Protein AF-0000000085159686 (afdb_homodimer)

Organism: Gracilinema caldarium (strain ATCC 51460 / DSM 7334 / H1) (NCBI:txid744872)

Radius of gyration: 23.59 Å; Cα contacts (8 Å, |Δi|>4): 712; chains: 2; bounding box: 70×62×60 Å

Nearest PDB structures (foldseek):
  1a6j-assembly1_A-2  TM=9.190E-01  e=5.894E-12  Escherichia coli
  1a6j-assembly1_B-2  TM=8.515E-01  e=3.665E-11  Escherichia coli
  3urr-assembly1_A  TM=9.122E-01  e=3.773E-10  Burkholderia thailandensis E264
  4ky9-assembly1_P  TM=7.085E-01  e=1.539E-04  Homo sapiens
  1hyn-assembly1_Q  TM=7.383E-01  e=8.434E-04  Homo sapiens

pLDDT: mean 85.45, std 18.23, range [22.47, 98.94]

Solvent-accessible surface area (backbone atoms only — not comparable to full-atom values): 23494 Å² total; per-residue (Å²): 130,93,76,78,48,76,31,45,51,64,52,47,12,62,73,67,72,49,52,49,65,54,49,48,51,29,43,68,53,55,74,37,76,56,44,71,65,82,97,39,66,36,24,50,44,69,50,47,51,50,52,48,50,55,53,65,66,34,71,90,47,60,86,56,74,71,67,80,57,50,72,78,34,42,54,43,90,29,37,42,80,40,78,43,69,42,52,69,57,45,50,47,54,44,36,57,48,40,36,70,40,86,40,41,73,42,56,67,57,50,39,54,48,43,52,52,47,44,69,53,45,60,42,43,75,38,96,16,31,30,47,48,57,47,66,33,83,53,20,74,42,59,38,42,20,36,38,43,40,79,41,64,22,64,73,51,72,39,82,65,74,45,47,33,34,38,36,45,35,38,41,18,16,59,87,38,56,69,62,46,51,49,47,55,26,46,54,56,57,60,56,63,36,63,67,56,49,55,50,51,73,64,46,89,44,37,60,56,38,42,53,62,65,58,48,84,125,130,89,77,70,51,72,33,46,50,62,52,47,10,59,71,69,72,47,52,48,66,54,47,47,50,30,44,77,68,60,73,36,77,60,46,70,64,82,97,40,68,36,24,49,44,66,54,44,47,45,49,45,33,26,70,70,45,46,73,74,65,76,79,69,75,76,72,83,59,49,72,76,33,42,54,44,90,31,38,43,82,41,78,43,69,41,52,68,59,46,50,47,53,44,36,57,49,39,35,69,39,86,39,40,74,42,56,68,58,51,40,53,49,43,52,52,48,43,69,55,45,61,43,44,76,38,95,18,30,28,48,49,57,49,65,32,52,52,21,75,41,58,38,42,20,36,38,42,40,78,40,64,21,64,71,53,74,40,81,65,74,45,48,31,34,40,36,46,34,38,41,19,18,60,87,38,56,69,61,47,51,49,47,54,26,46,53,58,58,62,56,64,37,62,68,56,49,53,51,50,73,64,44,90,42,38,60,54,36,41,53,61,65,56,48,82,127

Structure (mmCIF, N/CA/C/O backbone):
data_AF-0000000085159686-model_v1
#
loop_
_entity.id
_entity.type
_entity.pdbx_description
1 polymer 'PTS IIA-like nitrogen-regulatory protein PtsN'
#
loop_
_atom_site.group_PDB
_atom_site.id
_atom_site.type_symbol
_atom_site.label_atom_id
_atom_site.label_alt_id
_atom_site.label_comp_id
_atom_site.label_asym_id
_atom_site.label_entity_id
_atom_site.label_seq_id
_atom_site.pdbx_PDB_ins_code
_atom_site.Cartn_x
_atom_site.Cartn_y
_atom_site.Cartn_z
_atom_site.occupancy
_atom_site.B_iso_or_equiv
_atom_site.auth_seq_id
_atom_site.auth_comp_id
_atom_site.auth_asym_id
_atom_site.auth_atom_id
_atom_site.pdbx_PDB_model_num
ATOM 1 N N . MET A 1 1 ? 20.766 -7.184 -28.328 1 23.95 1 MET A N 1
ATOM 2 C CA . MET A 1 1 ? 21.406 -5.91 -28.625 1 23.95 1 MET A CA 1
ATOM 3 C C . MET A 1 1 ? 20.578 -4.738 -28.125 1 23.95 1 MET A C 1
ATOM 5 O O . MET A 1 1 ? 19.391 -4.645 -28.438 1 23.95 1 MET A O 1
ATOM 9 N N . ILE A 1 2 ? 20.422 -4.039 -26.906 1 35 2 ILE A N 1
ATOM 10 C CA . ILE A 1 2 ? 19.375 -3.629 -25.969 1 35 2 ILE A CA 1
ATOM 11 C C . ILE A 1 2 ? 18.641 -2.408 -26.516 1 35 2 ILE A C 1
ATOM 13 O O . ILE A 1 2 ? 19.156 -1.291 -26.469 1 35 2 ILE A O 1
ATOM 17 N N . ASP A 1 3 ? 18.031 -2.33 -27.609 1 40.09 3 ASP A N 1
ATOM 18 C CA . ASP A 1 3 ? 17.516 -1.331 -28.547 1 40.09 3 ASP A CA 1
ATOM 19 C C . ASP A 1 3 ? 16.344 -0.562 -27.953 1 40.09 3 ASP A C 1
ATOM 21 O O . ASP A 1 3 ? 15.297 -0.434 -28.594 1 40.09 3 ASP A O 1
ATOM 25 N N . ASP A 1 4 ? 16.047 -0.551 -26.766 1 49.62 4 ASP A N 1
ATOM 26 C CA . ASP A 1 4 ? 14.906 0.135 -26.188 1 49.62 4 ASP A CA 1
ATOM 27 C C . ASP A 1 4 ? 15.055 1.65 -26.312 1 49.62 4 ASP A C 1
ATOM 29 O O . ASP A 1 4 ? 15.961 2.242 -25.734 1 49.62 4 ASP A O 1
ATOM 33 N N . ASP A 1 5 ? 14.617 2.307 -27.344 1 63.97 5 ASP A N 1
ATOM 34 C CA . ASP A 1 5 ? 14.805 3.66 -27.875 1 63.97 5 ASP A CA 1
ATOM 35 C C . ASP A 1 5 ? 14.125 4.688 -26.969 1 63.97 5 ASP A C 1
ATOM 37 O O . ASP A 1 5 ? 13.008 4.469 -26.5 1 63.97 5 ASP A O 1
ATOM 41 N N . ILE A 1 6 ? 14.844 5.664 -26.391 1 72.94 6 ILE A N 1
ATOM 42 C CA . ILE A 1 6 ? 14.359 6.859 -25.703 1 72.94 6 ILE A CA 1
ATOM 43 C C . ILE A 1 6 ? 13.852 7.871 -26.734 1 72.94 6 ILE A C 1
ATOM 45 O O . ILE A 1 6 ? 14.578 8.242 -27.656 1 72.94 6 ILE A O 1
ATOM 49 N N . LEU A 1 7 ? 12.547 8.164 -26.562 1 79.81 7 LEU A N 1
ATOM 50 C CA . LEU A 1 7 ? 11.906 9.055 -27.531 1 79.81 7 LEU A CA 1
ATOM 51 C C . LEU A 1 7 ? 11.812 10.477 -26.969 1 79.81 7 LEU A C 1
ATOM 53 O O . LEU A 1 7 ? 11.68 10.664 -25.766 1 79.81 7 LEU A O 1
ATOM 57 N N . THR A 1 8 ? 11.953 11.508 -27.812 1 78.94 8 THR A N 1
ATOM 58 C CA . THR A 1 8 ? 11.68 12.906 -27.484 1 78.94 8 THR A CA 1
ATOM 59 C C . THR A 1 8 ? 10.18 13.188 -27.531 1 78.94 8 THR A C 1
ATOM 61 O O . THR A 1 8 ? 9.398 12.359 -28.016 1 78.94 8 THR A O 1
ATOM 64 N N . ILE A 1 9 ? 9.922 14.344 -26.984 1 85.69 9 ILE A N 1
ATOM 65 C CA . ILE A 1 9 ? 8.539 14.789 -27.047 1 85.69 9 ILE A CA 1
ATOM 66 C C . ILE A 1 9 ? 8.07 14.828 -28.5 1 85.69 9 ILE A C 1
ATOM 68 O O . ILE A 1 9 ? 6.949 14.422 -28.812 1 85.69 9 ILE A O 1
ATOM 72 N N . GLU A 1 10 ? 8.992 15.25 -29.312 1 82.56 10 GLU A N 1
ATOM 73 C CA . GLU A 1 10 ? 8.672 15.367 -30.734 1 82.56 10 GLU A CA 1
ATOM 74 C C . GLU A 1 10 ? 8.43 13.992 -31.359 1 82.56 10 GLU A C 1
ATOM 76 O O . GLU A 1 10 ? 7.488 13.82 -32.125 1 82.56 10 GLU A O 1
ATOM 81 N N . GLU A 1 11 ? 9.133 13.031 -30.984 1 81.31 11 GLU A N 1
ATOM 82 C CA . GLU A 1 11 ? 9.008 11.688 -31.531 1 81.31 11 GLU A CA 1
ATOM 83 C C . GLU A 1 11 ? 7.738 11 -31.047 1 81.31 11 GLU A C 1
ATOM 85 O O . GLU A 1 11 ? 7.059 10.312 -31.812 1 81.31 11 GLU A O 1
ATOM 90 N N . VAL A 1 12 ? 7.453 11.242 -29.828 1 84.31 12 VAL A N 1
ATOM 91 C CA . VAL A 1 12 ? 6.223 10.68 -29.281 1 84.31 12 VAL A CA 1
ATOM 92 C C . VAL A 1 12 ? 5.016 11.359 -29.922 1 84.31 12 VAL A C 1
ATOM 94 O O . VAL A 1 12 ? 4.047 10.688 -30.297 1 84.31 12 VAL A O 1
ATOM 97 N N . ALA A 1 13 ? 5.145 12.633 -30.078 1 82.56 13 ALA A N 1
ATOM 98 C CA . ALA A 1 13 ? 4.07 13.383 -30.719 1 82.56 13 ALA A CA 1
ATOM 99 C C . ALA A 1 13 ? 3.812 12.883 -32.125 1 82.56 13 ALA A C 1
ATOM 101 O O . ALA A 1 13 ? 2.66 12.688 -32.531 1 82.56 13 ALA A O 1
ATOM 102 N N . LYS A 1 14 ? 4.828 12.609 -32.812 1 78.69 14 LYS A N 1
ATOM 103 C CA . LYS A 1 14 ? 4.73 12.078 -34.156 1 78.69 14 LYS A CA 1
ATOM 104 C C . LYS A 1 14 ? 4.129 10.672 -34.156 1 78.69 14 LYS A C 1
ATOM 106 O O . LYS A 1 14 ? 3.268 10.359 -34.969 1 78.69 14 LYS A O 1
ATOM 111 N N . TYR A 1 15 ? 4.562 9.953 -33.219 1 77.88 15 TYR A N 1
ATOM 112 C CA . TYR A 1 15 ? 4.113 8.57 -33.094 1 77.88 15 TYR A CA 1
ATOM 113 C C . TYR A 1 15 ? 2.627 8.5 -32.781 1 77.88 15 TYR A C 1
ATOM 115 O O . TYR A 1 15 ? 1.899 7.672 -33.312 1 77.88 15 TYR A O 1
ATOM 123 N N . LEU A 1 16 ? 2.211 9.414 -31.938 1 74.44 16 LEU A N 1
ATOM 124 C CA . LEU A 1 16 ? 0.842 9.383 -31.422 1 74.44 16 LEU A CA 1
ATOM 125 C C . LEU A 1 16 ? -0.063 10.289 -32.25 1 74.44 16 LEU A C 1
ATOM 127 O O . LEU A 1 16 ? -1.271 10.352 -32.031 1 74.44 16 LEU A O 1
ATOM 131 N N . ARG A 1 17 ? 0.501 10.898 -33.25 1 70.06 17 ARG A N 1
ATOM 132 C CA . ARG A 1 17 ? -0.208 11.805 -34.156 1 70.06 17 ARG A CA 1
ATOM 133 C C . ARG A 1 17 ? -0.957 12.875 -33.375 1 70.06 17 ARG A C 1
ATOM 135 O O . ARG A 1 17 ? -2.148 13.094 -33.594 1 70.06 17 ARG A O 1
ATOM 142 N N . VAL A 1 18 ? -0.302 13.469 -32.375 1 76.31 18 VAL A N 1
ATOM 143 C CA . VAL A 1 18 ? -0.809 14.586 -31.578 1 76.31 18 VAL A CA 1
ATOM 144 C C . VAL A 1 18 ? 0.235 15.703 -31.531 1 76.31 18 VAL A C 1
ATOM 146 O O . VAL A 1 18 ? 1.359 15.531 -32 1 76.31 18 VAL A O 1
ATOM 149 N N . SER A 1 19 ? -0.149 16.891 -31.078 1 76.56 19 SER A N 1
ATOM 150 C CA . SER A 1 19 ? 0.786 18 -30.953 1 76.56 19 SER A CA 1
ATOM 151 C C . SER A 1 19 ? 1.8 17.75 -29.844 1 76.56 19 SER A C 1
ATOM 153 O O . SER A 1 19 ? 1.527 17 -28.906 1 76.56 19 SER A O 1
ATOM 155 N N . GLU A 1 20 ? 2.98 18.344 -30.016 1 80.69 20 GLU A N 1
ATOM 156 C CA . GLU A 1 20 ? 3.975 18.281 -28.953 1 80.69 20 GLU A CA 1
ATOM 157 C C . GLU A 1 20 ? 3.422 18.859 -27.656 1 80.69 20 GLU A C 1
ATOM 159 O O . GLU A 1 20 ? 3.738 18.359 -26.562 1 80.69 20 GLU A O 1
ATOM 164 N N . ARG A 1 21 ? 2.557 19.812 -27.844 1 79.44 21 ARG A N 1
ATOM 165 C CA . ARG A 1 21 ? 1.938 20.422 -26.656 1 79.44 21 ARG A CA 1
ATOM 166 C C . ARG A 1 21 ? 1.069 19.406 -25.922 1 79.44 21 ARG A C 1
ATOM 168 O O . ARG A 1 21 ? 1.083 19.359 -24.688 1 79.44 21 ARG A O 1
ATOM 175 N N . THR A 1 22 ? 0.406 18.625 -26.531 1 74.25 22 THR A N 1
ATOM 176 C CA . THR A 1 22 ? -0.449 17.594 -25.969 1 74.25 22 THR A CA 1
ATOM 177 C C . THR A 1 22 ? 0.378 16.578 -25.188 1 74.25 22 THR A C 1
ATOM 179 O O . THR A 1 22 ? 0.038 16.234 -24.047 1 74.25 22 THR A O 1
ATOM 182 N N . VAL A 1 23 ? 1.478 16.094 -25.781 1 80 23 VAL A N 1
ATOM 183 C CA . VAL A 1 23 ? 2.34 15.102 -25.141 1 80 23 VAL A CA 1
ATOM 184 C C . VAL A 1 23 ? 2.984 15.719 -23.906 1 80 23 VAL A C 1
ATOM 186 O O . VAL A 1 23 ? 3.086 15.062 -22.859 1 80 23 VAL A O 1
ATOM 189 N N . TYR A 1 24 ? 3.275 16.953 -24.109 1 79 24 TYR A N 1
ATOM 190 C CA . TYR A 1 24 ? 3.844 17.672 -22.969 1 79 24 TYR A CA 1
ATOM 191 C C . TYR A 1 24 ? 2.857 17.75 -21.812 1 79 24 TYR A C 1
ATOM 193 O O . TYR A 1 24 ? 3.215 17.469 -20.672 1 79 24 TYR A O 1
ATOM 201 N N . ASP A 1 25 ? 1.762 18.109 -22.109 1 70.81 25 ASP A N 1
ATOM 202 C CA . ASP A 1 25 ? 0.71 18.203 -21.094 1 70.81 25 ASP A CA 1
ATOM 203 C C . ASP A 1 25 ? 0.459 16.859 -20.438 1 70.81 25 ASP A C 1
ATOM 205 O O . ASP A 1 25 ? 0.307 16.781 -19.219 1 70.81 25 ASP A O 1
ATOM 209 N N . TRP A 1 26 ? 0.44 15.789 -21.188 1 72.06 26 TRP A N 1
ATOM 210 C CA . TRP A 1 26 ? 0.239 14.438 -20.688 1 72.06 26 TRP A CA 1
ATOM 211 C C . TRP A 1 26 ? 1.375 14.031 -19.75 1 72.06 26 TRP A C 1
ATOM 213 O O . TRP A 1 26 ? 1.141 13.422 -18.703 1 72.06 26 TRP A O 1
ATOM 223 N N . ALA A 1 27 ? 2.541 14.391 -20.156 1 75.06 27 ALA A N 1
ATOM 224 C CA . ALA A 1 27 ? 3.721 14.062 -19.359 1 75.06 27 ALA A CA 1
ATOM 225 C C . ALA A 1 27 ? 3.719 14.82 -18.031 1 75.06 27 ALA A C 1
ATOM 227 O O . ALA A 1 27 ? 3.99 14.242 -16.984 1 75.06 27 ALA A O 1
ATOM 228 N N . GLN A 1 28 ? 3.244 16.062 -18.156 1 68.88 28 GLN A N 1
ATOM 229 C CA . GLN A 1 28 ? 3.178 16.938 -16.984 1 68.88 28 GLN A CA 1
ATOM 230 C C . GLN A 1 28 ? 2.146 16.422 -15.984 1 68.88 28 GLN A C 1
ATOM 232 O O . GLN A 1 28 ? 2.371 16.469 -14.773 1 68.88 28 GLN A O 1
ATOM 237 N N . LYS A 1 29 ? 1.21 15.867 -16.578 1 61.47 29 LYS A N 1
ATOM 238 C CA . LYS A 1 29 ? 0.075 15.445 -15.758 1 61.47 29 LYS A CA 1
ATOM 239 C C . LYS A 1 29 ? 0.206 13.984 -15.336 1 61.47 29 LYS A C 1
ATOM 241 O O . LYS A 1 29 ? -0.652 13.461 -14.625 1 61.47 29 LYS A O 1
ATOM 246 N N . GLY A 1 30 ? 1.216 13.367 -15.938 1 64.19 30 GLY A N 1
ATOM 247 C CA . GLY A 1 30 ? 1.432 11.961 -15.641 1 64.19 30 GLY A CA 1
ATOM 248 C C . GLY A 1 30 ? 0.483 11.039 -16.391 1 64.19 30 GLY A C 1
ATOM 249 O O . GLY A 1 30 ? 0.243 9.906 -15.961 1 64.19 30 GLY A O 1
ATOM 250 N N . GLU A 1 31 ? -0.078 11.43 -17.375 1 65.88 31 GLU A N 1
ATOM 251 C CA . GLU A 1 31 ? -1.066 10.68 -18.141 1 65.88 31 GLU A CA 1
ATOM 252 C C . GLU A 1 31 ? -0.394 9.781 -19.172 1 65.88 31 GLU A C 1
ATOM 254 O O . GLU A 1 31 ? -1.044 8.922 -19.766 1 65.88 31 GLU A O 1
ATOM 259 N N . ILE A 1 32 ? 0.853 10.031 -19.344 1 71.38 32 ILE A N 1
ATOM 260 C CA . ILE A 1 32 ? 1.65 9.211 -20.25 1 71.38 32 ILE A CA 1
ATOM 261 C C . ILE A 1 32 ? 2.955 8.812 -19.562 1 71.38 32 ILE A C 1
ATOM 263 O O . ILE A 1 32 ? 3.543 9.602 -18.828 1 71.38 32 ILE A O 1
ATOM 267 N N . PRO A 1 33 ? 3.252 7.598 -19.75 1 71.69 33 PRO A N 1
ATOM 268 C CA . PRO A 1 33 ? 4.516 7.191 -19.141 1 71.69 33 PRO A CA 1
ATOM 269 C C . PRO A 1 33 ? 5.703 8.016 -19.625 1 71.69 33 PRO A C 1
ATOM 271 O O . PRO A 1 33 ? 5.992 8.031 -20.828 1 71.69 33 PRO A O 1
ATOM 274 N N . ALA A 1 34 ? 6.211 8.766 -18.766 1 76.19 34 ALA A N 1
ATOM 275 C CA . ALA A 1 34 ? 7.324 9.633 -19.125 1 76.19 34 ALA A CA 1
ATOM 276 C C . ALA A 1 34 ? 8.242 9.883 -17.922 1 76.19 34 ALA A C 1
ATOM 278 O O . ALA A 1 34 ? 7.867 9.594 -16.781 1 76.19 34 ALA A O 1
ATOM 279 N N . GLY A 1 35 ? 9.383 10.156 -18.188 1 69.44 35 GLY A N 1
ATOM 280 C CA . GLY A 1 35 ? 10.328 10.57 -17.172 1 69.44 35 GLY A CA 1
ATOM 281 C C . GLY A 1 35 ? 11.148 11.781 -17.578 1 69.44 35 GLY A C 1
ATOM 282 O O . GLY A 1 35 ? 11.375 12.016 -18.766 1 69.44 35 GLY A O 1
ATOM 283 N N . LYS A 1 36 ? 11.367 12.641 -16.625 1 66 36 LYS A N 1
ATOM 284 C CA . LYS A 1 36 ? 12.211 13.789 -16.938 1 66 36 LYS A CA 1
ATOM 285 C C . LYS A 1 36 ? 13.695 13.438 -16.797 1 66 36 LYS A C 1
ATOM 287 O O . LYS A 1 36 ? 14.102 12.836 -15.797 1 66 36 LYS A O 1
ATOM 292 N N . ILE A 1 37 ? 14.445 13.703 -17.875 1 58.5 37 ILE A N 1
ATOM 293 C CA . ILE A 1 37 ? 15.906 13.664 -17.875 1 58.5 37 ILE A CA 1
ATOM 294 C C . ILE A 1 37 ? 16.453 15.086 -18 1 58.5 37 ILE A C 1
ATOM 296 O O . ILE A 1 37 ? 16.422 15.672 -19.078 1 58.5 37 ILE A O 1
ATOM 300 N N . GLY A 1 38 ? 16.703 15.719 -16.891 1 53.44 38 GLY A N 1
ATOM 301 C CA . GLY A 1 38 ? 16.938 17.156 -16.891 1 53.44 38 GLY A CA 1
ATOM 302 C C . GLY A 1 38 ? 15.648 17.969 -16.906 1 53.44 38 GLY A C 1
ATOM 303 O O . GLY A 1 38 ? 14.781 17.781 -16.062 1 53.44 38 GLY A O 1
ATOM 304 N N . THR A 1 39 ? 15.609 19.016 -17.875 1 61.88 39 THR A N 1
ATOM 305 C CA . THR A 1 39 ? 14.43 19.875 -17.984 1 61.88 39 THR A CA 1
ATOM 306 C C . THR A 1 39 ? 13.516 19.391 -19.109 1 61.88 39 THR A C 1
ATOM 308 O O . THR A 1 39 ? 12.547 20.062 -19.453 1 61.88 39 THR A O 1
ATOM 311 N N . VAL A 1 40 ? 14.016 18.125 -19.594 1 72.19 40 VAL A N 1
ATOM 312 C CA . VAL A 1 40 ? 13.242 17.719 -20.766 1 72.19 40 VAL A CA 1
ATOM 313 C C . VAL A 1 40 ? 12.594 16.359 -20.516 1 72.19 40 VAL A C 1
ATOM 315 O O . VAL A 1 40 ? 13.18 15.5 -19.859 1 72.19 40 VAL A O 1
ATOM 318 N N . TRP A 1 41 ? 11.375 16.203 -21.062 1 77.69 41 TRP A N 1
ATOM 319 C CA . TRP A 1 41 ? 10.625 14.953 -20.984 1 77.69 41 TRP A CA 1
ATOM 320 C C . TRP A 1 41 ? 11.219 13.906 -21.922 1 77.69 41 TRP A C 1
ATOM 322 O O . TRP A 1 41 ? 11.531 14.203 -23.078 1 77.69 41 TRP A O 1
ATOM 332 N N . ARG A 1 42 ? 11.438 12.664 -21.406 1 77.56 42 ARG A N 1
ATOM 333 C CA . ARG A 1 42 ? 11.844 11.523 -22.219 1 77.56 42 ARG A CA 1
ATOM 334 C C . ARG A 1 42 ? 10.914 10.328 -21.984 1 77.56 42 ARG A C 1
ATOM 336 O O . ARG A 1 42 ? 10.312 10.203 -20.922 1 77.56 42 ARG A O 1
ATOM 343 N N . PHE A 1 43 ? 10.789 9.562 -23.078 1 77.56 43 PHE A N 1
ATOM 344 C CA . PHE A 1 43 ? 9.828 8.469 -23.125 1 77.56 43 PHE A CA 1
ATOM 345 C C . PHE A 1 43 ? 10.508 7.18 -23.578 1 77.56 43 PHE A C 1
ATOM 347 O O . PHE A 1 43 ? 11.25 7.176 -24.562 1 77.56 43 PHE A O 1
ATOM 354 N N . LYS A 1 44 ? 10.367 6.234 -22.922 1 72.5 44 LYS A N 1
ATOM 355 C CA . LYS A 1 44 ? 10.805 4.93 -23.406 1 72.5 44 LYS A CA 1
ATOM 356 C C . LYS A 1 44 ? 9.844 4.383 -24.469 1 72.5 44 LYS A C 1
ATOM 358 O O . LYS A 1 44 ? 8.633 4.312 -24.219 1 72.5 44 LYS A O 1
ATOM 363 N N . LYS A 1 45 ? 10.32 4.031 -25.516 1 73.75 45 LYS A N 1
ATOM 364 C CA . LYS A 1 45 ? 9.5 3.604 -26.656 1 73.75 45 LYS A CA 1
ATOM 365 C C . LYS A 1 45 ? 8.594 2.438 -26.266 1 73.75 45 LYS A C 1
ATOM 367 O O . LYS A 1 45 ? 7.398 2.449 -26.562 1 73.75 45 LYS A O 1
ATOM 372 N N . SER A 1 46 ? 9.109 1.559 -25.625 1 65.06 46 SER A N 1
ATOM 373 C CA . SER A 1 46 ? 8.352 0.368 -25.266 1 65.06 46 SER A CA 1
ATOM 374 C C . SER A 1 46 ? 7.207 0.712 -24.312 1 65.06 46 SER A C 1
ATOM 376 O O . SER A 1 46 ? 6.121 0.138 -24.422 1 65.06 46 SER A O 1
ATOM 378 N N . GLU A 1 47 ? 7.371 1.771 -23.547 1 69.5 47 GLU A N 1
ATOM 379 C CA . GLU A 1 47 ? 6.344 2.213 -22.594 1 69.5 47 GLU A CA 1
ATOM 380 C C . GLU A 1 47 ? 5.242 2.992 -23.312 1 69.5 47 GLU A C 1
ATOM 382 O O . GLU A 1 47 ? 4.066 2.869 -22.953 1 69.5 47 GLU A O 1
ATOM 387 N N . ILE A 1 48 ? 5.625 3.67 -24.297 1 73.19 48 ILE A N 1
ATOM 388 C CA . ILE A 1 48 ? 4.648 4.426 -25.078 1 73.19 48 ILE A CA 1
ATOM 389 C C . ILE A 1 48 ? 3.812 3.467 -25.922 1 73.19 48 ILE A C 1
ATOM 391 O O . ILE A 1 48 ? 2.59 3.605 -26 1 73.19 48 ILE A O 1
ATOM 395 N N . GLU A 1 49 ? 4.434 2.553 -26.375 1 67.38 49 GLU A N 1
ATOM 396 C CA . GLU A 1 49 ? 3.713 1.56 -27.172 1 67.38 49 GLU A CA 1
ATOM 397 C C . GLU A 1 49 ? 2.705 0.798 -26.312 1 67.38 49 GLU A C 1
ATOM 399 O O . GLU A 1 49 ? 1.567 0.576 -26.734 1 67.38 49 GLU A O 1
ATOM 404 N N . LYS A 1 50 ? 3.109 0.461 -25.234 1 62.31 50 LYS A N 1
ATOM 405 C CA . LYS A 1 50 ? 2.203 -0.22 -24.312 1 62.31 50 LYS A CA 1
ATOM 406 C C . LYS A 1 50 ? 1.056 0.695 -23.906 1 62.31 50 LYS A C 1
ATOM 408 O O . LYS A 1 50 ? -0.1 0.268 -23.844 1 62.31 50 LYS A O 1
ATOM 413 N N . TRP A 1 51 ? 1.348 1.852 -23.594 1 66.12 51 TRP A N 1
ATOM 414 C CA . TRP A 1 51 ? 0.387 2.885 -23.219 1 66.12 51 TRP A CA 1
ATOM 415 C C . TRP A 1 51 ? -0.646 3.092 -24.312 1 66.12 51 TRP A C 1
ATOM 417 O O . TRP A 1 51 ? -1.847 3.166 -24.047 1 66.12 51 TRP A O 1
ATOM 427 N N . VAL A 1 52 ? -0.286 3.145 -25.5 1 62.56 52 VAL A N 1
ATOM 428 C CA . VAL A 1 52 ? -1.151 3.316 -26.656 1 62.56 52 VAL A CA 1
ATOM 429 C C . VAL A 1 52 ? -2.014 2.07 -26.859 1 62.56 52 VAL A C 1
ATOM 431 O O . VAL A 1 52 ? -3.217 2.172 -27.094 1 62.56 52 VAL A O 1
ATOM 434 N N . ASN A 1 53 ? -1.381 1.045 -26.734 1 55.56 53 ASN A N 1
ATOM 435 C CA . ASN A 1 53 ? -2.117 -0.202 -26.906 1 55.56 53 ASN A CA 1
ATOM 436 C C . ASN A 1 53 ? -3.219 -0.355 -25.859 1 55.56 53 ASN A C 1
ATOM 438 O O . ASN A 1 53 ? -4.32 -0.815 -26.188 1 55.56 53 ASN A O 1
ATOM 442 N N . ASP A 1 54 ? -2.846 0.014 -24.75 1 52.22 54 ASP A N 1
ATOM 443 C CA . ASP A 1 54 ? -3.822 -0.036 -23.672 1 52.22 54 ASP A CA 1
ATOM 444 C C . ASP A 1 54 ? -5.004 0.892 -23.953 1 52.22 54 ASP A C 1
ATOM 446 O O . ASP A 1 54 ? -6.152 0.546 -23.672 1 52.22 54 ASP A O 1
ATOM 450 N N . ARG A 1 55 ? -4.715 1.987 -24.359 1 50.28 55 ARG A N 1
ATOM 451 C CA . ARG A 1 55 ? -5.73 3 -24.609 1 50.28 55 ARG A CA 1
ATOM 452 C C . ARG A 1 55 ? -6.527 2.664 -25.875 1 50.28 55 ARG A C 1
ATOM 454 O O . ARG A 1 55 ? -7.73 2.924 -25.938 1 50.28 55 ARG A O 1
ATOM 461 N N . LEU A 1 56 ? -5.934 2.34 -26.797 1 45.41 56 LEU A N 1
ATOM 462 C CA . LEU A 1 56 ? -6.625 1.98 -28.031 1 45.41 56 LEU A CA 1
ATOM 463 C C . LEU A 1 56 ? -7.441 0.707 -27.844 1 45.41 56 LEU A C 1
ATOM 465 O O . LEU A 1 56 ? -8.453 0.506 -28.531 1 45.41 56 LEU A O 1
ATOM 469 N N . SER A 1 57 ? -6.957 0.008 -27.203 1 38.06 57 SER A N 1
ATOM 470 C CA . SER A 1 57 ? -7.777 -1.161 -26.906 1 38.06 57 SER A CA 1
ATOM 471 C C . SER A 1 57 ? -8.953 -0.794 -26 1 38.06 57 SER A C 1
ATOM 473 O O . SER A 1 57 ? -9.852 -1.609 -25.797 1 38.06 57 SER A O 1
ATOM 475 N N . MET A 1 58 ? -8.922 0.397 -25.469 1 33.94 58 MET A N 1
ATOM 476 C CA . MET A 1 58 ? -9.992 0.86 -24.594 1 33.94 58 MET A CA 1
ATOM 477 C C . MET A 1 58 ? -11.211 1.307 -25.406 1 33.94 58 MET A C 1
ATOM 479 O O . MET A 1 58 ? -12.164 1.854 -24.859 1 33.94 58 MET A O 1
ATOM 483 N N . ASN A 1 59 ? -11.414 1.388 -26.609 1 31.52 59 ASN A N 1
ATOM 484 C CA . ASN A 1 59 ? -12.727 1.806 -27.078 1 31.52 59 ASN A CA 1
ATOM 485 C C . ASN A 1 59 ? -13.844 1.262 -26.188 1 31.52 59 ASN A C 1
ATOM 487 O O . ASN A 1 59 ? -14.898 1.88 -26.062 1 31.52 59 ASN A O 1
ATOM 491 N N . ARG A 1 60 ? -14.281 -0.008 -26.391 1 29.31 60 ARG A N 1
ATOM 492 C CA . ARG A 1 60 ? -15.438 -0.506 -25.672 1 29.31 60 ARG A CA 1
ATOM 493 C C . ARG A 1 60 ? -15.234 -0.375 -24.156 1 29.31 60 ARG A C 1
ATOM 495 O O . ARG A 1 60 ? -14.797 -1.319 -23.5 1 29.31 60 ARG A O 1
ATOM 502 N N . MET A 1 61 ? -14.742 0.706 -23.656 1 31.42 61 MET A N 1
ATOM 503 C CA . MET A 1 61 ? -14.203 1.112 -22.359 1 31.42 61 MET A CA 1
ATOM 504 C C . MET A 1 61 ? 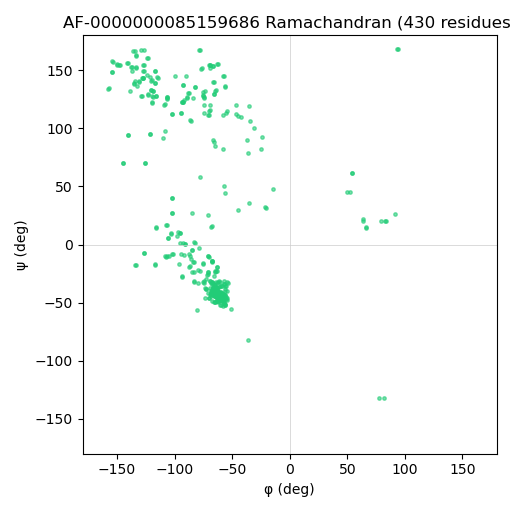-15.297 1.14 -21.297 1 31.42 61 MET A C 1
ATOM 506 O O . MET A 1 61 ? -15.992 2.146 -21.156 1 31.42 61 MET A O 1
ATOM 510 N N . SER A 1 62 ? -16.328 0.672 -21.344 1 29.91 62 SER A N 1
ATOM 511 C CA . SER A 1 62 ? -16.969 0.637 -20.031 1 29.91 62 SER A CA 1
ATOM 512 C C . SER A 1 62 ? -15.945 0.494 -18.906 1 29.91 62 SER A C 1
ATOM 514 O O . SER A 1 62 ? -14.961 -0.238 -19.062 1 29.91 62 SER A O 1
ATOM 516 N N . PRO A 1 63 ? -15.562 1.596 -18.203 1 33.41 63 PRO A N 1
ATOM 517 C CA . PRO A 1 63 ? -14.625 1.343 -17.109 1 33.41 63 PRO A CA 1
ATOM 518 C C . PRO A 1 63 ? -14.664 -0.104 -16.625 1 33.41 63 PRO A C 1
ATOM 520 O O . PRO A 1 63 ? -15.586 -0.492 -15.898 1 33.41 63 PRO A O 1
ATOM 523 N N . GLN A 1 64 ? -14.891 -0.955 -17.359 1 33.34 64 GLN A N 1
ATOM 524 C CA . GLN A 1 64 ? -14.797 -2.34 -16.922 1 33.34 64 GLN A CA 1
ATOM 525 C C . GLN A 1 64 ? -13.641 -2.523 -15.938 1 33.34 64 GLN A C 1
ATOM 527 O O . GLN A 1 64 ? -12.5 -2.199 -16.25 1 33.34 64 GLN A O 1
ATOM 532 N N . PHE A 1 65 ? -13.797 -2.186 -14.758 1 38.34 65 PHE A N 1
ATOM 533 C CA . PHE A 1 65 ? -12.969 -2.834 -13.75 1 38.34 65 PHE A CA 1
ATOM 534 C C . PHE A 1 65 ? -12.305 -4.082 -14.32 1 38.34 65 PHE A C 1
ATOM 536 O O . PHE A 1 65 ? -12.961 -5.113 -14.5 1 38.34 65 PHE A O 1
ATOM 543 N N . SER A 1 66 ? -11.75 -3.992 -15.422 1 49.5 66 SER A N 1
ATOM 544 C CA . SER A 1 66 ? -11.023 -5.125 -15.984 1 49.5 66 SER A CA 1
ATOM 545 C C . SER A 1 66 ? -10.531 -6.066 -14.891 1 49.5 66 SER A C 1
ATOM 547 O O . SER A 1 66 ? -9.773 -5.66 -14.008 1 49.5 66 SER A O 1
ATOM 549 N N . SER A 1 67 ? -11.5 -6.906 -14.5 1 69.06 67 SER A N 1
ATOM 550 C CA . SER A 1 67 ? -11.375 -8.008 -13.555 1 69.06 67 SER A CA 1
ATOM 551 C C . SER A 1 67 ? -10.016 -8.688 -13.68 1 69.06 67 SER A C 1
ATOM 553 O O . SER A 1 67 ? -9.445 -8.758 -14.766 1 69.06 67 SER A O 1
ATOM 555 N N . VAL A 1 68 ? -9.305 -8.68 -12.711 1 88.62 68 VAL A N 1
ATOM 556 C CA . VAL A 1 68 ? -8.055 -9.438 -12.641 1 88.62 68 VAL A CA 1
ATOM 557 C C . VAL A 1 68 ? -8.266 -10.828 -13.234 1 88.62 68 VAL A C 1
ATOM 559 O O . VAL A 1 68 ? -9.148 -11.57 -12.797 1 88.62 68 VAL A O 1
ATOM 562 N N . GLN A 1 69 ? -7.645 -11.047 -14.438 1 91.25 69 GLN A N 1
ATOM 563 C CA . GLN A 1 69 ? -7.586 -12.406 -14.969 1 91.25 69 GLN A CA 1
ATOM 564 C C . GLN A 1 69 ? -6.383 -13.164 -14.414 1 91.25 69 GLN A C 1
ATOM 566 O O . GLN A 1 69 ? -5.25 -12.938 -14.852 1 91.25 69 GLN A O 1
ATOM 571 N N . VAL A 1 70 ? -6.605 -14.062 -13.531 1 96.88 70 VAL A N 1
ATOM 572 C CA . VAL A 1 70 ? -5.551 -14.742 -12.789 1 96.88 70 VAL A CA 1
ATOM 573 C C . VAL A 1 70 ? -4.637 -15.492 -13.75 1 96.88 70 VAL A C 1
ATOM 575 O O . VAL A 1 70 ? -3.422 -15.547 -13.547 1 96.88 70 VAL A O 1
ATOM 578 N N . GLU A 1 71 ? -5.168 -15.977 -14.836 1 95.25 71 GLU A N 1
ATOM 579 C CA . GLU A 1 71 ? -4.414 -16.75 -15.812 1 95.25 71 GLU A CA 1
ATOM 580 C C . GLU A 1 71 ? -3.318 -15.906 -16.469 1 95.25 71 GLU A C 1
ATOM 582 O O . GLU A 1 71 ? -2.336 -16.453 -16.969 1 95.25 71 GLU A O 1
ATOM 587 N N . ASN A 1 72 ? -3.52 -14.617 -16.438 1 94.88 72 ASN A N 1
ATOM 588 C CA . ASN A 1 72 ? -2.564 -13.727 -17.078 1 94.88 72 ASN A CA 1
ATOM 589 C C . ASN A 1 72 ? -1.376 -13.43 -16.156 1 94.88 72 ASN A C 1
ATOM 591 O O . ASN A 1 72 ? -0.33 -12.969 -16.625 1 94.88 72 ASN A O 1
ATOM 595 N N . ILE A 1 73 ? -1.521 -13.734 -14.875 1 97.38 73 ILE A N 1
ATOM 596 C CA . ILE A 1 73 ? -0.481 -13.25 -13.969 1 97.38 73 ILE A CA 1
ATOM 597 C C . ILE A 1 73 ? 0.076 -14.414 -13.148 1 97.38 73 ILE A C 1
ATOM 599 O O . ILE A 1 73 ? 1.073 -14.258 -12.438 1 97.38 73 ILE A O 1
ATOM 603 N N . LEU A 1 74 ? -0.541 -15.555 -13.266 1 98.44 74 LEU A N 1
ATOM 604 C CA . LEU A 1 74 ? -0.152 -16.719 -12.477 1 98.44 74 LEU A CA 1
ATOM 605 C C . LEU A 1 74 ? -0.094 -17.969 -13.344 1 98.44 74 LEU A C 1
ATOM 607 O O . LEU A 1 74 ? -0.967 -18.188 -14.188 1 98.44 74 LEU A O 1
ATOM 611 N N . SER A 1 75 ? 0.912 -18.75 -13.133 1 98.06 75 SER A N 1
ATOM 612 C CA . SER A 1 75 ? 1.027 -20.078 -13.727 1 98.06 75 SER A CA 1
ATOM 613 C C . SER A 1 75 ? 1.279 -21.141 -12.664 1 98.06 75 SER A C 1
ATOM 615 O O . SER A 1 75 ? 1.753 -20.828 -11.57 1 98.06 75 SER A O 1
ATOM 617 N N . PRO A 1 76 ? 0.918 -22.359 -12.898 1 98.5 76 PRO A N 1
ATOM 618 C CA . PRO A 1 76 ? 1.042 -23.422 -11.883 1 98.5 76 PRO A CA 1
ATOM 619 C C . PRO A 1 76 ? 2.457 -23.531 -11.328 1 98.5 76 PRO A C 1
ATOM 621 O O . PRO A 1 76 ? 2.637 -23.859 -10.148 1 98.5 76 PRO A O 1
ATOM 624 N N . ASP A 1 77 ? 3.471 -23.25 -12.156 1 98.44 77 ASP A N 1
ATOM 625 C CA . ASP A 1 77 ? 4.855 -23.422 -11.727 1 98.44 77 ASP A CA 1
ATOM 626 C C . ASP A 1 77 ? 5.242 -22.359 -10.695 1 98.44 77 ASP A C 1
ATOM 628 O O . ASP A 1 77 ? 6.297 -22.453 -10.062 1 98.44 77 ASP A O 1
ATOM 632 N N . ARG A 1 78 ? 4.387 -21.391 -10.516 1 98.81 78 ARG A N 1
ATOM 633 C CA . ARG A 1 78 ? 4.66 -20.344 -9.531 1 98.81 78 ARG A CA 1
ATOM 634 C C . ARG A 1 78 ? 3.768 -20.5 -8.305 1 98.81 78 ARG A C 1
ATOM 636 O O . ARG A 1 78 ? 3.59 -19.562 -7.527 1 98.81 78 ARG A O 1
ATOM 643 N N . ILE A 1 79 ? 3.205 -21.641 -8.172 1 98.88 79 ILE A N 1
ATOM 644 C CA . ILE A 1 79 ? 2.545 -22.062 -6.938 1 98.88 79 ILE A CA 1
ATOM 645 C C . ILE A 1 79 ? 3.406 -23.109 -6.219 1 98.88 79 ILE A C 1
ATOM 647 O O . ILE A 1 79 ? 3.777 -24.125 -6.801 1 98.88 79 ILE A O 1
ATOM 651 N N . MET A 1 80 ? 3.701 -22.797 -4.922 1 98.5 80 MET A N 1
ATOM 652 C CA . MET A 1 80 ? 4.602 -23.656 -4.16 1 98.5 80 MET A CA 1
ATOM 653 C C . MET A 1 80 ? 3.957 -24.078 -2.844 1 98.5 80 MET A C 1
ATOM 655 O O . MET A 1 80 ? 3.238 -23.312 -2.217 1 98.5 80 MET A O 1
ATOM 659 N N . PHE A 1 81 ? 4.27 -25.344 -2.51 1 98.75 81 PHE A N 1
ATOM 660 C CA . PHE A 1 81 ? 4.039 -25.781 -1.14 1 98.75 81 PHE A CA 1
ATOM 661 C C . PHE A 1 81 ? 5.289 -25.578 -0.288 1 98.75 81 PHE A C 1
ATOM 663 O O . PHE A 1 81 ? 6.359 -26.094 -0.613 1 98.75 81 PHE A O 1
ATOM 670 N N . ILE A 1 82 ? 5.117 -24.828 0.753 1 98.31 82 ILE A N 1
ATOM 671 C CA . ILE A 1 82 ? 6.305 -24.469 1.52 1 98.31 82 ILE A CA 1
ATOM 672 C C . ILE A 1 82 ? 6.129 -24.906 2.975 1 98.31 82 ILE A C 1
ATOM 674 O O . ILE A 1 82 ? 5.016 -25.203 3.41 1 98.31 82 ILE A O 1
ATOM 678 N N . ASN A 1 83 ? 7.266 -25 3.658 1 97.62 83 ASN A N 1
ATOM 679 C CA . ASN A 1 83 ? 7.312 -25.406 5.059 1 97.62 83 ASN A CA 1
ATOM 680 C C . ASN A 1 83 ? 8.422 -24.672 5.812 1 97.62 83 ASN A C 1
ATOM 682 O O . ASN A 1 83 ? 9.445 -25.281 6.145 1 97.62 83 ASN A O 1
ATOM 686 N N . PHE A 1 84 ? 8.258 -23.438 6.031 1 96.19 84 PHE A N 1
ATOM 687 C CA . PHE A 1 84 ? 9.234 -22.609 6.727 1 96.19 84 PHE A CA 1
ATOM 688 C C . PHE A 1 84 ? 8.672 -22.094 8.047 1 96.19 84 PHE A C 1
ATOM 690 O O . PHE A 1 84 ? 7.492 -21.734 8.125 1 96.19 84 PHE A O 1
ATOM 697 N N . ALA A 1 85 ? 9.461 -22 9.016 1 88.94 85 ALA A N 1
ATOM 698 C CA . ALA A 1 85 ? 9.016 -21.547 10.328 1 88.94 85 ALA A CA 1
ATOM 699 C C . ALA A 1 85 ? 9.07 -20.031 10.438 1 88.94 85 ALA A C 1
ATOM 701 O O . ALA A 1 85 ? 8.406 -19.438 11.289 1 88.94 85 ALA A O 1
ATOM 702 N N . THR A 1 86 ? 9.867 -19.422 9.531 1 95.5 86 THR A N 1
ATOM 703 C CA . THR A 1 86 ? 10.039 -17.969 9.664 1 95.5 86 THR A CA 1
ATOM 704 C C . THR A 1 86 ? 9.5 -17.25 8.438 1 95.5 86 THR A C 1
ATOM 706 O O . THR A 1 86 ? 9.586 -17.766 7.316 1 95.5 86 THR A O 1
ATOM 709 N N . LYS A 1 87 ? 9.031 -16.062 8.711 1 98 87 LYS A N 1
ATOM 710 C CA . LYS A 1 87 ? 8.57 -15.172 7.66 1 98 87 LYS A CA 1
ATOM 711 C C . LYS A 1 87 ? 9.656 -14.938 6.613 1 98 87 LYS A C 1
ATOM 713 O O . LYS A 1 87 ? 9.391 -14.984 5.414 1 98 87 LYS A O 1
ATOM 718 N N . ARG A 1 88 ? 10.875 -14.68 7.09 1 97.88 88 ARG A N 1
ATOM 719 C CA . ARG A 1 88 ? 11.992 -14.359 6.207 1 97.88 88 ARG A CA 1
ATOM 720 C C . ARG A 1 88 ? 12.234 -15.492 5.207 1 97.88 88 ARG A C 1
ATOM 722 O O . ARG A 1 88 ? 12.328 -15.242 4 1 97.88 88 ARG A O 1
ATOM 729 N N . ASP A 1 89 ? 12.297 -16.703 5.688 1 98 89 ASP A N 1
ATOM 730 C CA . ASP A 1 89 ? 12.562 -17.844 4.816 1 98 89 ASP A CA 1
ATOM 731 C C . ASP A 1 89 ? 11.422 -18.047 3.82 1 98 89 ASP A C 1
ATOM 733 O O . ASP A 1 89 ? 11.664 -18.359 2.652 1 98 89 ASP A O 1
ATOM 737 N N . ALA A 1 90 ? 10.203 -17.891 4.27 1 98.69 90 ALA A N 1
ATOM 738 C CA . ALA A 1 90 ? 9.055 -18.016 3.383 1 98.69 90 ALA A CA 1
ATOM 739 C C . ALA A 1 90 ? 9.102 -16.984 2.268 1 98.69 90 ALA A C 1
ATOM 741 O O . ALA A 1 90 ? 8.883 -17.312 1.098 1 98.69 90 ALA A O 1
ATOM 742 N N . LEU A 1 91 ? 9.43 -15.75 2.627 1 98.81 91 LEU A N 1
ATOM 743 C CA . LEU A 1 91 ? 9.508 -14.664 1.659 1 98.81 91 LEU A CA 1
ATOM 744 C C . LEU A 1 91 ? 10.602 -14.922 0.63 1 98.81 91 LEU A C 1
ATOM 746 O O . LEU A 1 91 ? 10.398 -14.719 -0.568 1 98.81 91 LEU A O 1
ATOM 750 N N . LEU A 1 92 ? 11.703 -15.367 1.084 1 98.69 92 LEU A N 1
ATOM 751 C CA . LEU A 1 92 ? 12.82 -15.617 0.177 1 98.69 92 LEU A CA 1
ATOM 752 C C . LEU A 1 92 ? 12.5 -16.75 -0.782 1 98.69 92 LEU A C 1
ATOM 754 O O . LEU A 1 92 ? 12.844 -16.703 -1.964 1 98.69 92 LEU A O 1
ATOM 758 N N . ALA A 1 93 ? 11.852 -17.797 -0.273 1 98.75 93 ALA A N 1
ATOM 759 C CA . ALA A 1 93 ? 11.453 -18.922 -1.13 1 98.75 93 ALA A CA 1
ATOM 760 C C . ALA A 1 93 ? 10.516 -18.453 -2.238 1 98.75 93 ALA A C 1
ATOM 762 O O . ALA A 1 93 ? 10.695 -18.812 -3.404 1 98.75 93 ALA A O 1
ATOM 763 N N . LEU A 1 94 ? 9.562 -17.672 -1.891 1 98.81 94 LEU A N 1
ATOM 764 C CA . LEU A 1 94 ? 8.609 -17.172 -2.873 1 98.81 94 LEU A CA 1
ATOM 765 C C . LEU A 1 94 ? 9.281 -16.203 -3.844 1 98.81 94 LEU A C 1
ATOM 767 O O . LEU A 1 94 ? 8.992 -16.219 -5.043 1 98.81 94 LEU A O 1
ATOM 771 N N . ALA A 1 95 ? 10.125 -15.328 -3.299 1 98.88 95 ALA A N 1
ATOM 772 C CA . ALA A 1 95 ? 10.844 -14.398 -4.168 1 98.88 95 ALA A CA 1
ATOM 773 C C . ALA A 1 95 ? 11.672 -15.148 -5.203 1 98.88 95 ALA A C 1
ATOM 775 O O . ALA A 1 95 ? 11.727 -14.758 -6.371 1 98.88 95 ALA A O 1
ATOM 776 N N . ASP A 1 96 ? 12.305 -16.156 -4.75 1 98.75 96 ASP A N 1
ATOM 777 C CA . ASP A 1 96 ? 13.094 -16.984 -5.66 1 98.75 96 ASP A CA 1
ATOM 778 C C . ASP A 1 96 ? 12.219 -17.609 -6.742 1 98.75 96 ASP A C 1
ATOM 780 O O . ASP A 1 96 ? 12.594 -17.641 -7.914 1 98.75 96 ASP A O 1
ATOM 784 N N . ASN A 1 97 ? 11.094 -18.125 -6.355 1 98.88 97 ASN A N 1
ATOM 785 C CA . ASN A 1 97 ? 10.141 -18.688 -7.305 1 98.88 97 ASN A CA 1
ATOM 786 C C . ASN A 1 97 ? 9.633 -17.641 -8.289 1 98.88 97 ASN A C 1
ATOM 788 O O . ASN A 1 97 ? 9.586 -17.875 -9.492 1 98.88 97 ASN A O 1
ATOM 792 N N . LEU A 1 98 ? 9.281 -16.484 -7.789 1 98.88 98 LEU A N 1
ATOM 793 C CA . LEU A 1 98 ? 8.75 -15.398 -8.594 1 98.88 98 LEU A CA 1
ATOM 794 C C . LEU A 1 98 ? 9.789 -14.898 -9.594 1 98.88 98 LEU A C 1
ATOM 796 O O . LEU A 1 98 ? 9.445 -14.523 -10.711 1 98.88 98 LEU A O 1
ATOM 800 N N . ALA A 1 99 ? 10.992 -14.961 -9.219 1 98.69 99 ALA A N 1
ATOM 801 C CA . ALA A 1 99 ? 12.094 -14.469 -10.039 1 98.69 99 ALA A CA 1
ATOM 802 C C . ALA A 1 99 ? 12.266 -15.312 -11.297 1 98.69 99 ALA A C 1
ATOM 804 O O . ALA A 1 99 ? 12.961 -14.914 -12.234 1 98.69 99 ALA A O 1
ATOM 805 N N . ASN A 1 100 ? 11.641 -16.484 -11.305 1 98.19 100 ASN A N 1
ATOM 806 C CA . ASN A 1 100 ? 11.703 -17.328 -12.492 1 98.19 100 ASN A CA 1
ATOM 807 C C . ASN A 1 100 ? 10.797 -16.797 -13.602 1 98.19 100 ASN A C 1
ATOM 809 O O . ASN A 1 100 ? 10.914 -17.219 -14.758 1 98.19 100 ASN A O 1
ATOM 813 N N . ALA A 1 101 ? 9.914 -15.938 -13.273 1 98.12 101 ALA A N 1
ATOM 814 C CA . ALA A 1 101 ? 9.047 -15.336 -14.289 1 98.12 101 ALA A CA 1
ATOM 815 C C . ALA A 1 101 ? 9.852 -14.453 -15.242 1 98.12 101 ALA A C 1
ATOM 817 O O . ALA A 1 101 ? 10.734 -13.711 -14.812 1 98.12 101 ALA A O 1
ATOM 818 N N . PRO A 1 102 ? 9.547 -14.5 -16.516 1 97.19 102 PRO A N 1
ATOM 819 C CA . PRO A 1 102 ? 10.297 -13.688 -17.469 1 97.19 102 PRO A CA 1
ATOM 820 C C . PRO A 1 102 ? 10.148 -12.188 -17.219 1 97.19 102 PRO A C 1
ATOM 822 O O . PRO A 1 102 ? 10.992 -11.406 -17.656 1 97.19 102 PRO A O 1
ATOM 825 N N . GLN A 1 103 ? 9.148 -11.758 -16.516 1 96.56 103 GLN A N 1
ATOM 826 C CA . GLN A 1 103 ? 8.883 -10.352 -16.219 1 96.56 103 GLN A CA 1
ATOM 827 C C . GLN A 1 103 ? 9.914 -9.797 -15.234 1 96.56 103 GLN A C 1
ATOM 829 O O . GLN A 1 103 ? 10.078 -8.578 -15.125 1 96.56 103 GLN A O 1
ATOM 834 N N . VAL A 1 104 ? 10.523 -10.68 -14.461 1 98 104 VAL A N 1
ATOM 835 C CA . VAL A 1 104 ? 11.469 -10.25 -13.438 1 98 104 VAL A CA 1
ATOM 836 C C . VAL A 1 104 ? 12.891 -10.273 -14.008 1 98 104 VAL A C 1
ATOM 838 O O . VAL A 1 104 ? 13.391 -11.328 -14.398 1 98 104 VAL A O 1
ATOM 841 N N . LYS A 1 105 ? 13.586 -9.109 -13.977 1 96.12 105 LYS A N 1
ATOM 842 C CA . LYS A 1 105 ? 14.859 -8.984 -14.68 1 96.12 105 LYS A CA 1
ATOM 843 C C . LYS A 1 105 ? 16.031 -8.945 -13.703 1 96.12 105 LYS A C 1
ATOM 845 O O . LYS A 1 105 ? 17.188 -9.031 -14.109 1 96.12 105 LYS A O 1
ATOM 850 N N . ASN A 1 106 ? 15.695 -8.812 -12.414 1 96.81 106 ASN A N 1
ATOM 851 C CA . ASN A 1 106 ? 16.734 -8.758 -11.391 1 96.81 106 ASN A CA 1
ATOM 852 C C . ASN A 1 106 ? 16.328 -9.539 -10.141 1 96.81 106 ASN A C 1
ATOM 854 O O . ASN A 1 106 ? 15.695 -8.984 -9.234 1 96.81 106 ASN A O 1
ATOM 858 N N . ARG A 1 107 ? 16.719 -10.742 -10.062 1 98.25 107 ARG A N 1
ATOM 859 C CA . ARG A 1 107 ? 16.344 -11.672 -9.008 1 98.25 107 ARG A CA 1
ATOM 860 C C . ARG A 1 107 ? 16.781 -11.156 -7.641 1 98.25 107 ARG A C 1
ATOM 862 O O . ARG A 1 107 ? 16.016 -11.203 -6.676 1 98.25 107 ARG A O 1
ATOM 869 N N . GLN A 1 108 ? 18 -10.703 -7.535 1 97.5 108 GLN A N 1
ATOM 870 C CA . GLN A 1 108 ? 18.562 -10.242 -6.27 1 97.5 108 GLN A CA 1
ATOM 871 C C . GLN A 1 108 ? 17.828 -9 -5.766 1 97.5 108 GLN A C 1
ATOM 873 O O . GLN A 1 108 ? 17.516 -8.898 -4.574 1 97.5 108 GLN A O 1
ATOM 878 N N . GLU A 1 109 ? 17.531 -8.117 -6.672 1 96.81 109 GLU A N 1
ATOM 879 C CA . GLU A 1 109 ? 16.781 -6.922 -6.289 1 96.81 109 GLU A CA 1
ATOM 880 C C . GLU A 1 109 ? 15.383 -7.281 -5.789 1 96.81 109 GLU A C 1
ATOM 882 O O . GLU A 1 109 ? 14.914 -6.715 -4.805 1 96.81 109 GLU A O 1
ATOM 887 N N . LEU A 1 110 ? 14.773 -8.18 -6.465 1 98.5 110 LEU A N 1
ATOM 888 C CA . LEU A 1 110 ? 13.438 -8.594 -6.055 1 98.5 110 LEU A CA 1
ATOM 889 C C . LEU A 1 110 ? 13.438 -9.078 -4.613 1 98.5 110 LEU A C 1
ATOM 891 O O . LEU A 1 110 ? 12.648 -8.609 -3.791 1 98.5 110 LEU A O 1
ATOM 895 N N . ALA A 1 111 ? 14.336 -9.969 -4.312 1 98.44 111 ALA A N 1
ATOM 896 C CA . ALA A 1 111 ? 14.414 -10.555 -2.975 1 98.44 111 ALA A CA 1
ATOM 897 C C . ALA A 1 111 ? 14.688 -9.477 -1.926 1 98.44 111 ALA A C 1
ATOM 899 O O . ALA A 1 111 ? 14 -9.414 -0.901 1 98.44 111 ALA A O 1
ATOM 900 N N . SER A 1 112 ? 15.633 -8.656 -2.209 1 97.88 112 SER A N 1
ATOM 901 C CA . SER A 1 112 ? 16.016 -7.629 -1.247 1 97.88 112 SER A CA 1
ATOM 902 C C . SER A 1 112 ? 14.883 -6.629 -1.025 1 97.88 112 SER A C 1
ATOM 904 O O . SER A 1 112 ? 14.617 -6.227 0.109 1 97.88 112 SER A O 1
ATOM 906 N N . GLU A 1 113 ? 14.203 -6.273 -2.092 1 97.12 113 GLU A N 1
ATOM 907 C CA . GLU A 1 113 ? 13.156 -5.266 -1.988 1 97.12 113 GLU A CA 1
ATOM 908 C C . GLU A 1 113 ? 11.906 -5.836 -1.325 1 97.12 113 GLU A C 1
ATOM 910 O O . GLU A 1 113 ? 11.195 -5.125 -0.604 1 97.12 113 GLU A O 1
ATOM 915 N N . ILE A 1 114 ? 11.648 -7.082 -1.543 1 98.38 114 ILE A N 1
ATOM 916 C CA . ILE A 1 114 ? 10.539 -7.738 -0.858 1 98.38 114 ILE A CA 1
ATOM 917 C C . ILE A 1 114 ? 10.781 -7.73 0.649 1 98.38 114 ILE A C 1
ATOM 919 O O . ILE A 1 114 ? 9.883 -7.40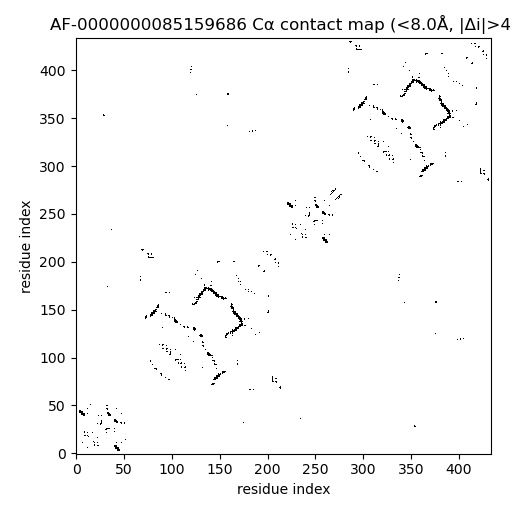2 1.429 1 98.38 114 ILE A O 1
ATOM 923 N N . LEU A 1 115 ? 11.977 -8.078 1.021 1 97.62 115 LEU A N 1
ATOM 924 C CA . LEU A 1 115 ? 12.312 -8.117 2.441 1 97.62 115 LEU A CA 1
ATOM 925 C C . LEU A 1 115 ? 12.242 -6.723 3.055 1 97.62 115 LEU A C 1
ATOM 927 O O . LEU A 1 115 ? 11.68 -6.543 4.137 1 97.62 115 LEU A O 1
ATOM 931 N N . LYS A 1 116 ? 12.773 -5.762 2.354 1 95.69 116 LYS A N 1
ATOM 932 C CA . LYS A 1 116 ? 12.75 -4.383 2.836 1 95.69 116 LYS A CA 1
ATOM 933 C C . LYS A 1 116 ? 11.32 -3.883 3.016 1 95.69 116 LYS A C 1
ATOM 935 O O . LYS A 1 116 ? 10.992 -3.287 4.043 1 95.69 116 LYS A O 1
ATOM 940 N N . ARG A 1 117 ? 10.5 -4.113 2.021 1 96.5 117 ARG A N 1
ATOM 941 C CA . ARG A 1 117 ? 9.102 -3.682 2.078 1 96.5 117 ARG A CA 1
ATOM 942 C C . ARG A 1 117 ? 8.375 -4.336 3.246 1 96.5 117 ARG A C 1
ATOM 944 O O . ARG A 1 117 ? 7.574 -3.693 3.924 1 96.5 117 ARG A O 1
ATOM 951 N N . GLU A 1 118 ? 8.641 -5.598 3.473 1 96.94 118 GLU A N 1
ATOM 952 C CA . GLU A 1 118 ? 8.008 -6.332 4.562 1 96.94 118 GLU A CA 1
ATOM 953 C C . GLU A 1 118 ? 8.453 -5.801 5.922 1 96.94 118 GLU A C 1
ATOM 955 O O . GLU A 1 118 ? 7.684 -5.816 6.883 1 96.94 118 GLU A O 1
ATOM 960 N N . GLU A 1 119 ? 9.641 -5.355 5.996 1 93.62 119 GLU A N 1
ATOM 961 C CA . GLU A 1 119 ? 10.18 -4.812 7.238 1 93.62 119 GLU A CA 1
ATOM 962 C C . GLU A 1 119 ? 9.516 -3.49 7.602 1 93.62 119 GLU A C 1
ATOM 964 O O . GLU A 1 119 ? 9.383 -3.162 8.781 1 93.62 119 GLU A O 1
ATOM 969 N N . LEU A 1 120 ? 9.133 -2.758 6.59 1 92.56 120 LEU A N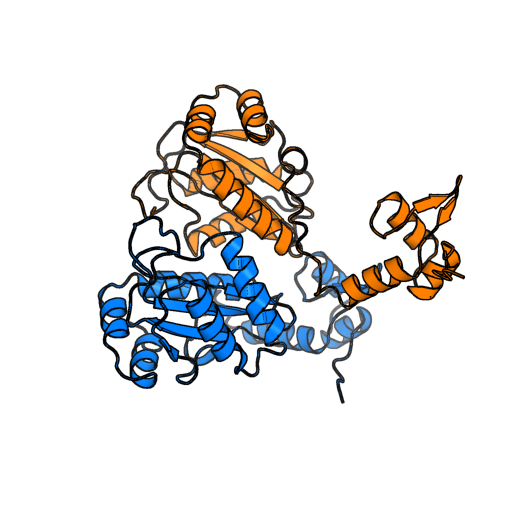 1
ATOM 970 C CA . LEU A 1 120 ? 8.477 -1.478 6.832 1 92.56 120 LEU A CA 1
ATOM 971 C C . LEU A 1 120 ? 7.133 -1.679 7.527 1 92.56 120 LEU A C 1
ATOM 973 O O . LEU A 1 120 ? 6.84 -1.022 8.531 1 92.56 120 LEU A O 1
ATOM 977 N N . MET A 1 121 ? 6.324 -2.547 7.023 1 93.12 121 MET A N 1
ATOM 978 C CA . MET A 1 121 ? 5.004 -2.887 7.547 1 93.12 121 MET A CA 1
ATOM 979 C C . MET A 1 121 ? 4.57 -4.27 7.074 1 93.12 121 MET A C 1
ATOM 981 O O . MET A 1 121 ? 4.66 -4.578 5.883 1 93.12 121 MET A O 1
ATOM 985 N N . SER A 1 122 ? 4.086 -5.02 8.016 1 94.88 122 SER A N 1
ATOM 986 C CA . SER A 1 122 ? 3.658 -6.371 7.668 1 94.88 122 SER A CA 1
ATOM 987 C C . SER A 1 122 ? 2.6 -6.352 6.57 1 94.88 122 SER A C 1
ATOM 989 O O . SER A 1 122 ? 1.703 -5.504 6.578 1 94.88 122 SER A O 1
ATOM 991 N N . THR A 1 123 ? 2.652 -7.355 5.711 1 96.5 123 THR A N 1
ATOM 992 C CA . THR A 1 123 ? 1.669 -7.461 4.641 1 96.5 123 THR A CA 1
ATOM 993 C C . THR A 1 123 ? 0.625 -8.523 4.965 1 96.5 123 THR A C 1
ATOM 995 O O . THR A 1 123 ? -0.145 -8.93 4.094 1 96.5 123 THR A O 1
ATOM 998 N N . ALA A 1 124 ? 0.648 -9.031 6.223 1 96.44 124 ALA A N 1
ATOM 999 C CA . ALA A 1 124 ? -0.44 -9.891 6.672 1 96.44 124 ALA A CA 1
ATOM 1000 C C . ALA A 1 124 ? -1.753 -9.117 6.762 1 96.44 124 ALA A C 1
ATOM 1002 O O . ALA A 1 124 ? -1.809 -8.047 7.363 1 96.44 124 ALA A O 1
ATOM 1003 N N . ILE A 1 125 ? -2.756 -9.688 6.16 1 95 125 ILE A N 1
ATOM 1004 C CA . ILE A 1 125 ? -4.012 -8.945 6.094 1 95 125 ILE A CA 1
ATOM 1005 C C . ILE A 1 125 ? -5.094 -9.695 6.871 1 95 125 ILE A C 1
ATOM 1007 O O . ILE A 1 125 ? -6.285 -9.461 6.668 1 95 125 ILE A O 1
ATOM 1011 N N . GLY A 1 126 ? -4.746 -10.664 7.711 1 94.06 126 GLY A N 1
ATOM 1012 C CA . GLY A 1 126 ? -5.703 -11.43 8.492 1 94.06 126 GLY A CA 1
ATOM 1013 C C . GLY A 1 126 ? -6.137 -12.719 7.824 1 94.06 126 GLY A C 1
ATOM 1014 O O . GLY A 1 126 ? -5.734 -13 6.691 1 94.06 126 GLY A O 1
ATOM 1015 N N . ARG A 1 127 ? -6.82 -13.602 8.562 1 95.56 127 ARG A N 1
ATOM 1016 C CA . ARG A 1 127 ? -7.406 -14.836 8.062 1 95.56 127 ARG A CA 1
ATOM 1017 C C . ARG A 1 127 ? -6.328 -15.789 7.559 1 95.56 127 ARG A C 1
ATOM 1019 O O . ARG A 1 127 ? -6.562 -16.562 6.625 1 95.56 127 ARG A O 1
ATOM 1026 N N . GLY A 1 128 ? -5.141 -15.539 8.039 1 97.25 128 GLY A N 1
ATOM 1027 C CA . GLY A 1 128 ? -4.043 -16.422 7.684 1 97.25 128 GLY A CA 1
ATOM 1028 C C . GLY A 1 128 ? -3.412 -16.078 6.348 1 97.25 128 GLY A C 1
ATOM 1029 O O . GLY A 1 128 ? -2.732 -16.906 5.746 1 97.25 128 GLY A O 1
ATOM 1030 N N . ILE A 1 129 ? -3.604 -14.867 5.883 1 98.31 129 ILE A N 1
ATOM 1031 C CA . ILE A 1 129 ? -3.16 -14.477 4.547 1 98.31 129 ILE A CA 1
ATOM 1032 C C . ILE A 1 129 ? -2.113 -13.375 4.656 1 98.31 129 ILE A C 1
ATOM 1034 O O . ILE A 1 129 ? -2.248 -12.453 5.473 1 98.31 129 ILE A O 1
ATOM 1038 N N . ALA A 1 130 ? -1.077 -13.453 3.854 1 98.44 130 ALA A N 1
ATOM 1039 C CA . ALA A 1 130 ? -0.155 -12.352 3.619 1 98.44 130 ALA A CA 1
ATOM 1040 C C . ALA A 1 130 ? 0.019 -12.086 2.125 1 98.44 130 ALA A C 1
ATOM 1042 O O . ALA A 1 130 ? 0.006 -13.023 1.319 1 98.44 130 ALA A O 1
ATOM 1043 N N . ILE A 1 131 ? 0.152 -10.828 1.749 1 98.56 131 ILE A N 1
ATOM 1044 C CA . ILE A 1 131 ? 0.317 -10.469 0.346 1 98.56 131 ILE A CA 1
ATOM 1045 C C . ILE A 1 131 ? 1.572 -9.609 0.18 1 98.56 131 ILE A C 1
ATOM 1047 O O . ILE A 1 131 ? 1.484 -8.43 -0.155 1 98.56 131 ILE A O 1
ATOM 1051 N N . PRO A 1 132 ? 2.736 -10.227 0.348 1 98.69 132 PRO A N 1
ATOM 1052 C CA . PRO A 1 132 ? 3.945 -9.453 0.056 1 98.69 132 PRO A CA 1
ATOM 1053 C C . PRO A 1 132 ? 3.959 -8.891 -1.364 1 98.69 132 PRO A C 1
ATOM 1055 O O . PRO A 1 132 ? 3.521 -9.57 -2.301 1 98.69 132 PRO A O 1
ATOM 1058 N N . HIS A 1 133 ? 4.359 -7.633 -1.504 1 98.38 133 HIS A N 1
ATOM 1059 C CA . HIS A 1 133 ? 4.246 -7.012 -2.818 1 98.38 133 HIS A CA 1
ATOM 1060 C C . HIS A 1 133 ? 5.262 -5.887 -2.984 1 98.38 133 HIS A C 1
ATOM 1062 O O . HIS A 1 133 ? 5.641 -5.234 -2.008 1 98.38 133 HIS A O 1
ATOM 1068 N N . VAL A 1 134 ? 5.676 -5.734 -4.199 1 97.12 134 VAL A N 1
ATOM 1069 C CA . VAL A 1 134 ? 6.621 -4.672 -4.527 1 97.12 134 VAL A CA 1
ATOM 1070 C C . VAL A 1 134 ? 6.367 -4.176 -5.949 1 97.12 134 VAL A C 1
ATOM 1072 O O . VAL A 1 134 ? 5.781 -4.891 -6.766 1 97.12 134 VAL A O 1
ATOM 1075 N N . ARG A 1 135 ? 6.73 -2.971 -6.184 1 93.12 135 ARG A N 1
ATOM 1076 C CA . ARG A 1 135 ? 6.863 -2.402 -7.52 1 93.12 135 ARG A CA 1
ATOM 1077 C C . ARG A 1 135 ? 8.312 -2.014 -7.809 1 93.12 135 ARG A C 1
ATOM 1079 O O . ARG A 1 135 ? 8.945 -1.323 -7.012 1 93.12 135 ARG A O 1
ATOM 1086 N N . LEU A 1 136 ? 8.758 -2.496 -8.906 1 91.62 136 LEU A N 1
ATOM 1087 C CA . LEU A 1 136 ? 10.164 -2.297 -9.234 1 91.62 136 LEU A CA 1
ATOM 1088 C C . LEU A 1 136 ? 10.336 -1.933 -10.711 1 91.62 136 LEU A C 1
ATOM 1090 O O . LEU A 1 136 ? 9.547 -2.367 -11.555 1 91.62 136 LEU A O 1
ATOM 1094 N N . SER A 1 137 ? 11.406 -1.22 -10.953 1 86.88 137 SER A N 1
ATOM 1095 C CA . SER A 1 137 ? 11.734 -0.918 -12.344 1 86.88 137 SER A CA 1
ATOM 1096 C C . SER A 1 137 ? 12.227 -2.162 -13.078 1 86.88 137 SER A C 1
ATOM 1098 O O . SER A 1 137 ? 12.086 -2.266 -14.297 1 86.88 137 SER A O 1
ATOM 1100 N N . SER A 1 138 ? 12.773 -3.115 -12.352 1 92.56 138 SER A N 1
ATOM 1101 C CA . SER A 1 138 ? 13.312 -4.336 -12.938 1 92.56 138 SER A CA 1
ATOM 1102 C C . SER A 1 138 ? 12.219 -5.363 -13.188 1 92.56 138 SER A C 1
ATOM 1104 O O . SER A 1 138 ? 12.5 -6.484 -13.617 1 92.56 138 SER A O 1
ATOM 1106 N N . VAL A 1 139 ? 10.992 -5.027 -12.906 1 94.75 139 VAL A N 1
ATOM 1107 C CA . VAL A 1 139 ? 9.836 -5.844 -13.25 1 94.75 139 VAL A CA 1
ATOM 1108 C C . VAL A 1 139 ? 9.078 -5.211 -14.414 1 94.75 139 VAL A C 1
ATOM 1110 O O . VAL A 1 139 ? 8.727 -4.027 -14.359 1 94.75 139 VAL A O 1
ATOM 1113 N N . THR A 1 140 ? 8.852 -5.965 -15.43 1 91.62 140 THR A N 1
ATOM 1114 C CA . THR A 1 140 ? 8.336 -5.391 -16.672 1 91.62 140 THR A CA 1
ATOM 1115 C C . THR A 1 140 ? 6.809 -5.469 -16.703 1 91.62 140 THR A C 1
ATOM 1117 O O . THR A 1 140 ? 6.156 -4.684 -17.391 1 91.62 140 THR A O 1
ATOM 1120 N N . ASP A 1 141 ? 6.242 -6.488 -15.984 1 94.5 141 ASP A N 1
ATOM 1121 C CA . ASP A 1 141 ? 4.801 -6.676 -15.875 1 94.5 141 ASP A CA 1
ATOM 1122 C C . ASP A 1 141 ? 4.434 -7.41 -14.586 1 94.5 141 ASP A C 1
ATOM 1124 O O . ASP A 1 141 ? 5.254 -8.141 -14.031 1 94.5 141 ASP A O 1
ATOM 1128 N N . LEU A 1 142 ? 3.219 -7.195 -14.203 1 96.88 142 LEU A N 1
ATOM 1129 C CA . LEU A 1 142 ? 2.768 -7.754 -12.938 1 96.88 142 LEU A CA 1
ATOM 1130 C C . LEU A 1 142 ? 2.787 -9.281 -12.977 1 96.88 142 LEU A C 1
ATOM 1132 O O . LEU A 1 142 ? 2.336 -9.883 -13.945 1 96.88 142 LEU A O 1
ATOM 1136 N N . VAL A 1 143 ? 3.322 -9.914 -11.984 1 98.5 143 VAL A N 1
ATOM 1137 C CA . VAL A 1 143 ? 3.387 -11.367 -11.852 1 98.5 143 VAL A CA 1
ATOM 1138 C C . VAL A 1 143 ? 3.164 -11.766 -10.398 1 98.5 143 VAL A C 1
ATOM 1140 O O . VAL A 1 143 ? 3.402 -10.969 -9.484 1 98.5 143 VAL A O 1
ATOM 1143 N N . VAL A 1 144 ? 2.707 -13.031 -10.195 1 98.81 144 VAL A N 1
ATOM 1144 C CA . VAL A 1 144 ? 2.332 -13.508 -8.867 1 98.81 144 VAL A CA 1
ATOM 1145 C C . VAL A 1 144 ? 2.986 -14.859 -8.594 1 98.81 144 VAL A C 1
ATOM 1147 O O . VAL A 1 144 ? 3.145 -15.672 -9.508 1 98.81 144 VAL A O 1
ATOM 1150 N N . SER A 1 145 ? 3.424 -15.047 -7.418 1 98.88 145 SER A N 1
ATOM 1151 C CA . SER A 1 145 ? 3.779 -16.344 -6.855 1 98.88 145 SER A CA 1
ATOM 1152 C C . SER A 1 145 ? 2.943 -16.656 -5.621 1 98.88 145 SER A C 1
ATOM 1154 O O . SER A 1 145 ? 2.689 -15.781 -4.793 1 98.88 145 SER A O 1
ATOM 1156 N N . VAL A 1 146 ? 2.533 -17.922 -5.473 1 98.94 146 VAL A N 1
ATOM 1157 C CA . VAL A 1 146 ? 1.671 -18.328 -4.363 1 98.94 146 VAL A CA 1
ATOM 1158 C C . VAL A 1 146 ? 2.379 -19.375 -3.508 1 98.94 146 VAL A C 1
ATOM 1160 O O . VAL A 1 146 ? 2.941 -20.328 -4.031 1 98.94 146 VAL A O 1
ATOM 1163 N N . GLY A 1 147 ? 2.43 -19.094 -2.24 1 98.88 147 GLY A N 1
ATOM 1164 C CA . GLY A 1 147 ? 2.924 -20.062 -1.271 1 98.88 147 GLY A CA 1
ATOM 1165 C C . GLY A 1 147 ? 1.828 -20.641 -0.398 1 98.88 147 GLY A C 1
ATOM 1166 O O . GLY A 1 147 ? 1.111 -19.906 0.283 1 98.88 147 GLY A O 1
ATOM 1167 N N . ILE A 1 148 ? 1.663 -21.891 -0.435 1 98.88 148 ILE A N 1
ATOM 1168 C CA . ILE A 1 148 ? 0.781 -22.625 0.465 1 98.88 148 ILE A CA 1
ATOM 1169 C C . ILE A 1 148 ? 1.609 -23.312 1.542 1 98.88 148 ILE A C 1
ATOM 1171 O O . ILE A 1 148 ? 2.338 -24.266 1.253 1 98.88 148 ILE A O 1
ATOM 1175 N N . SER A 1 149 ? 1.464 -22.875 2.74 1 98.69 149 SER A N 1
ATOM 1176 C CA . SER A 1 149 ? 2.363 -23.312 3.801 1 98.69 149 SER A CA 1
ATOM 1177 C C . SER A 1 149 ? 1.793 -24.531 4.535 1 98.69 149 SER A C 1
ATOM 1179 O O . SER A 1 149 ? 0.614 -24.547 4.898 1 98.69 149 SER A O 1
ATOM 1181 N N . GLN A 1 150 ? 2.629 -25.484 4.809 1 96.44 150 GLN A N 1
ATOM 1182 C CA . GLN A 1 150 ? 2.258 -26.688 5.539 1 96.44 150 GLN A CA 1
ATOM 1183 C C . GLN A 1 150 ? 2.377 -26.484 7.047 1 96.44 150 GLN A C 1
ATOM 1185 O O . GLN A 1 150 ? 1.943 -27.328 7.832 1 96.44 150 GLN A O 1
ATOM 1190 N N . CYS A 1 151 ? 2.941 -25.422 7.457 1 96.38 151 CYS A N 1
ATOM 1191 C CA . CYS A 1 151 ? 3.039 -25.078 8.867 1 96.38 151 CYS A CA 1
ATOM 1192 C C . CYS A 1 151 ? 2.67 -23.609 9.086 1 96.38 151 CYS A C 1
ATOM 1194 O O . CYS A 1 151 ? 2.539 -22.844 8.125 1 96.38 151 CYS A O 1
ATOM 1196 N N . ASP A 1 152 ? 2.461 -23.328 10.375 1 96.69 152 ASP A N 1
ATOM 1197 C CA . ASP A 1 152 ? 2.119 -21.953 10.742 1 96.69 152 ASP A CA 1
ATOM 1198 C C . ASP A 1 152 ? 3.34 -21.047 10.656 1 96.69 152 ASP A C 1
ATOM 1200 O O . ASP A 1 152 ? 4.398 -21.359 11.203 1 96.69 152 ASP A O 1
ATOM 1204 N N . ILE A 1 153 ? 3.225 -19.938 9.922 1 97.62 153 ILE A N 1
ATOM 1205 C CA . ILE A 1 153 ? 4.234 -18.891 9.984 1 97.62 153 ILE A CA 1
ATOM 1206 C C . ILE A 1 153 ? 3.809 -17.828 11 1 97.62 153 ILE A C 1
ATOM 1208 O O . ILE A 1 153 ? 2.893 -17.047 10.734 1 97.62 153 ILE A O 1
ATOM 1212 N N . ILE A 1 154 ? 4.469 -17.656 12.078 1 92.44 154 ILE A N 1
ATOM 1213 C CA . ILE A 1 154 ? 3.869 -17.016 13.242 1 92.44 154 ILE A CA 1
ATOM 1214 C C . ILE A 1 154 ? 4.438 -15.609 13.398 1 92.44 154 ILE A C 1
ATOM 1216 O O . ILE A 1 154 ? 3.91 -14.805 14.172 1 92.44 154 ILE A O 1
ATOM 1220 N N . ASP A 1 155 ? 5.434 -15.258 12.68 1 95.19 155 ASP A N 1
ATOM 1221 C CA . ASP A 1 155 ? 6.129 -14.016 12.992 1 95.19 155 ASP A CA 1
ATOM 1222 C C . ASP A 1 155 ? 5.734 -12.898 12.023 1 95.19 155 ASP A C 1
ATOM 1224 O O . ASP A 1 155 ? 6.527 -12 11.75 1 95.19 155 ASP A O 1
ATOM 1228 N N . PHE A 1 156 ? 4.5 -12.945 11.422 1 95.12 156 PHE A N 1
ATOM 1229 C CA . PHE A 1 156 ? 3.994 -11.867 10.586 1 95.12 156 PHE A CA 1
ATOM 1230 C C . PHE A 1 156 ? 3.33 -10.781 11.422 1 95.12 156 PHE A C 1
ATOM 1232 O O . PHE A 1 156 ? 2.902 -9.758 10.898 1 95.12 156 PHE A O 1
ATOM 1239 N N . GLN A 1 157 ? 3.201 -10.953 12.672 1 88.56 157 GLN A N 1
ATOM 1240 C CA . GLN A 1 157 ? 2.574 -9.984 13.562 1 88.56 157 GLN A CA 1
ATOM 1241 C C . GLN A 1 157 ? 1.177 -9.609 13.07 1 88.56 157 GLN A C 1
ATOM 1243 O O . GLN A 1 157 ? 0.857 -8.43 12.93 1 88.56 157 GLN A O 1
ATOM 1248 N N . THR A 1 158 ? 0.282 -10.586 13 1 91.12 158 THR A N 1
ATOM 1249 C CA . THR A 1 158 ? -1.064 -10.391 12.469 1 91.12 158 THR A CA 1
ATOM 1250 C C . THR A 1 158 ? -1.943 -9.68 13.492 1 91.12 158 THR A C 1
ATOM 1252 O O . THR A 1 158 ? -1.775 -9.859 14.703 1 91.12 158 THR A O 1
ATOM 1255 N N . LEU A 1 159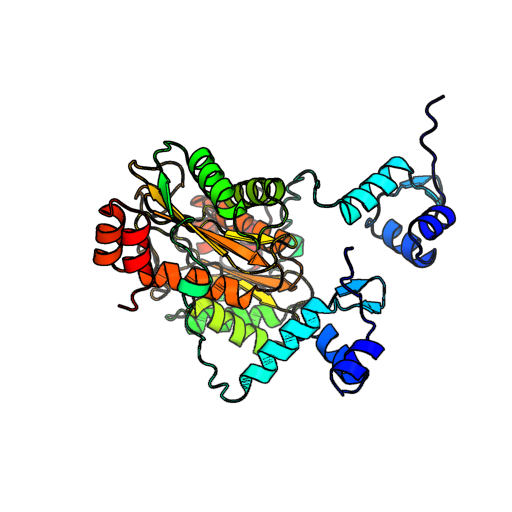 ? -2.883 -8.953 12.984 1 87.44 159 LEU A N 1
ATOM 1256 C CA . LEU A 1 159 ? -3.779 -8.195 13.852 1 87.44 159 LEU A CA 1
ATOM 1257 C C . LEU A 1 159 ? -4.832 -9.109 14.469 1 87.44 159 LEU A C 1
ATOM 1259 O O . LEU A 1 159 ? -5.375 -8.805 15.531 1 87.44 159 LEU A O 1
ATOM 1263 N N . ASP A 1 160 ? -5.125 -10.234 13.891 1 90.25 160 ASP A N 1
ATOM 1264 C CA . ASP A 1 160 ? -6.172 -11.133 14.367 1 90.25 160 ASP A CA 1
ATOM 1265 C C . ASP A 1 160 ? -5.574 -12.367 15.047 1 90.25 160 ASP A C 1
ATOM 1267 O O . ASP A 1 160 ? -6.289 -13.328 15.336 1 90.25 160 ASP A O 1
ATOM 1271 N N . ASP A 1 161 ? -4.25 -12.422 15.227 1 90.12 161 ASP A N 1
ATOM 1272 C CA . ASP A 1 161 ? -3.504 -13.469 15.93 1 90.12 161 ASP A CA 1
ATOM 1273 C C . ASP A 1 161 ? -3.592 -14.797 15.188 1 90.12 161 ASP A C 1
ATOM 1275 O O . ASP A 1 161 ? -3.379 -15.859 15.773 1 90.12 161 ASP A O 1
ATOM 1279 N N . GLN A 1 162 ? -4.023 -14.805 13.961 1 94.06 162 GLN A N 1
ATOM 1280 C CA . GLN A 1 162 ? -4.004 -16 13.125 1 94.06 162 GLN A CA 1
ATOM 1281 C C . GLN A 1 162 ? -2.684 -16.125 12.367 1 94.06 162 GLN A C 1
ATOM 1283 O O . GLN A 1 162 ? -2.271 -15.188 11.672 1 94.06 162 GLN A O 1
ATOM 1288 N N . PRO A 1 163 ? -2.043 -17.297 12.508 1 96.69 163 PRO A N 1
ATOM 1289 C CA . PRO A 1 163 ? -0.796 -17.453 11.75 1 96.69 163 PRO A CA 1
ATOM 1290 C C . PRO A 1 163 ? -1.018 -17.484 10.242 1 96.69 163 PRO A C 1
ATOM 1292 O O . PRO A 1 163 ? -2.072 -17.938 9.781 1 96.69 163 PRO A O 1
ATOM 1295 N N . VAL A 1 164 ? -0.011 -17.094 9.539 1 98.31 164 VAL A N 1
ATOM 1296 C CA . VAL A 1 164 ? -0.1 -17.062 8.078 1 98.31 164 VAL A CA 1
ATOM 1297 C C . VAL A 1 164 ? 0.175 -18.453 7.508 1 98.31 164 VAL A C 1
ATOM 1299 O O . VAL A 1 164 ? 1.1 -19.141 7.949 1 98.31 164 VAL A O 1
ATOM 1302 N N . ARG A 1 165 ? -0.694 -18.812 6.523 1 98.5 165 ARG A N 1
ATOM 1303 C CA . ARG A 1 165 ? -0.504 -20.094 5.848 1 98.5 165 ARG A CA 1
ATOM 1304 C C . ARG A 1 165 ? -0.626 -19.938 4.336 1 98.5 165 ARG A C 1
ATOM 1306 O O . ARG A 1 165 ? -0.237 -20.828 3.584 1 98.5 165 ARG A O 1
ATOM 1313 N N . LEU A 1 166 ? -1.198 -18.859 3.895 1 98.88 166 LEU A N 1
ATOM 1314 C CA . LEU A 1 166 ? -1.33 -18.547 2.477 1 98.88 166 LEU A CA 1
ATOM 1315 C C . LEU A 1 166 ? -0.624 -17.234 2.141 1 98.88 166 LEU A C 1
ATOM 1317 O O . LEU A 1 166 ? -0.89 -16.203 2.762 1 98.88 166 LEU A O 1
ATOM 1321 N N . LEU A 1 167 ? 0.282 -17.328 1.25 1 98.88 167 LEU A N 1
ATOM 1322 C CA . LEU A 1 167 ? 1.009 -16.141 0.799 1 98.88 167 LEU A CA 1
ATOM 1323 C C . LEU A 1 167 ? 0.784 -15.898 -0.689 1 98.88 167 LEU A C 1
ATOM 1325 O O . LEU A 1 167 ? 0.88 -16.828 -1.495 1 98.88 167 LEU A O 1
ATOM 1329 N N . PHE A 1 168 ? 0.469 -14.711 -1.096 1 98.88 168 PHE A N 1
ATOM 1330 C CA . PHE A 1 168 ? 0.33 -14.266 -2.477 1 98.88 168 PHE A CA 1
ATOM 1331 C C . PHE A 1 168 ? 1.285 -13.109 -2.771 1 98.88 168 PHE A C 1
ATOM 1333 O O . PHE A 1 168 ? 0.966 -11.953 -2.508 1 98.88 168 PHE A O 1
ATOM 1340 N N . MET A 1 169 ? 2.398 -13.469 -3.307 1 98.94 169 MET A N 1
ATOM 1341 C CA . MET A 1 169 ? 3.424 -12.461 -3.564 1 98.94 169 MET A CA 1
ATOM 1342 C C . MET A 1 169 ? 3.232 -11.828 -4.938 1 98.94 169 MET A C 1
ATOM 1344 O O . MET A 1 169 ? 3.09 -12.531 -5.938 1 98.94 169 MET A O 1
ATOM 1348 N N . ILE A 1 170 ? 3.25 -10.508 -4.969 1 98.75 170 ILE A N 1
ATOM 1349 C CA . ILE A 1 170 ? 2.996 -9.758 -6.195 1 98.75 170 ILE A CA 1
ATOM 1350 C C . ILE A 1 170 ? 4.18 -8.844 -6.5 1 98.75 170 ILE A C 1
ATOM 1352 O O . ILE A 1 170 ? 4.676 -8.148 -5.613 1 98.75 170 ILE A O 1
ATOM 1356 N N . ALA A 1 171 ? 4.668 -8.906 -7.656 1 98.62 171 ALA A N 1
ATOM 1357 C CA . ALA A 1 171 ? 5.617 -7.934 -8.188 1 98.62 171 ALA A CA 1
ATOM 1358 C C . ALA A 1 171 ? 5.062 -7.258 -9.445 1 98.62 171 ALA A C 1
ATOM 1360 O O . ALA A 1 171 ? 4.461 -7.914 -10.297 1 98.62 171 ALA A O 1
ATOM 1361 N N . ALA A 1 172 ? 5.156 -5.992 -9.508 1 96.25 172 ALA A N 1
ATOM 1362 C CA . ALA A 1 172 ? 4.648 -5.23 -10.648 1 96.25 172 ALA A CA 1
ATOM 1363 C C . ALA A 1 172 ? 5.672 -4.203 -11.117 1 96.25 172 ALA A C 1
ATOM 1365 O O . ALA A 1 172 ? 6.652 -3.93 -10.422 1 96.25 172 ALA A O 1
ATOM 1366 N N . ALA A 1 173 ? 5.402 -3.771 -12.312 1 89.88 173 ALA A N 1
ATOM 1367 C CA . ALA A 1 173 ? 6.227 -2.686 -12.836 1 89.88 173 ALA A CA 1
ATOM 1368 C C . ALA A 1 173 ? 5.953 -1.382 -12.086 1 89.88 173 ALA A C 1
ATOM 1370 O O . ALA A 1 173 ? 4.867 -1.19 -11.539 1 89.88 173 ALA A O 1
ATOM 1371 N N . TYR A 1 174 ? 6.914 -0.601 -12.117 1 79.94 174 TYR A N 1
ATOM 1372 C CA . TYR A 1 174 ? 6.883 0.643 -11.352 1 79.94 174 TYR A CA 1
ATOM 1373 C C . TYR A 1 174 ? 5.68 1.494 -11.742 1 79.94 174 TYR A C 1
ATOM 1375 O O . TYR A 1 174 ? 5.082 2.164 -10.898 1 79.94 174 TYR A O 1
ATOM 1383 N N . ASN A 1 175 ? 5.293 1.451 -13 1 77.25 175 ASN A N 1
ATOM 1384 C CA . ASN A 1 175 ? 4.234 2.311 -13.516 1 77.25 175 ASN A CA 1
ATOM 1385 C C . ASN A 1 175 ? 2.881 1.605 -13.5 1 77.25 175 ASN A C 1
ATOM 1387 O O . ASN A 1 175 ? 1.907 2.105 -14.062 1 77.25 175 ASN A O 1
ATOM 1391 N N . GLN A 1 176 ? 2.717 0.469 -12.906 1 85.38 176 GLN A N 1
ATOM 1392 C CA . GLN A 1 176 ? 1.479 -0.303 -12.867 1 85.38 176 GLN A CA 1
ATOM 1393 C C . GLN A 1 176 ? 0.78 -0.149 -11.516 1 85.38 176 GLN A C 1
ATOM 1395 O O . GLN A 1 176 ? 0.245 -1.117 -10.977 1 85.38 176 GLN A O 1
ATOM 1400 N N . HIS A 1 177 ? 0.802 1.033 -11.023 1 85.56 177 HIS A N 1
ATOM 1401 C CA . HIS A 1 177 ? 0.272 1.32 -9.695 1 85.56 177 HIS A CA 1
ATOM 1402 C C . HIS A 1 177 ? -1.187 0.89 -9.578 1 85.56 177 HIS A C 1
ATOM 1404 O O . HIS A 1 177 ? -1.555 0.172 -8.648 1 85.56 177 HIS A O 1
ATOM 1410 N N . ALA A 1 178 ? -2.037 1.334 -10.539 1 83.88 178 ALA A N 1
ATOM 1411 C CA . ALA A 1 178 ? -3.467 1.046 -10.469 1 83.88 178 ALA A CA 1
ATOM 1412 C C . ALA A 1 178 ? -3.729 -0.456 -10.531 1 83.88 178 ALA A C 1
ATOM 1414 O O . ALA A 1 178 ? -4.48 -0.999 -9.719 1 83.88 178 ALA A O 1
ATOM 1415 N N . TYR A 1 179 ? -3.131 -1.126 -11.5 1 89 179 TYR A N 1
ATOM 1416 C CA . TYR A 1 179 ? -3.316 -2.562 -11.68 1 89 179 TYR A CA 1
ATOM 1417 C C . TYR A 1 179 ? -2.779 -3.334 -10.477 1 89 179 TYR A C 1
ATOM 1419 O O . TYR A 1 179 ? -3.371 -4.336 -10.062 1 89 179 TYR A O 1
ATOM 1427 N N . TYR A 1 180 ? -1.69 -2.826 -9.992 1 92.75 180 TYR A N 1
ATOM 1428 C CA . TYR A 1 180 ? -1.069 -3.375 -8.789 1 92.75 180 TYR A CA 1
ATOM 1429 C C . TYR A 1 180 ? -2.045 -3.363 -7.617 1 92.75 180 TYR A C 1
ATOM 1431 O O . TYR A 1 180 ? -2.285 -4.398 -6.992 1 92.75 180 TYR A O 1
ATOM 1439 N N . LEU A 1 181 ? -2.703 -2.25 -7.355 1 92.19 181 LEU A N 1
ATOM 1440 C CA . LEU A 1 181 ? -3.656 -2.115 -6.258 1 92.19 181 LEU A CA 1
ATOM 1441 C C . LEU A 1 181 ? -4.91 -2.939 -6.523 1 92.19 181 LEU A C 1
ATOM 1443 O O . LEU A 1 181 ? -5.461 -3.551 -5.605 1 92.19 181 LEU A O 1
ATOM 1447 N N . GLN A 1 182 ? -5.305 -2.969 -7.703 1 92.88 182 GLN A N 1
ATOM 1448 C CA . GLN A 1 182 ? -6.461 -3.777 -8.07 1 92.88 182 GLN A CA 1
ATOM 1449 C C . GLN A 1 182 ? -6.203 -5.258 -7.801 1 92.88 182 GLN A C 1
ATOM 1451 O O . GLN A 1 182 ? -7.086 -5.965 -7.309 1 92.88 182 GLN A O 1
ATOM 1456 N N . THR A 1 183 ? -5.051 -5.719 -8.117 1 96.19 183 THR A N 1
ATOM 1457 C CA . THR A 1 183 ? -4.688 -7.117 -7.91 1 96.19 183 THR A CA 1
ATOM 1458 C C . THR A 1 183 ? -4.645 -7.449 -6.422 1 96.19 183 THR A C 1
ATOM 1460 O O . THR A 1 183 ? -5.137 -8.492 -5.996 1 96.19 183 THR A O 1
ATOM 1463 N N . LEU A 1 184 ? -4.012 -6.5 -5.652 1 96.81 184 LEU A N 1
ATOM 1464 C CA . LEU A 1 184 ? -4.012 -6.668 -4.207 1 96.81 184 LEU A CA 1
ATOM 1465 C C . LEU A 1 184 ? -5.434 -6.824 -3.676 1 96.81 184 LEU A C 1
ATOM 1467 O O . LEU A 1 184 ? -5.73 -7.773 -2.949 1 96.81 184 LEU A O 1
ATOM 1471 N N . SER A 1 185 ? -6.305 -5.977 -4.105 1 94.44 185 SER A N 1
ATOM 1472 C CA . SER A 1 185 ? -7.699 -5.973 -3.678 1 94.44 185 SER A CA 1
ATOM 1473 C C . SER A 1 185 ? -8.422 -7.238 -4.133 1 94.44 185 SER A C 1
ATOM 1475 O O . SER A 1 185 ? -9.219 -7.805 -3.385 1 94.44 185 SER A O 1
ATOM 1477 N N . TYR A 1 186 ? -8.133 -7.66 -5.301 1 96 186 TYR A N 1
ATOM 1478 C CA . TYR A 1 186 ? -8.758 -8.844 -5.867 1 96 186 TYR A CA 1
ATOM 1479 C C . TYR A 1 186 ? -8.484 -10.078 -5.016 1 96 186 TYR A C 1
ATOM 1481 O O . TYR A 1 186 ? -9.414 -10.773 -4.602 1 96 186 TYR A O 1
ATOM 1489 N N . PHE A 1 187 ? -7.23 -10.312 -4.734 1 96.69 187 PHE A N 1
ATOM 1490 C CA . PHE A 1 187 ? -6.883 -11.5 -3.957 1 96.69 187 PHE A CA 1
ATOM 1491 C C . PHE A 1 187 ? -7.395 -11.375 -2.525 1 96.69 187 PHE A C 1
ATOM 1493 O O . PHE A 1 187 ? -7.832 -12.367 -1.933 1 96.69 187 PHE A O 1
ATOM 1500 N N . SER A 1 188 ? -7.273 -10.172 -1.95 1 95 188 SER A N 1
ATOM 1501 C CA . SER A 1 188 ? -7.801 -9.953 -0.608 1 95 188 SER A CA 1
ATOM 1502 C C . SER A 1 188 ? -9.289 -10.289 -0.537 1 95 188 SER A C 1
ATOM 1504 O O . SER A 1 188 ? -9.727 -10.977 0.387 1 95 188 SER A O 1
ATOM 1506 N N . ALA A 1 189 ? -10.055 -9.859 -1.548 1 94 189 ALA A N 1
ATOM 1507 C CA . ALA A 1 189 ? -11.492 -10.109 -1.593 1 94 189 ALA A CA 1
ATOM 1508 C C . ALA A 1 189 ? -11.789 -11.586 -1.845 1 94 189 ALA A C 1
ATOM 1510 O O . ALA A 1 189 ? -12.633 -12.18 -1.17 1 94 189 ALA A O 1
ATOM 1511 N N . LYS A 1 190 ? -11.109 -12.148 -2.789 1 95.31 190 LYS A N 1
ATOM 1512 C CA . LYS A 1 190 ? -11.305 -13.547 -3.166 1 95.31 190 LYS A CA 1
ATOM 1513 C C . LYS A 1 190 ? -11.047 -14.477 -1.984 1 95.31 190 LYS A C 1
ATOM 1515 O O . LYS A 1 190 ? -11.773 -15.453 -1.782 1 95.31 190 LYS A O 1
ATOM 1520 N N . LEU A 1 191 ? -10.109 -14.141 -1.168 1 96.62 191 LEU A N 1
ATOM 1521 C CA . LEU A 1 191 ? -9.656 -15.023 -0.096 1 96.62 191 LEU A CA 1
ATOM 1522 C C . LEU A 1 191 ? -10.445 -14.766 1.185 1 96.62 191 LEU A C 1
ATOM 1524 O O . LEU A 1 191 ? -10.211 -15.414 2.203 1 96.62 191 LEU A O 1
ATOM 1528 N N . LYS A 1 192 ? -11.32 -13.875 1.106 1 92.81 192 LYS A N 1
ATOM 1529 C CA . LYS A 1 192 ? -12.273 -13.742 2.209 1 92.81 192 LYS A CA 1
ATOM 1530 C C . LYS A 1 192 ? -13.156 -14.984 2.322 1 92.81 192 LYS A C 1
ATOM 1532 O O . LYS A 1 192 ? -13.719 -15.258 3.383 1 92.81 192 LYS A O 1
ATOM 1537 N N . ASN A 1 193 ? -13.289 -15.68 1.267 1 95.19 193 ASN A N 1
ATOM 1538 C CA . ASN A 1 193 ? -14.062 -16.922 1.233 1 95.19 193 ASN A CA 1
ATOM 1539 C C . ASN A 1 193 ? -13.367 -18.031 1.999 1 95.19 193 ASN A C 1
ATOM 1541 O O . ASN A 1 193 ? -12.375 -18.594 1.527 1 95.19 193 ASN A O 1
ATOM 1545 N N . LYS A 1 194 ? -13.969 -18.391 3.094 1 96.5 194 LYS A N 1
ATOM 1546 C CA . LYS A 1 194 ? -13.375 -19.406 3.961 1 96.5 194 LYS A CA 1
ATOM 1547 C C . LYS A 1 194 ? -13.273 -20.75 3.244 1 96.5 194 LYS A C 1
ATOM 1549 O O . LYS A 1 194 ? -12.305 -21.484 3.432 1 96.5 194 LYS A O 1
ATOM 1554 N N . GLU A 1 195 ? -14.273 -21.047 2.447 1 96.56 195 GLU A N 1
ATOM 1555 C CA . GLU A 1 195 ? -14.258 -22.328 1.723 1 96.56 195 GLU A CA 1
ATOM 1556 C C . GLU A 1 195 ? -13.086 -22.391 0.75 1 96.56 195 GLU A C 1
ATOM 1558 O O . GLU A 1 195 ? -12.445 -23.438 0.621 1 96.56 195 GLU A O 1
ATOM 1563 N N . LEU A 1 196 ? -12.828 -21.281 0.098 1 97.69 196 LEU A N 1
ATOM 1564 C CA . LEU A 1 196 ? -11.703 -21.234 -0.83 1 97.69 196 LEU A CA 1
ATOM 1565 C C . LEU A 1 196 ? -10.375 -21.406 -0.087 1 97.69 196 LEU A C 1
ATOM 1567 O O . LEU A 1 196 ? -9.5 -22.156 -0.525 1 97.69 196 LEU A O 1
ATOM 1571 N N . ARG A 1 197 ? -10.195 -20.734 1.034 1 98.25 197 ARG A N 1
ATOM 1572 C CA . ARG A 1 197 ? -8.969 -20.844 1.818 1 98.25 197 ARG A CA 1
ATOM 1573 C C . ARG A 1 197 ? -8.727 -22.281 2.262 1 98.25 197 ARG A C 1
ATOM 1575 O O . ARG A 1 197 ? -7.621 -22.812 2.123 1 98.25 197 ARG A O 1
ATOM 1582 N N . THR A 1 198 ? -9.781 -22.891 2.754 1 98 198 THR A N 1
ATOM 1583 C CA . THR A 1 198 ? -9.695 -24.281 3.205 1 98 198 THR A CA 1
ATOM 1584 C C . THR A 1 198 ? -9.344 -25.203 2.045 1 98 198 THR A C 1
ATOM 1586 O O . THR A 1 198 ? -8.516 -26.094 2.189 1 98 198 THR A O 1
ATOM 1589 N N . ALA A 1 199 ? -9.992 -24.969 0.925 1 98.19 199 ALA A N 1
ATOM 1590 C CA . ALA A 1 199 ? -9.719 -25.781 -0.26 1 98.19 199 ALA A CA 1
ATOM 1591 C C . ALA A 1 199 ? -8.266 -25.641 -0.699 1 98.19 199 ALA A C 1
ATOM 1593 O O . ALA A 1 199 ? -7.605 -26.625 -1.01 1 98.19 199 ALA A O 1
ATOM 1594 N N . LEU A 1 200 ? -7.781 -24.438 -0.709 1 98.56 200 LEU A N 1
ATOM 1595 C CA . LEU A 1 200 ? -6.398 -24.203 -1.108 1 98.56 200 LEU A CA 1
ATOM 1596 C C . LEU A 1 200 ? -5.43 -24.938 -0.187 1 98.56 200 LEU A C 1
ATOM 1598 O O . LEU A 1 200 ? -4.488 -25.578 -0.656 1 98.56 200 LEU A O 1
ATOM 1602 N N . LEU A 1 201 ? -5.707 -24.859 1.079 1 98.38 201 LEU A N 1
ATOM 1603 C CA . LEU A 1 201 ? -4.824 -25.469 2.07 1 98.38 201 LEU A CA 1
ATOM 1604 C C . LEU A 1 201 ? -4.844 -26.984 1.962 1 98.38 201 LEU A C 1
ATOM 1606 O O . LEU A 1 201 ? -3.938 -27.656 2.457 1 98.38 201 LEU A O 1
ATOM 1610 N N . SER A 1 202 ? -5.801 -27.484 1.261 1 97.94 202 SER A N 1
ATOM 1611 C CA . SER A 1 202 ? -5.957 -28.938 1.163 1 97.94 202 SER A CA 1
ATOM 1612 C C . SER A 1 202 ? -5.426 -29.469 -0.167 1 97.94 202 SER A C 1
ATOM 1614 O O . SER A 1 202 ? -5.375 -30.672 -0.386 1 97.94 202 SER A O 1
ATOM 1616 N N . THR A 1 203 ? -5.094 -28.578 -1.014 1 98.12 203 THR A N 1
ATOM 1617 C CA . THR A 1 203 ? -4.586 -29.016 -2.309 1 98.12 203 THR A CA 1
ATOM 1618 C C . THR A 1 203 ? -3.283 -29.797 -2.143 1 98.12 203 THR A C 1
ATOM 1620 O O . THR A 1 203 ? -2.537 -29.562 -1.188 1 98.12 203 THR A O 1
ATOM 1623 N N . LYS A 1 204 ? -3.041 -30.656 -3.162 1 97.19 204 LYS A N 1
ATOM 1624 C CA . LYS A 1 204 ? -1.854 -31.5 -3.08 1 97.19 204 LYS A CA 1
ATOM 1625 C C . LYS A 1 204 ? -0.876 -31.188 -4.207 1 97.19 204 LYS A C 1
ATOM 1627 O O . LYS A 1 204 ? 0.292 -31.578 -4.148 1 97.19 204 LYS A O 1
ATOM 1632 N N . THR A 1 205 ? -1.403 -30.5 -5.234 1 97.94 205 THR A N 1
ATOM 1633 C CA . THR A 1 205 ? -0.542 -30.156 -6.355 1 97.94 205 THR A CA 1
ATOM 1634 C C . THR A 1 205 ? -0.741 -28.688 -6.75 1 97.94 205 THR A C 1
ATOM 1636 O O . THR A 1 205 ? -1.816 -28.125 -6.539 1 97.94 205 THR A O 1
ATOM 1639 N N . PRO A 1 206 ? 0.332 -28.125 -7.312 1 98.56 206 PRO A N 1
ATOM 1640 C CA . PRO A 1 206 ? 0.189 -26.75 -7.812 1 98.56 206 PRO A CA 1
ATOM 1641 C C . PRO A 1 206 ? -0.959 -26.594 -8.805 1 98.56 206 PRO A C 1
ATOM 1643 O O . PRO A 1 206 ? -1.663 -25.594 -8.797 1 98.56 206 PRO A O 1
ATOM 1646 N N . GLN A 1 207 ? -1.185 -27.609 -9.625 1 98.38 207 GLN A N 1
ATOM 1647 C CA . GLN A 1 207 ? -2.244 -27.531 -10.633 1 98.38 207 GLN A CA 1
ATOM 1648 C C . GLN A 1 207 ? -3.619 -27.469 -9.969 1 98.38 207 GLN A C 1
ATOM 1650 O O . GLN A 1 207 ? -4.5 -26.734 -10.43 1 98.38 207 GLN A O 1
ATOM 1655 N N . GLU A 1 208 ? -3.775 -28.234 -8.906 1 98.12 208 GLU A N 1
ATOM 1656 C CA . GLU A 1 208 ? -5.035 -28.203 -8.172 1 98.12 208 GLU A CA 1
ATOM 1657 C C . GLU A 1 208 ? -5.305 -26.812 -7.605 1 98.12 208 GLU A C 1
ATOM 1659 O O . GLU A 1 208 ? -6.418 -26.297 -7.73 1 98.12 208 GLU A O 1
ATOM 1664 N N . ALA A 1 209 ? -4.27 -26.281 -7 1 98.62 209 ALA A N 1
ATOM 1665 C CA . ALA A 1 209 ? -4.398 -24.938 -6.43 1 98.62 209 ALA A CA 1
ATOM 1666 C C . ALA A 1 209 ? -4.668 -23.906 -7.516 1 98.62 209 ALA A C 1
ATOM 1668 O O . ALA A 1 209 ? -5.516 -23.031 -7.344 1 98.62 209 ALA A O 1
ATOM 1669 N N . TYR A 1 210 ? -4.004 -24.016 -8.625 1 98.62 210 TYR A N 1
ATOM 1670 C CA . TYR A 1 210 ? -4.184 -23.125 -9.766 1 98.62 210 TYR A CA 1
ATOM 1671 C C . TYR A 1 210 ? -5.629 -23.156 -10.25 1 98.62 210 TYR A C 1
ATOM 1673 O O . TYR A 1 210 ? -6.23 -22.094 -10.492 1 98.62 210 TYR A O 1
ATOM 1681 N N . ASN A 1 211 ? -6.176 -24.312 -10.32 1 97.88 211 ASN A N 1
ATOM 1682 C CA . ASN A 1 211 ? -7.551 -24.453 -10.789 1 97.88 211 ASN A CA 1
ATOM 1683 C C . ASN A 1 211 ? -8.539 -23.766 -9.859 1 97.88 211 ASN A C 1
ATOM 1685 O O . ASN A 1 211 ? -9.516 -23.172 -10.32 1 97.88 211 ASN A O 1
ATOM 1689 N N . LEU A 1 212 ? -8.281 -23.812 -8.586 1 97.81 212 LEU A N 1
ATOM 1690 C CA . LEU A 1 212 ? -9.141 -23.156 -7.609 1 97.81 212 LEU A CA 1
ATOM 1691 C C . LEU A 1 212 ? -9.07 -21.641 -7.758 1 97.81 212 LEU A C 1
ATOM 1693 O O . LEU A 1 212 ? -10.078 -20.953 -7.586 1 97.81 212 LEU A O 1
ATOM 1697 N N . LEU A 1 213 ? -7.891 -21.172 -8.133 1 97.75 213 LEU A N 1
ATOM 1698 C CA . LEU A 1 213 ? -7.652 -19.734 -8.156 1 97.75 213 LEU A CA 1
ATOM 1699 C C . LEU A 1 213 ? -8.164 -19.125 -9.453 1 97.75 213 LEU A C 1
ATOM 1701 O O . LEU A 1 213 ? -8.562 -17.953 -9.477 1 97.75 213 LEU A O 1
ATOM 1705 N N . VAL A 1 214 ? -8.133 -19.828 -10.562 1 95.12 214 VAL A N 1
ATOM 1706 C CA . VAL A 1 214 ? -8.555 -19.297 -11.852 1 95.12 214 VAL A CA 1
ATOM 1707 C C . VAL A 1 214 ? -10.07 -19.406 -11.984 1 95.12 214 VAL A C 1
ATOM 1709 O O . VAL A 1 214 ? -10.688 -18.703 -12.789 1 95.12 214 VAL A O 1
ATOM 1712 N N . GLN A 1 215 ? -10.641 -20.281 -11.281 1 83.56 215 GLN A N 1
ATOM 1713 C CA . GLN A 1 215 ? -12.086 -20.469 -11.359 1 83.56 215 GLN A CA 1
ATOM 1714 C C . GLN A 1 215 ? -12.82 -19.281 -10.742 1 83.56 215 GLN A C 1
ATOM 1716 O O . GLN A 1 215 ? -12.391 -18.734 -9.727 1 83.56 215 GLN A O 1
ATOM 1721 N N . ASP A 1 216 ? -13.586 -18.484 -11.5 1 63.19 216 ASP A N 1
ATOM 1722 C CA . ASP A 1 216 ? -14.406 -17.375 -11.008 1 63.19 216 ASP A CA 1
ATOM 1723 C C . ASP A 1 216 ? -15.531 -17.875 -10.109 1 63.19 216 ASP A C 1
ATOM 1725 O O . ASP A 1 216 ? -16.266 -18.797 -10.477 1 63.19 216 ASP A O 1
ATOM 1729 N N . ARG A 1 217 ? -15.336 -18.094 -8.82 1 47.75 217 ARG A N 1
ATOM 1730 C CA . ARG A 1 217 ? -16.578 -18.422 -8.125 1 47.75 217 ARG A CA 1
ATOM 1731 C C . ARG A 1 217 ? -17.406 -17.156 -7.883 1 47.75 217 ARG A C 1
ATOM 1733 O O . ARG A 1 217 ? -16.875 -16.062 -7.754 1 47.75 217 ARG A O 1
ATOM 1740 N N . MET B 1 1 ? 49.969 8.648 -1.9 1 22.47 1 MET B N 1
ATOM 1741 C CA . MET B 1 1 ? 49.469 10.008 -1.963 1 22.47 1 MET B CA 1
ATOM 1742 C C . MET B 1 1 ? 47.969 10.016 -2.289 1 22.47 1 MET B C 1
ATOM 1744 O O . MET B 1 1 ? 47.531 9.266 -3.156 1 22.47 1 MET B O 1
ATOM 1748 N N . ILE B 1 2 ? 46.938 10.133 -1.458 1 32.66 2 ILE B N 1
ATOM 1749 C CA . ILE B 1 2 ? 45.531 9.82 -1.247 1 32.66 2 ILE B CA 1
ATOM 1750 C C . ILE B 1 2 ? 44.688 10.383 -2.4 1 32.66 2 ILE B C 1
ATOM 1752 O O . ILE B 1 2 ? 44.5 11.594 -2.498 1 32.66 2 ILE B O 1
ATOM 1756 N N . ASP B 1 3 ? 44.812 10.281 -3.619 1 37.34 3 ASP B N 1
ATOM 1757 C CA . ASP B 1 3 ? 44.594 11.047 -4.836 1 37.34 3 ASP B CA 1
ATOM 1758 C C . ASP B 1 3 ? 43.094 11.203 -5.121 1 37.34 3 ASP B C 1
ATOM 1760 O O . ASP B 1 3 ? 42.531 10.461 -5.934 1 37.34 3 ASP B O 1
ATOM 1764 N N . ASP B 1 4 ? 42.219 11.156 -4.184 1 48.44 4 ASP B N 1
ATOM 1765 C CA . ASP B 1 4 ? 40.781 11.289 -4.254 1 48.44 4 ASP B CA 1
ATOM 1766 C C . ASP B 1 4 ? 40.375 12.625 -4.871 1 48.44 4 ASP B C 1
ATOM 1768 O O . ASP B 1 4 ? 40.562 13.68 -4.266 1 48.44 4 ASP B O 1
ATOM 1772 N N . ASP B 1 5 ? 40.344 12.781 -6.152 1 63.34 5 ASP B N 1
ATOM 1773 C CA . ASP B 1 5 ? 40.281 14.008 -6.941 1 63.34 5 ASP B CA 1
ATOM 1774 C C . ASP B 1 5 ? 39.094 14.883 -6.531 1 63.34 5 ASP B C 1
ATOM 1776 O O . ASP B 1 5 ? 38 14.383 -6.316 1 63.34 5 ASP B O 1
ATOM 1780 N N . ILE B 1 6 ? 39.344 16.125 -5.953 1 73.5 6 ILE B N 1
ATOM 1781 C CA . ILE B 1 6 ? 38.344 17.172 -5.703 1 73.5 6 ILE B CA 1
ATOM 1782 C C . ILE B 1 6 ? 37.969 17.859 -7.016 1 73.5 6 ILE B C 1
ATOM 1784 O O . ILE B 1 6 ? 38.844 18.297 -7.762 1 73.5 6 ILE B O 1
ATOM 1788 N N . LEU B 1 7 ? 36.719 17.672 -7.434 1 81.06 7 LEU B N 1
ATOM 1789 C CA . LEU B 1 7 ? 36.219 18.219 -8.695 1 81.06 7 LEU B CA 1
ATOM 1790 C C . LEU B 1 7 ? 35.625 19.609 -8.484 1 81.06 7 LEU B C 1
ATOM 1792 O O . LEU B 1 7 ? 35.094 19.906 -7.414 1 81.06 7 LEU B O 1
ATOM 1796 N N . THR B 1 8 ? 35.75 20.578 -9.453 1 78.19 8 THR B N 1
ATOM 1797 C CA . THR B 1 8 ? 35.062 21.859 -9.516 1 78.19 8 THR B CA 1
ATOM 1798 C C . THR B 1 8 ? 33.625 21.672 -10.016 1 78.19 8 THR B C 1
ATOM 1800 O O . THR B 1 8 ? 33.25 20.594 -10.492 1 78.19 8 THR B O 1
ATOM 1803 N N . ILE B 1 9 ? 32.875 22.75 -9.836 1 82.94 9 ILE B N 1
ATOM 1804 C CA . ILE B 1 9 ? 31.516 22.734 -10.367 1 82.94 9 ILE B CA 1
ATOM 1805 C C . ILE B 1 9 ? 31.562 22.438 -11.859 1 82.94 9 ILE B C 1
ATOM 1807 O O . ILE B 1 9 ? 30.734 21.672 -12.367 1 82.94 9 ILE B O 1
ATOM 1811 N N . GLU B 1 10 ? 32.531 23.016 -12.523 1 81.19 10 GLU B N 1
ATOM 1812 C CA . GLU B 1 10 ? 32.656 22.844 -13.961 1 81.19 10 GLU B CA 1
ATOM 1813 C C . GLU B 1 10 ? 33 21.391 -14.312 1 81.19 10 GLU B C 1
ATOM 1815 O O . GLU B 1 10 ? 32.438 20.844 -15.258 1 81.19 10 GLU B O 1
ATOM 1820 N N . GLU B 1 11 ? 33.844 20.75 -13.586 1 79.38 11 GLU B N 1
ATOM 1821 C CA . GLU B 1 11 ? 34.219 19.375 -13.852 1 79.38 11 GLU B CA 1
ATOM 1822 C C . GLU B 1 11 ? 33.062 18.406 -13.57 1 79.38 11 GLU B C 1
ATOM 1824 O O . GLU B 1 11 ? 32.844 17.469 -14.328 1 79.38 11 GLU B O 1
ATOM 1829 N N . VAL B 1 12 ? 32.375 18.656 -12.438 1 80.44 12 VAL B N 1
ATOM 1830 C CA . VAL B 1 12 ? 31.203 17.844 -12.164 1 80.44 12 VAL B CA 1
ATOM 1831 C C . VAL B 1 12 ? 30.141 18.047 -13.258 1 80.44 12 VAL B C 1
ATOM 1833 O O . VAL B 1 12 ? 29.562 17.094 -13.75 1 80.44 12 VAL B O 1
ATOM 1836 N N . ALA B 1 13 ? 29.906 19.234 -13.695 1 81.06 13 ALA B N 1
ATOM 1837 C CA . ALA B 1 13 ? 28.953 19.531 -14.758 1 81.06 13 ALA B CA 1
ATOM 1838 C C . ALA B 1 13 ? 29.312 18.812 -16.047 1 81.06 13 ALA B C 1
ATOM 1840 O O . ALA B 1 13 ? 28.453 18.219 -16.703 1 81.06 13 ALA B O 1
ATOM 1841 N N . LYS B 1 14 ? 30.562 18.844 -16.344 1 77 14 LYS B N 1
ATOM 1842 C CA . LYS B 1 14 ? 31.031 18.141 -17.531 1 77 14 LYS B CA 1
ATOM 1843 C C . LYS B 1 14 ? 30.844 16.625 -17.391 1 77 14 LYS B C 1
ATOM 1845 O O . LYS B 1 14 ? 30.406 15.961 -18.328 1 77 14 LYS B O 1
ATOM 1850 N N . TYR B 1 15 ? 31.219 16.188 -16.125 1 75.38 15 TYR B N 1
ATOM 1851 C CA . TYR B 1 15 ? 31.094 14.75 -15.883 1 75.38 15 TYR B CA 1
ATOM 1852 C C . TYR B 1 15 ? 29.641 14.312 -15.992 1 75.38 15 TYR B C 1
ATOM 1854 O O . TYR B 1 15 ? 29.344 13.258 -16.562 1 75.38 15 TYR B O 1
ATOM 1862 N N . LEU B 1 16 ? 28.781 15.062 -15.5 1 70.69 16 LEU B N 1
ATOM 1863 C CA . LEU B 1 16 ? 27.375 14.711 -15.422 1 70.69 16 LEU B CA 1
ATOM 1864 C C . LEU B 1 16 ? 26.609 15.227 -16.641 1 70.69 16 LEU B C 1
ATOM 1866 O O . LEU B 1 16 ? 25.422 14.969 -16.781 1 70.69 16 LEU B O 1
ATOM 1870 N N . ARG B 1 17 ? 27.25 15.867 -17.594 1 68.31 17 ARG B N 1
ATOM 1871 C CA . ARG B 1 17 ? 26.688 16.484 -18.797 1 68.31 17 ARG B CA 1
ATOM 1872 C C . ARG B 1 17 ? 25.5 17.375 -18.453 1 68.31 17 ARG B C 1
ATOM 1874 O O . ARG B 1 17 ? 24.422 17.234 -19.047 1 68.31 17 ARG B O 1
ATOM 1881 N N . VAL B 1 18 ? 25.625 18.125 -17.5 1 76.31 18 VAL B N 1
ATOM 1882 C CA . VAL B 1 18 ? 24.641 19.141 -17.125 1 76.31 18 VAL B CA 1
ATOM 1883 C C . VAL B 1 18 ? 25.328 20.516 -17.016 1 76.31 18 VAL B C 1
ATOM 1885 O O . VAL B 1 18 ? 26.562 20.609 -17.125 1 76.31 18 VAL B O 1
ATOM 1888 N N . SER B 1 19 ? 24.5 21.578 -16.938 1 75.69 19 SER B N 1
ATOM 1889 C CA . SER B 1 19 ? 25.047 22.922 -16.812 1 75.69 19 SER B CA 1
ATOM 1890 C C . SER B 1 19 ? 25.688 23.141 -15.445 1 75.69 19 SER B C 1
ATOM 1892 O O . SER B 1 19 ? 25.328 22.469 -14.477 1 75.69 19 SER B O 1
ATOM 1894 N N . GLU B 1 20 ? 26.594 24.047 -15.445 1 80 20 GLU B N 1
ATOM 1895 C CA . GLU B 1 20 ? 27.203 24.406 -14.172 1 80 20 GLU B CA 1
ATOM 1896 C C . GLU B 1 20 ? 26.156 24.953 -13.195 1 80 20 GLU B C 1
ATOM 1898 O O . GLU B 1 20 ? 26.25 24.734 -11.984 1 80 20 GLU B O 1
ATOM 1903 N N . ARG B 1 21 ? 25.188 25.672 -13.75 1 80.06 21 ARG B N 1
ATOM 1904 C CA . ARG B 1 21 ? 24.125 26.203 -12.914 1 80.06 21 ARG B CA 1
ATOM 1905 C C . ARG B 1 21 ? 23.344 25.078 -12.234 1 80.06 21 ARG B C 1
ATOM 1907 O O . ARG B 1 21 ? 23 25.188 -11.055 1 80.06 21 ARG B O 1
ATOM 1914 N N . THR B 1 22 ? 23.188 24.125 -12.859 1 76.31 22 THR B N 1
ATOM 1915 C CA . THR B 1 22 ? 22.484 22.969 -12.344 1 76.31 22 THR B CA 1
ATOM 1916 C C . THR B 1 22 ? 23.234 22.344 -11.172 1 76.31 22 THR B C 1
ATOM 1918 O O . THR B 1 22 ? 22.656 22.062 -10.133 1 76.31 22 THR B O 1
ATOM 1921 N N . VAL B 1 23 ? 24.422 22.141 -11.383 1 78.88 23 VAL B N 1
ATOM 1922 C CA . VAL B 1 23 ? 25.25 21.516 -10.352 1 78.88 23 VAL B CA 1
ATOM 1923 C C . VAL B 1 23 ? 25.328 22.438 -9.133 1 78.88 23 VAL B C 1
ATOM 1925 O O . VAL B 1 23 ? 25.25 21.969 -7.992 1 78.88 23 VAL B O 1
ATOM 1928 N N . TYR B 1 24 ? 25.391 23.703 -9.469 1 79.44 24 TYR B N 1
ATOM 1929 C CA . TYR B 1 24 ? 25.406 24.688 -8.391 1 79.44 24 TYR B CA 1
ATOM 1930 C C . TYR B 1 24 ? 24.125 24.609 -7.562 1 79.44 24 TYR B C 1
ATOM 1932 O O . TYR B 1 24 ? 24.188 24.562 -6.332 1 79.44 24 TYR B O 1
ATOM 1940 N N . ASP B 1 25 ? 23.219 24.594 -8.203 1 72.94 25 ASP B N 1
ATOM 1941 C CA . ASP B 1 25 ? 21.922 24.531 -7.535 1 72.94 25 ASP B CA 1
ATOM 1942 C C . ASP B 1 25 ? 21.797 23.25 -6.715 1 72.94 25 ASP B C 1
ATOM 1944 O O . ASP B 1 25 ? 21.297 23.266 -5.586 1 72.94 25 ASP B O 1
ATOM 1948 N N . TRP B 1 26 ? 22.141 22.109 -7.27 1 74.69 26 TRP B N 1
ATOM 1949 C CA . TRP B 1 26 ? 22.125 20.828 -6.57 1 74.69 26 TRP B CA 1
ATOM 1950 C C . TRP B 1 26 ? 22.953 20.906 -5.293 1 74.69 26 TRP B C 1
ATOM 1952 O O . TRP B 1 26 ? 22.562 20.375 -4.254 1 74.69 26 TRP B O 1
ATOM 1962 N N . ALA B 1 27 ? 24 21.562 -5.43 1 74.12 27 ALA B N 1
ATOM 1963 C CA . ALA B 1 27 ? 24.922 21.672 -4.297 1 74.12 27 ALA B CA 1
ATOM 1964 C C . ALA B 1 27 ? 24.328 22.562 -3.199 1 74.12 27 ALA B C 1
ATOM 1966 O O . ALA B 1 27 ? 24.406 22.219 -2.016 1 74.12 27 ALA B O 1
ATOM 1967 N N . GLN B 1 28 ? 23.703 23.672 -3.629 1 71.69 28 GLN B N 1
ATOM 1968 C CA . GLN B 1 28 ? 23.062 24.594 -2.705 1 71.69 28 GLN B CA 1
ATOM 1969 C C . GLN B 1 28 ? 21.938 23.922 -1.93 1 71.69 28 GLN B C 1
ATOM 1971 O O . GLN B 1 28 ? 21.766 24.172 -0.736 1 71.69 28 GLN B O 1
ATOM 1976 N N . LYS B 1 29 ? 21.469 23.094 -2.641 1 62.53 29 LYS B N 1
ATOM 1977 C CA . LYS B 1 29 ? 20.281 22.453 -2.078 1 62.53 29 LYS B CA 1
ATOM 1978 C C . LYS B 1 29 ? 20.625 21.141 -1.382 1 62.53 29 LYS B C 1
ATOM 1980 O O . LYS B 1 29 ? 19.766 20.484 -0.814 1 62.53 29 LYS B O 1
ATOM 1985 N N . GLY B 1 30 ? 21.641 20.641 -1.603 1 64.38 30 GLY B N 1
ATOM 1986 C CA . GLY B 1 30 ? 22.109 19.406 -1.004 1 64.38 30 GLY B CA 1
ATOM 1987 C C . GLY B 1 30 ? 21.75 18.172 -1.809 1 64.38 30 GLY B C 1
ATOM 1988 O O . GLY B 1 30 ? 21.656 17.078 -1.263 1 64.38 30 GLY B O 1
ATOM 1989 N N . GLU B 1 31 ? 21.578 18.297 -3.008 1 64.56 31 GLU B N 1
ATOM 1990 C CA . GLU B 1 31 ? 21.109 17.203 -3.857 1 64.56 31 GLU B CA 1
ATOM 1991 C C . GLU B 1 31 ? 22.297 16.422 -4.438 1 64.56 31 GLU B C 1
ATOM 1993 O O . GLU B 1 31 ? 22.109 15.352 -5.02 1 64.56 31 GLU B O 1
ATOM 1998 N N . ILE B 1 32 ? 23.266 16.859 -4.277 1 71.25 32 ILE B N 1
ATOM 1999 C CA . ILE 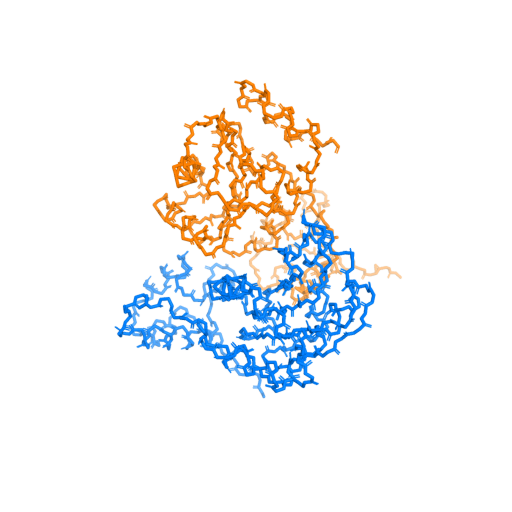B 1 32 ? 24.484 16.203 -4.734 1 71.25 32 ILE B CA 1
ATOM 2000 C C . ILE B 1 32 ? 25.562 16.328 -3.66 1 71.25 32 ILE B C 1
ATOM 2002 O O . ILE B 1 32 ? 25.656 17.359 -2.986 1 71.25 32 ILE B O 1
ATOM 2006 N N . PRO B 1 33 ? 26.141 15.203 -3.432 1 75.62 33 PRO B N 1
ATOM 2007 C CA . PRO B 1 33 ? 27.188 15.305 -2.422 1 75.62 33 PRO B CA 1
ATOM 2008 C C . PRO B 1 33 ? 28.234 16.359 -2.76 1 75.62 33 PRO B C 1
ATOM 2010 O O . PRO B 1 33 ? 28.891 16.281 -3.799 1 75.62 33 PRO B O 1
ATOM 2013 N N . ALA B 1 34 ? 28.188 17.359 -1.908 1 76.31 34 ALA B N 1
ATOM 2014 C CA . ALA B 1 34 ? 29.109 18.469 -2.152 1 76.31 34 ALA B CA 1
ATOM 2015 C C . ALA B 1 34 ? 29.516 19.141 -0.845 1 76.31 34 ALA B C 1
ATOM 2017 O O . ALA B 1 34 ? 28.875 18.938 0.19 1 76.31 34 ALA B O 1
ATOM 2018 N N . GLY B 1 35 ? 30.625 19.766 -0.853 1 71.88 35 GLY B N 1
ATOM 2019 C CA . GLY B 1 35 ? 31.078 20.578 0.271 1 71.88 35 GLY B CA 1
ATOM 2020 C C . GLY B 1 35 ? 31.688 21.891 -0.15 1 71.88 35 GLY B C 1
ATOM 2021 O O . GLY B 1 35 ? 32.219 22.016 -1.257 1 71.88 35 GLY B O 1
ATOM 2022 N N . LYS B 1 36 ? 31.531 22.938 0.753 1 65.5 36 LYS B N 1
ATOM 2023 C CA . LYS B 1 36 ? 32.125 24.234 0.465 1 65.5 36 LYS B CA 1
ATOM 2024 C C . LYS B 1 36 ? 33.531 24.344 1.07 1 65.5 36 LYS B C 1
ATOM 2026 O O . LYS B 1 36 ? 33.719 23.984 2.232 1 65.5 36 LYS B O 1
ATOM 2031 N N . ILE B 1 37 ? 34.5 24.641 0.211 1 60.78 37 ILE B N 1
ATOM 2032 C CA . ILE B 1 37 ? 35.844 25.031 0.639 1 60.78 37 ILE B CA 1
ATOM 2033 C C . ILE B 1 37 ? 36.031 26.516 0.375 1 60.78 37 ILE B C 1
ATOM 2035 O O . ILE B 1 37 ? 36.219 26.938 -0.774 1 60.78 37 ILE B O 1
ATOM 2039 N N . GLY B 1 38 ? 35.844 27.328 1.41 1 61.12 38 GLY B N 1
ATOM 2040 C CA . GLY B 1 38 ? 35.719 28.766 1.227 1 61.12 38 GLY B CA 1
ATOM 2041 C C . GLY B 1 38 ? 34.344 29.172 0.709 1 61.12 38 GLY B C 1
ATOM 2042 O O . GLY B 1 38 ? 33.312 28.844 1.308 1 61.12 38 GLY B O 1
ATOM 2043 N N . THR B 1 39 ? 34.312 30.078 -0.4 1 70.62 39 THR B N 1
ATOM 2044 C CA . THR B 1 39 ? 33.062 30.516 -0.958 1 70.62 39 THR B CA 1
ATOM 2045 C C . THR B 1 39 ? 32.688 29.688 -2.184 1 70.62 39 THR B C 1
ATOM 2047 O O . THR B 1 39 ? 31.719 30.016 -2.887 1 70.62 39 THR B O 1
ATOM 2050 N N . VAL B 1 40 ? 33.469 28.562 -2.373 1 74.81 40 VAL B N 1
ATOM 2051 C CA . VAL B 1 40 ? 33.219 27.828 -3.613 1 74.81 40 VAL B CA 1
ATOM 2052 C C . VAL B 1 40 ? 32.875 26.375 -3.299 1 74.81 40 VAL B C 1
ATOM 2054 O O . VAL B 1 40 ? 33.438 25.797 -2.363 1 74.81 40 VAL B O 1
ATOM 2057 N N . TRP B 1 41 ? 31.953 25.797 -4.152 1 79.31 41 TRP B N 1
ATOM 2058 C CA . TRP B 1 41 ? 31.547 24.406 -4.02 1 79.31 41 TRP B CA 1
ATOM 2059 C C . TRP B 1 41 ? 32.625 23.469 -4.535 1 79.31 41 TRP B C 1
ATOM 2061 O O . TRP B 1 41 ? 33.219 23.703 -5.598 1 79.31 41 TRP B O 1
ATOM 2071 N N . ARG B 1 42 ? 33 22.406 -3.748 1 78.38 42 ARG B N 1
ATOM 2072 C CA . ARG B 1 42 ? 33.906 21.344 -4.16 1 78.38 42 ARG B CA 1
ATOM 2073 C C . ARG B 1 42 ? 33.281 19.969 -3.947 1 78.38 42 ARG B C 1
ATOM 2075 O O . ARG B 1 42 ? 32.406 19.812 -3.074 1 78.38 42 ARG B O 1
ATOM 2082 N N . PHE B 1 43 ? 33.688 19.016 -4.844 1 77.31 43 PHE B N 1
ATOM 2083 C CA . PHE B 1 43 ? 33.094 17.672 -4.902 1 77.31 43 PHE B CA 1
ATOM 2084 C C . PHE B 1 43 ? 34.188 16.609 -4.867 1 77.31 43 PHE B C 1
ATOM 2086 O O . PHE B 1 43 ? 35.188 16.719 -5.59 1 77.31 43 PHE B O 1
ATOM 2093 N N . LYS B 1 44 ? 34.062 15.719 -4.012 1 76.12 44 LYS B N 1
ATOM 2094 C CA . LYS B 1 44 ? 34.969 14.562 -4.062 1 76.12 44 LYS B CA 1
ATOM 2095 C C . LYS B 1 44 ? 34.562 13.617 -5.195 1 76.12 44 LYS B C 1
ATOM 2097 O O . LYS B 1 44 ? 33.406 13.203 -5.301 1 76.12 44 LYS B O 1
ATOM 2102 N N . LYS B 1 45 ? 35.5 13.25 -6.043 1 74.25 45 LYS B N 1
ATOM 2103 C CA . LYS B 1 45 ? 35.219 12.422 -7.215 1 74.25 45 LYS B CA 1
ATOM 2104 C C . LYS B 1 45 ? 34.562 11.102 -6.816 1 74.25 45 LYS B C 1
ATOM 2106 O O . LYS B 1 45 ? 33.562 10.688 -7.418 1 74.25 45 LYS B O 1
ATOM 2111 N N . SER B 1 46 ? 35.031 10.492 -5.824 1 65.88 46 SER B N 1
ATOM 2112 C CA . SER B 1 46 ? 34.5 9.203 -5.41 1 65.88 46 SER B CA 1
ATOM 2113 C C . SER B 1 46 ? 33.062 9.328 -4.941 1 65.88 46 SER B C 1
ATOM 2115 O O . SER B 1 46 ? 32.25 8.445 -5.191 1 65.88 46 SER B O 1
ATOM 2117 N N . GLU B 1 47 ? 32.688 10.398 -4.32 1 68.81 47 GLU B N 1
ATOM 2118 C CA . GLU B 1 47 ? 31.344 10.617 -3.846 1 68.81 47 GLU B CA 1
ATOM 2119 C C . GLU B 1 47 ? 30.391 10.93 -5 1 68.81 47 GLU B C 1
ATOM 2121 O O . GLU B 1 47 ? 29.234 10.508 -4.996 1 68.81 47 GLU B O 1
ATOM 2126 N N . ILE B 1 48 ? 30.891 11.641 -5.93 1 71.88 48 ILE B N 1
ATOM 2127 C CA . ILE B 1 48 ? 30.078 11.922 -7.105 1 71.88 48 ILE B CA 1
ATOM 2128 C C . ILE B 1 48 ? 29.859 10.641 -7.906 1 71.88 48 ILE B C 1
ATOM 2130 O O . ILE B 1 48 ? 28.75 10.359 -8.359 1 71.88 48 ILE B O 1
ATOM 2134 N N . GLU B 1 49 ? 30.859 9.867 -8.07 1 67.12 49 GLU B N 1
ATOM 2135 C CA . GLU B 1 49 ? 30.719 8.594 -8.766 1 67.12 49 GLU B CA 1
ATOM 2136 C C . GLU B 1 49 ? 29.719 7.691 -8.039 1 67.12 49 GLU B C 1
ATOM 2138 O O . GLU B 1 49 ? 28.875 7.051 -8.672 1 67.12 49 GLU B O 1
ATOM 2143 N N . LYS B 1 50 ? 29.906 7.602 -6.785 1 61.69 50 LYS B N 1
ATOM 2144 C CA . LYS B 1 50 ? 28.922 6.82 -6.039 1 61.69 50 LYS B CA 1
ATOM 2145 C C . LYS B 1 50 ? 27.516 7.402 -6.199 1 61.69 50 LYS B C 1
ATOM 2147 O O . LYS B 1 50 ? 26.547 6.664 -6.387 1 61.69 50 LYS B O 1
ATOM 2152 N N . TRP B 1 51 ? 27.375 8.633 -6.039 1 60.66 51 TRP B N 1
ATOM 2153 C CA . TRP B 1 51 ? 26.125 9.359 -6.219 1 60.66 51 TRP B CA 1
ATOM 2154 C C . TRP B 1 51 ? 25.531 9.102 -7.602 1 60.66 51 TRP B C 1
ATOM 2156 O O . TRP B 1 51 ? 24.344 8.836 -7.738 1 60.66 51 TRP B O 1
ATOM 2166 N N . VAL B 1 52 ? 26.406 9.195 -8.594 1 59.59 52 VAL B N 1
ATOM 2167 C CA . VAL B 1 52 ? 25.984 8.883 -9.953 1 59.59 52 VAL B CA 1
ATOM 2168 C C . VAL B 1 52 ? 25.672 7.391 -10.062 1 59.59 52 VAL B C 1
ATOM 2170 O O . VAL B 1 52 ? 24.656 7.008 -10.648 1 59.59 52 VAL B O 1
ATOM 2173 N N . ASN B 1 53 ? 26.672 6.645 -9.539 1 54.28 53 ASN B N 1
ATOM 2174 C CA . ASN B 1 53 ? 26.406 5.207 -9.555 1 54.28 53 ASN B CA 1
ATOM 2175 C C . ASN B 1 53 ? 25.125 4.863 -8.789 1 54.28 53 ASN B C 1
ATOM 2177 O O . ASN B 1 53 ? 24.359 4.016 -9.227 1 54.28 53 ASN B O 1
ATOM 2181 N N . ASP B 1 54 ? 25.141 5.383 -7.543 1 47.16 54 ASP B N 1
ATOM 2182 C CA . ASP B 1 54 ? 23.891 5.219 -6.812 1 47.16 54 ASP B CA 1
ATOM 2183 C C . ASP B 1 54 ? 22.703 5.699 -7.641 1 47.16 54 ASP B C 1
ATOM 2185 O O . ASP B 1 54 ? 21.641 5.074 -7.637 1 47.16 54 ASP B O 1
ATOM 2189 N N . ARG B 1 55 ? 22.859 6.793 -7.98 1 43.56 55 ARG B N 1
ATOM 2190 C CA . ARG B 1 55 ? 21.812 7.367 -8.82 1 43.56 55 ARG B CA 1
ATOM 2191 C C . ARG B 1 55 ? 21.703 6.625 -10.148 1 43.56 55 ARG B C 1
ATOM 2193 O O . ARG B 1 55 ? 20.609 6.438 -10.672 1 43.56 55 ARG B O 1
ATOM 2200 N N . LEU B 1 56 ? 22.828 6.367 -10.633 1 41.53 56 LEU B N 1
ATOM 2201 C CA . LEU B 1 56 ? 22.828 5.465 -11.781 1 41.53 56 LEU B CA 1
ATOM 2202 C C . LEU B 1 56 ? 22.719 4.012 -11.328 1 41.53 56 LEU B C 1
ATOM 2204 O O . LEU B 1 56 ? 22.172 3.176 -12.047 1 41.53 56 LEU B O 1
ATOM 2208 N N . SER B 1 57 ? 23.641 3.701 -10.523 1 36.62 57 SER B N 1
ATOM 2209 C CA . SER B 1 57 ? 23.484 2.416 -9.852 1 36.62 57 SER B CA 1
ATOM 2210 C C . SER B 1 57 ? 22.375 2.482 -8.797 1 36.62 57 SER B C 1
ATOM 2212 O O . SER B 1 57 ? 22.094 1.486 -8.133 1 36.62 57 SER B O 1
ATOM 2214 N N . MET B 1 58 ? 22.141 3.578 -8.219 1 33.09 58 MET B N 1
ATOM 2215 C CA . MET B 1 58 ? 21.109 3.693 -7.18 1 33.09 58 MET B CA 1
ATOM 2216 C C . MET B 1 58 ? 20.109 2.555 -7.277 1 33.09 58 MET B C 1
ATOM 2218 O O . MET B 1 58 ? 18.984 2.756 -7.734 1 33.09 58 MET B O 1
ATOM 2222 N N . ASN B 1 59 ? 20.234 1.489 -7.621 1 30.8 59 ASN B N 1
ATOM 2223 C CA . ASN B 1 59 ? 19.656 0.597 -6.629 1 30.8 59 ASN B CA 1
ATOM 2224 C C . ASN B 1 59 ? 20.531 0.474 -5.391 1 30.8 59 ASN B C 1
ATOM 2226 O O . ASN B 1 59 ? 20.25 -0.318 -4.492 1 30.8 59 ASN B O 1
ATOM 2230 N N . ARG B 1 60 ? 22.016 0.547 -5.172 1 28.09 60 ARG B N 1
ATOM 2231 C CA . ARG B 1 60 ? 22.406 -0.051 -3.896 1 28.09 60 ARG B CA 1
ATOM 2232 C C . ARG B 1 60 ? 22.281 0.956 -2.758 1 28.09 60 ARG B C 1
ATOM 2234 O O . ARG B 1 60 ? 23.25 1.626 -2.404 1 28.09 60 ARG B O 1
ATOM 2241 N N . MET B 1 61 ? 21.547 1.969 -2.588 1 30.25 61 MET B N 1
ATOM 2242 C CA . MET B 1 61 ? 21.281 2.902 -1.496 1 30.25 61 MET B CA 1
ATOM 2243 C C . MET B 1 61 ? 21.344 2.195 -0.147 1 30.25 61 MET B C 1
ATOM 2245 O O . MET B 1 61 ? 20.656 1.207 0.077 1 30.25 61 MET B O 1
ATOM 2249 N N . SER B 1 62 ? 22.297 2.377 0.586 1 30.09 62 SER B N 1
ATOM 2250 C CA . SER B 1 62 ? 22.25 2.01 1.998 1 30.09 62 SER B CA 1
ATOM 2251 C C . SER B 1 62 ? 20.953 2.498 2.65 1 30.09 62 SER B C 1
ATOM 2253 O O . SER B 1 62 ? 20.531 3.635 2.432 1 30.09 62 SER B O 1
ATOM 2255 N N . PRO B 1 63 ? 20 1.771 3.088 1 33.94 63 PRO B N 1
ATOM 2256 C CA . PRO B 1 63 ? 18.719 2.127 3.713 1 33.94 63 PRO B CA 1
ATOM 2257 C C . PRO B 1 63 ? 18.859 3.213 4.773 1 33.94 63 PRO B C 1
ATOM 2259 O O . PRO B 1 63 ? 19.406 2.957 5.855 1 33.94 63 PRO B O 1
ATOM 2262 N N . GLN B 1 64 ? 19.75 4.148 4.781 1 34.03 64 GLN B N 1
ATOM 2263 C CA . GLN B 1 64 ? 19.438 5.129 5.816 1 34.03 64 GLN B CA 1
ATOM 2264 C C . GLN B 1 64 ? 17.938 5.348 5.93 1 34.03 64 GLN B C 1
ATOM 2266 O O . GLN B 1 64 ? 17.281 5.723 4.953 1 34.03 64 GLN B O 1
ATOM 2271 N N . PHE B 1 65 ? 17.281 4.715 6.633 1 38.19 65 PHE B N 1
ATOM 2272 C CA . PHE B 1 65 ? 15.93 4.957 7.109 1 38.19 65 PHE B CA 1
ATOM 2273 C C . PHE B 1 65 ? 15.695 6.445 7.328 1 38.19 65 PHE B C 1
ATOM 2275 O O . PHE B 1 65 ? 16.078 6.996 8.359 1 38.19 65 PHE B O 1
ATOM 2282 N N . SER B 1 66 ? 16.156 7.469 6.648 1 50.34 66 SER B N 1
ATOM 2283 C CA . SER B 1 66 ? 15.742 8.859 6.809 1 50.34 66 SER B CA 1
ATOM 2284 C C . SER B 1 66 ? 14.344 8.961 7.41 1 50.34 66 SER B C 1
ATOM 2286 O O . SER B 1 66 ? 13.383 8.43 6.855 1 50.34 66 SER B O 1
ATOM 2288 N N . SER B 1 67 ? 14.32 9.078 8.789 1 69.81 67 SER B N 1
ATOM 2289 C CA . SER B 1 67 ? 13.203 9.18 9.727 1 69.81 67 SER B CA 1
ATOM 2290 C C . SER B 1 67 ? 12.18 10.203 9.25 1 69.81 67 SER B C 1
ATOM 2292 O O . SER B 1 67 ? 12.539 11.219 8.656 1 69.81 67 SER B O 1
ATOM 2294 N N . VAL B 1 68 ? 11.055 9.922 9.016 1 89.56 68 VAL B N 1
ATOM 2295 C CA . VAL B 1 68 ? 9.93 10.805 8.719 1 89.56 68 VAL B CA 1
ATOM 2296 C C . VAL B 1 68 ? 9.922 11.977 9.695 1 89.56 68 VAL B C 1
ATOM 2298 O O . VAL B 1 68 ? 9.898 11.781 10.914 1 89.56 68 VAL B O 1
ATOM 2301 N N . GLN B 1 69 ? 10.227 13.211 9.164 1 92 69 GLN B N 1
ATOM 2302 C CA . GLN B 1 69 ? 10.023 14.422 9.953 1 92 69 GLN B CA 1
ATOM 2303 C C . GLN B 1 69 ? 8.602 14.938 9.805 1 92 69 GLN B C 1
ATOM 2305 O O . GLN B 1 69 ? 8.25 15.547 8.789 1 92 69 GLN B O 1
ATOM 2310 N N . VAL B 1 70 ? 7.805 14.789 10.789 1 96.88 70 VAL B N 1
ATOM 2311 C CA . VAL B 1 70 ? 6.375 15.07 10.734 1 96.88 70 VAL B CA 1
ATOM 2312 C C . VAL B 1 70 ? 6.152 16.547 10.43 1 96.88 70 VAL B C 1
ATOM 2314 O O . VAL B 1 70 ? 5.227 16.906 9.703 1 96.88 70 VAL B O 1
ATOM 2317 N N . GLU B 1 71 ? 7.031 17.406 10.891 1 95.44 71 GLU B N 1
ATOM 2318 C CA . GLU B 1 71 ? 6.918 18.844 10.711 1 95.44 71 GLU B CA 1
ATOM 2319 C C . GLU B 1 71 ? 6.973 19.219 9.234 1 95.44 71 GLU B C 1
ATOM 2321 O O . GLU B 1 71 ? 6.488 20.281 8.836 1 95.44 71 GLU B O 1
ATOM 2326 N N . ASN B 1 72 ? 7.559 18.344 8.445 1 95.06 72 ASN B N 1
ATOM 2327 C CA . ASN B 1 72 ? 7.719 18.641 7.02 1 95.06 72 ASN B CA 1
ATOM 2328 C C . ASN B 1 72 ? 6.465 18.281 6.23 1 95.06 72 ASN B C 1
ATOM 2330 O O . ASN B 1 72 ? 6.285 18.734 5.098 1 95.06 72 ASN B O 1
ATOM 2334 N N . ILE B 1 73 ? 5.598 17.5 6.844 1 97.5 73 ILE B N 1
ATOM 2335 C CA . ILE B 1 73 ? 4.52 16.969 6.016 1 97.5 73 ILE B CA 1
ATOM 2336 C C . ILE B 1 73 ? 3.17 17.297 6.656 1 97.5 73 ILE B C 1
ATOM 2338 O O . ILE B 1 73 ? 2.119 17.094 6.043 1 97.5 73 ILE B O 1
ATOM 2342 N N . LEU B 1 74 ? 3.207 17.828 7.855 1 98.44 74 LEU B N 1
ATOM 2343 C CA . LEU B 1 74 ? 1.985 18.125 8.602 1 98.44 74 LEU B CA 1
ATOM 2344 C C . LEU B 1 74 ? 2.053 19.5 9.242 1 98.44 74 LEU B C 1
ATOM 2346 O O . LEU B 1 74 ? 3.092 19.891 9.781 1 98.44 74 LEU B O 1
ATOM 2350 N N . SER B 1 75 ? 0.963 20.203 9.18 1 98 75 SER B N 1
ATOM 2351 C CA . SER B 1 75 ? 0.78 21.453 9.906 1 98 75 SER B CA 1
ATOM 2352 C C . SER B 1 75 ? -0.501 21.438 10.734 1 98 75 SER B C 1
ATOM 2354 O O . SER B 1 75 ? -1.415 20.656 10.453 1 98 75 SER B O 1
ATOM 2356 N N . PRO B 1 76 ? -0.59 22.188 11.766 1 98.44 76 PRO B N 1
ATOM 2357 C CA . PRO B 1 76 ? -1.748 22.156 12.664 1 98.44 76 PRO B CA 1
ATOM 2358 C C . PRO B 1 76 ? -3.068 22.375 11.93 1 98.44 76 PRO B C 1
ATOM 2360 O O . PRO B 1 76 ? -4.094 21.812 12.32 1 98.44 76 PRO B O 1
ATOM 2363 N N . ASP B 1 77 ? -3.049 23.172 10.859 1 98.44 77 ASP B N 1
ATOM 2364 C CA . ASP B 1 77 ? -4.281 23.5 10.141 1 98.44 77 ASP B CA 1
ATOM 2365 C C . ASP B 1 77 ? -4.812 22.297 9.383 1 98.44 77 ASP B C 1
ATOM 2367 O O . ASP B 1 77 ? -5.945 22.312 8.891 1 98.44 77 ASP B O 1
ATOM 2371 N N . ARG B 1 78 ? -4.023 21.266 9.312 1 98.75 78 ARG B N 1
ATOM 2372 C CA . ARG B 1 78 ? -4.457 20.047 8.625 1 98.75 78 ARG B CA 1
ATOM 2373 C C . ARG B 1 78 ? -4.773 18.938 9.617 1 98.75 78 ARG B C 1
ATOM 2375 O O . ARG B 1 78 ? -4.816 17.766 9.25 1 98.75 78 ARG B O 1
ATOM 2382 N N . ILE B 1 79 ? -4.941 19.312 10.836 1 98.88 79 ILE B N 1
ATOM 2383 C CA . ILE B 1 79 ? -5.508 18.438 11.859 1 98.88 79 ILE B CA 1
ATOM 2384 C C . ILE B 1 79 ? -6.934 18.891 12.18 1 98.88 79 ILE B C 1
ATOM 2386 O O . ILE B 1 79 ? -7.168 20.047 12.523 1 98.88 79 ILE B O 1
ATOM 2390 N N . MET B 1 80 ? -7.871 17.906 12.07 1 98.5 80 MET B N 1
ATOM 2391 C CA . MET B 1 80 ? -9.281 18.219 12.25 1 98.5 80 MET B CA 1
ATOM 2392 C C . MET B 1 80 ? -9.922 17.297 13.289 1 98.5 80 MET B C 1
ATOM 2394 O O . MET B 1 80 ? -9.586 16.125 13.367 1 98.5 80 MET B O 1
ATOM 2398 N N . PHE B 1 81 ? -10.828 17.938 14.031 1 98.75 81 PHE B N 1
ATOM 2399 C CA . PHE B 1 81 ? -11.773 17.141 14.82 1 98.75 81 PHE B CA 1
ATOM 2400 C C . PHE B 1 81 ? -13.055 16.891 14.039 1 98.75 81 PHE B C 1
ATOM 2402 O O . PHE B 1 81 ? -13.719 17.844 13.602 1 98.75 81 PHE B O 1
ATOM 2409 N N . ILE B 1 82 ? -13.359 15.648 13.875 1 98.31 82 ILE B N 1
ATOM 2410 C CA . ILE B 1 82 ? -14.492 15.344 13 1 98.31 82 ILE B CA 1
ATOM 2411 C C . ILE B 1 82 ? -15.523 14.508 13.766 1 98.31 82 ILE B C 1
ATOM 2413 O O . ILE B 1 82 ? -15.219 13.953 14.82 1 98.31 82 ILE B O 1
ATOM 2417 N N . ASN B 1 83 ? -16.75 14.516 13.242 1 97.62 83 ASN B N 1
ATOM 2418 C CA . ASN B 1 83 ? -17.875 13.773 13.82 1 97.62 83 ASN B CA 1
ATOM 2419 C C . ASN B 1 83 ? -18.797 13.234 12.734 1 97.62 83 ASN B C 1
ATOM 2421 O O . ASN B 1 83 ? -19.906 13.734 12.562 1 97.62 83 ASN B O 1
ATOM 2425 N N . PHE B 1 84 ? -18.344 12.281 12.008 1 96.25 84 PHE B N 1
ATOM 2426 C CA . PHE B 1 84 ? -19.125 11.672 10.93 1 96.25 84 PHE B CA 1
ATOM 2427 C C . PHE B 1 84 ? -19.438 10.211 11.258 1 96.25 84 PHE B C 1
ATOM 2429 O O . PHE B 1 84 ? -18.594 9.5 11.812 1 96.25 84 PHE B O 1
ATOM 2436 N N . ALA B 1 85 ? -20.562 9.781 10.906 1 89 85 ALA B N 1
ATOM 2437 C CA . ALA B 1 85 ? -20.969 8.414 11.195 1 89 85 ALA B CA 1
ATOM 2438 C C . ALA B 1 85 ? -20.5 7.453 10.109 1 89 85 ALA B C 1
ATOM 2440 O O . ALA B 1 85 ? -20.422 6.242 10.328 1 89 85 ALA B O 1
ATOM 2441 N N . THR B 1 86 ? -20.172 8.031 8.93 1 95.38 86 THR B N 1
ATOM 2442 C CA . THR B 1 86 ? -19.812 7.152 7.824 1 95.38 86 THR B CA 1
ATOM 2443 C C . THR B 1 86 ? -18.375 7.383 7.387 1 95.38 86 THR B C 1
ATOM 2445 O O . THR B 1 86 ? -17.875 8.516 7.43 1 95.38 86 THR B O 1
ATOM 2448 N N . LYS B 1 87 ? -17.812 6.305 6.918 1 98 87 LYS B N 1
ATOM 2449 C CA . LYS B 1 87 ? -16.469 6.336 6.348 1 98 87 LYS B CA 1
ATOM 2450 C C . LYS B 1 87 ? -16.375 7.348 5.211 1 98 87 LYS B C 1
ATOM 2452 O O . LYS B 1 87 ? -15.414 8.125 5.141 1 98 87 LYS B O 1
ATOM 2457 N N . ARG B 1 88 ? -17.375 7.328 4.316 1 97.88 88 ARG B N 1
ATOM 2458 C CA . ARG B 1 88 ? -17.375 8.188 3.139 1 97.88 88 ARG B CA 1
ATOM 2459 C C . ARG B 1 88 ? -17.297 9.656 3.537 1 97.88 88 ARG B C 1
ATOM 2461 O O . ARG B 1 88 ? -16.453 10.398 3.023 1 97.88 88 ARG B O 1
ATOM 2468 N N . ASP B 1 89 ? -18.109 10.07 4.48 1 97.94 89 ASP B N 1
ATOM 2469 C CA . ASP B 1 89 ? -18.141 11.469 4.898 1 97.94 89 ASP B CA 1
ATOM 2470 C C . ASP B 1 89 ? -16.828 11.859 5.578 1 97.94 89 ASP B C 1
ATOM 2472 O O . ASP B 1 89 ? -16.312 12.969 5.371 1 97.94 89 ASP B O 1
ATOM 2476 N N . ALA B 1 90 ? -16.297 10.992 6.391 1 98.69 90 ALA B N 1
ATOM 2477 C CA . ALA B 1 90 ? -15.016 11.258 7.047 1 98.69 90 ALA B CA 1
ATOM 2478 C C . ALA B 1 90 ? -13.898 11.438 6.02 1 98.69 90 ALA B C 1
ATOM 2480 O O . ALA B 1 90 ? -13.102 12.375 6.121 1 98.69 90 ALA B O 1
ATOM 2481 N N . LEU B 1 91 ? -13.883 10.57 5.004 1 98.81 91 LEU B N 1
ATOM 2482 C CA . LEU B 1 91 ? -12.867 10.633 3.961 1 98.81 91 LEU B CA 1
ATOM 2483 C C . LEU B 1 91 ? -12.977 11.93 3.174 1 98.81 91 LEU B C 1
ATOM 2485 O O . LEU B 1 91 ? -11.961 12.57 2.885 1 98.81 91 LEU B O 1
ATOM 2489 N N . LEU B 1 92 ? -14.148 12.297 2.85 1 98.69 92 LEU B N 1
ATOM 2490 C CA . LEU B 1 92 ? -14.344 13.516 2.066 1 98.69 92 LEU B CA 1
ATOM 2491 C C . LEU B 1 92 ? -13.938 14.75 2.863 1 98.69 92 LEU B C 1
ATOM 2493 O O . LEU B 1 92 ? -13.344 15.68 2.312 1 98.69 92 LEU B O 1
ATOM 2497 N N . ALA B 1 93 ? -14.266 14.773 4.16 1 98.75 93 ALA B N 1
ATOM 2498 C CA . ALA B 1 93 ? -13.859 15.891 5.012 1 98.75 93 ALA B CA 1
ATOM 2499 C C . ALA B 1 93 ? -12.344 16.031 5.055 1 98.75 93 ALA B C 1
ATOM 2501 O O . ALA B 1 93 ? -11.812 17.141 4.914 1 98.75 93 ALA B O 1
ATOM 2502 N N . LEU B 1 94 ? -11.672 14.953 5.238 1 98.81 94 LEU B N 1
ATOM 2503 C CA . LEU B 1 94 ? -10.211 14.977 5.297 1 98.81 94 LEU B CA 1
ATOM 2504 C C . LEU B 1 94 ? -9.617 15.344 3.939 1 98.81 94 LEU B C 1
ATOM 2506 O O . LEU B 1 94 ? -8.641 16.094 3.865 1 98.81 94 LEU B O 1
ATOM 2510 N N . ALA B 1 95 ? -10.188 14.758 2.869 1 98.88 95 ALA B N 1
ATOM 2511 C CA . ALA B 1 95 ? -9.703 15.094 1.531 1 98.88 95 ALA B CA 1
ATOM 2512 C C . ALA B 1 95 ? -9.828 16.594 1.263 1 98.88 95 ALA B C 1
ATOM 2514 O O . ALA B 1 95 ? -8.938 17.203 0.675 1 98.88 95 ALA B O 1
ATOM 2515 N N . ASP B 1 96 ? -10.922 17.125 1.661 1 98.75 96 ASP B N 1
ATOM 2516 C CA . ASP B 1 96 ? -11.141 18.562 1.499 1 98.75 96 ASP B CA 1
ATOM 2517 C C . ASP B 1 96 ? -10.094 19.359 2.277 1 98.75 96 ASP B C 1
ATOM 2519 O O . ASP B 1 96 ? -9.555 20.344 1.77 1 98.75 96 ASP B O 1
ATOM 2523 N N . ASN B 1 97 ? -9.82 18.953 3.473 1 98.88 97 ASN B N 1
ATOM 2524 C CA . ASN B 1 97 ? -8.797 19.594 4.293 1 98.88 97 ASN B CA 1
ATOM 2525 C C . ASN B 1 97 ? -7.414 19.469 3.664 1 98.88 97 ASN B C 1
ATOM 2527 O O . ASN B 1 97 ? -6.668 20.438 3.58 1 98.88 97 ASN B O 1
ATOM 2531 N N . LEU B 1 98 ? -7.098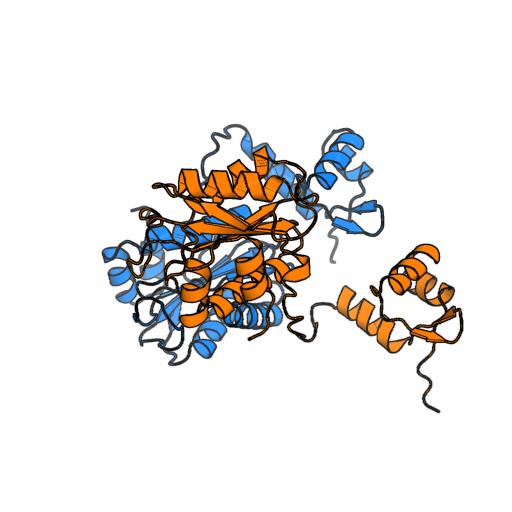 18.297 3.223 1 98.81 98 LEU B N 1
ATOM 2532 C CA . LEU B 1 98 ? -5.797 18 2.623 1 98.81 98 LEU B CA 1
ATOM 2533 C C . LEU B 1 98 ? -5.598 18.812 1.345 1 98.81 98 LEU B C 1
ATOM 2535 O O . LEU B 1 98 ? -4.48 19.25 1.049 1 98.81 98 LEU B O 1
ATOM 2539 N N . ALA B 1 99 ? -6.625 19.047 0.66 1 98.62 99 ALA B N 1
ATOM 2540 C CA . ALA B 1 99 ? -6.586 19.75 -0.619 1 98.62 99 ALA B CA 1
ATOM 2541 C C . ALA B 1 99 ? -6.18 21.219 -0.428 1 98.62 99 ALA B C 1
ATOM 2543 O O . ALA B 1 99 ? -5.848 21.906 -1.395 1 98.62 99 ALA B O 1
ATOM 2544 N N . ASN B 1 100 ? -6.227 21.688 0.81 1 98.12 100 ASN B N 1
ATOM 2545 C CA . ASN B 1 100 ? -5.793 23.047 1.088 1 98.12 100 ASN B CA 1
ATOM 2546 C C . ASN B 1 100 ? -4.27 23.172 1.059 1 98.12 100 ASN B C 1
ATOM 2548 O O . ASN B 1 100 ? -3.73 24.281 1.013 1 98.12 100 ASN B O 1
ATOM 2552 N N . ALA B 1 101 ? -3.602 22.078 1.13 1 97.94 101 ALA B N 1
ATOM 2553 C CA . ALA B 1 101 ? -2.145 22.109 1.044 1 97.94 101 ALA B CA 1
ATOM 2554 C C . ALA B 1 101 ? -1.684 22.562 -0.337 1 97.94 101 ALA B C 1
ATOM 2556 O O . ALA B 1 101 ? -2.248 22.156 -1.354 1 97.94 101 ALA B O 1
ATOM 2557 N N . PRO B 1 102 ? -0.642 23.375 -0.396 1 96.88 102 PRO B N 1
ATOM 2558 C CA . PRO B 1 102 ? -0.165 23.859 -1.692 1 96.88 102 PRO B CA 1
ATOM 2559 C C . PRO B 1 102 ? 0.331 22.734 -2.598 1 96.88 102 PRO B C 1
ATOM 2561 O O . PRO B 1 102 ? 0.393 22.906 -3.818 1 96.88 102 PRO B O 1
ATOM 2564 N N . GLN B 1 103 ? 0.662 21.578 -2.084 1 96.38 103 GLN B N 1
ATOM 2565 C CA . GLN B 1 103 ? 1.172 20.422 -2.83 1 96.38 103 GLN B CA 1
ATOM 2566 C C . GLN B 1 103 ? 0.075 19.797 -3.684 1 96.38 103 GLN B C 1
ATOM 2568 O O . GLN B 1 103 ? 0.364 19.047 -4.621 1 96.38 103 GLN B O 1
ATOM 2573 N N . VAL B 1 104 ? -1.178 20.016 -3.287 1 97.75 104 VAL B N 1
ATOM 2574 C CA . VAL B 1 104 ? -2.301 19.391 -3.984 1 97.75 104 VAL B CA 1
ATOM 2575 C C . VAL B 1 104 ? -2.838 20.344 -5.047 1 97.75 104 VAL B C 1
ATOM 2577 O O . VAL B 1 104 ? -3.311 21.438 -4.727 1 97.75 104 VAL B O 1
ATOM 2580 N N . LYS B 1 105 ? -2.861 19.906 -6.32 1 95.81 105 LYS B N 1
ATOM 2581 C CA . LYS B 1 105 ? -3.154 20.828 -7.426 1 95.81 105 LYS B CA 1
ATOM 2582 C C . LYS B 1 105 ? -4.539 20.547 -8 1 95.81 105 LYS B C 1
ATOM 2584 O O . LYS B 1 105 ? -5.043 21.328 -8.812 1 95.81 105 LYS B O 1
ATOM 2589 N N . ASN B 1 106 ? -5.133 19.438 -7.578 1 96.62 106 ASN B N 1
ATOM 2590 C CA . ASN B 1 106 ? -6.457 19.078 -8.07 1 96.62 106 ASN B CA 1
ATOM 2591 C C . ASN B 1 106 ? -7.332 18.5 -6.957 1 96.62 106 ASN B C 1
ATOM 2593 O O . ASN B 1 106 ? -7.324 17.297 -6.711 1 96.62 106 ASN B O 1
ATOM 2597 N N . ARG B 1 107 ? -8.102 19.328 -6.359 1 98.19 107 ARG B N 1
ATOM 2598 C CA . ARG B 1 107 ? -8.93 18.984 -5.207 1 98.19 107 ARG B CA 1
ATOM 2599 C C . ARG B 1 107 ? -9.922 17.891 -5.547 1 98.19 107 ARG B C 1
ATOM 2601 O O . ARG B 1 107 ? -10.102 16.938 -4.773 1 98.19 107 ARG B O 1
ATOM 2608 N N . GLN B 1 108 ? -10.586 18 -6.656 1 97.38 108 GLN B N 1
ATOM 2609 C CA . GLN B 1 108 ? -11.609 17.031 -7.062 1 97.38 108 GLN B CA 1
ATOM 2610 C C . GLN B 1 108 ? -11.008 15.656 -7.32 1 97.38 108 GLN B C 1
ATOM 2612 O O . GLN B 1 108 ? -11.562 14.641 -6.914 1 97.38 108 GLN B O 1
ATOM 2617 N N . GLU B 1 109 ? -9.875 15.656 -7.957 1 96.56 109 GLU B N 1
ATOM 2618 C CA . GLU B 1 109 ? -9.195 14.391 -8.211 1 96.56 109 GLU B CA 1
ATOM 2619 C C . GLU B 1 109 ? -8.773 13.719 -6.91 1 96.56 109 GLU B C 1
ATOM 2621 O O . GLU B 1 109 ? -8.914 12.5 -6.762 1 96.56 109 GLU B O 1
ATOM 2626 N N . LEU B 1 110 ? -8.289 14.492 -6.023 1 98.44 110 LEU B N 1
ATOM 2627 C CA . LEU B 1 110 ? -7.871 13.938 -4.742 1 98.44 110 LEU B CA 1
ATOM 2628 C C . LEU B 1 110 ? -9.023 13.211 -4.062 1 98.44 110 LEU B C 1
ATOM 2630 O O . LEU B 1 110 ? -8.891 12.047 -3.676 1 98.44 110 LEU B O 1
ATOM 2634 N N . ALA B 1 111 ? -10.148 13.875 -3.963 1 98.44 111 ALA B N 1
ATOM 2635 C CA . ALA B 1 111 ? -11.312 13.305 -3.293 1 98.44 111 ALA B CA 1
ATOM 2636 C C . ALA B 1 111 ? -11.773 12.031 -3.992 1 98.44 111 ALA B C 1
ATOM 2638 O O . ALA B 1 111 ? -12 11.008 -3.342 1 98.44 111 ALA B O 1
ATOM 2639 N N . SER B 1 112 ? -11.867 12.102 -5.273 1 97.69 112 SER B N 1
ATOM 2640 C CA . SER B 1 112 ? -12.352 10.953 -6.035 1 97.69 112 SER B CA 1
ATOM 2641 C C . SER B 1 112 ? -11.398 9.766 -5.93 1 97.69 112 SER B C 1
ATOM 2643 O O . SER B 1 112 ? -11.836 8.625 -5.773 1 97.69 112 SER B O 1
ATOM 2645 N N . GLU B 1 113 ? -10.109 10.055 -5.965 1 96.88 113 GLU B N 1
ATOM 2646 C CA . GLU B 1 113 ? -9.125 8.977 -5.949 1 96.88 113 GLU B CA 1
ATOM 2647 C C . GLU B 1 113 ? -8.992 8.367 -4.555 1 96.88 113 GLU B C 1
ATOM 2649 O O . GLU B 1 113 ? -8.75 7.168 -4.414 1 96.88 113 GLU B O 1
ATOM 2654 N N . ILE B 1 114 ? -9.164 9.156 -3.557 1 98.31 114 ILE B N 1
ATOM 2655 C CA . ILE B 1 114 ? -9.172 8.641 -2.191 1 98.31 114 ILE B CA 1
ATOM 2656 C C . ILE B 1 114 ? -10.328 7.668 -2.012 1 98.31 114 ILE B C 1
ATOM 2658 O O . ILE B 1 114 ? -10.156 6.582 -1.459 1 98.31 114 ILE B O 1
ATOM 2662 N N . LEU B 1 115 ? -11.484 8.078 -2.48 1 97.56 115 LEU B N 1
ATOM 2663 C CA . LEU B 1 115 ? -12.664 7.223 -2.348 1 97.56 115 LEU B CA 1
ATOM 2664 C C . LEU B 1 115 ? -12.492 5.934 -3.141 1 97.56 115 LEU B C 1
ATOM 2666 O O . LEU B 1 115 ? -12.789 4.848 -2.639 1 97.56 115 LEU B O 1
ATOM 2670 N N . LYS B 1 116 ? -11.984 6.055 -4.34 1 95.31 116 LYS B N 1
ATOM 2671 C CA . LYS B 1 116 ? -11.766 4.883 -5.188 1 95.31 116 LYS B CA 1
ATOM 2672 C C . LYS B 1 116 ? -10.781 3.914 -4.535 1 95.31 116 LYS B C 1
ATOM 2674 O O . LYS B 1 116 ? -11.023 2.707 -4.496 1 95.31 116 LYS B O 1
ATOM 2679 N N . ARG B 1 117 ? -9.688 4.43 -4.043 1 96.25 117 ARG B N 1
ATOM 2680 C CA . ARG B 1 117 ? -8.672 3.602 -3.396 1 96.25 117 ARG B CA 1
ATOM 2681 C C . ARG B 1 117 ? -9.242 2.891 -2.174 1 96.25 117 ARG B C 1
ATOM 2683 O O . ARG B 1 117 ? -8.938 1.72 -1.934 1 96.25 117 ARG B O 1
ATOM 2690 N N . GLU B 1 118 ? -10.047 3.586 -1.416 1 96.81 118 GLU B N 1
ATOM 2691 C CA . GLU B 1 118 ? -10.648 3.014 -0.219 1 96.81 118 GLU B CA 1
ATOM 2692 C C . GLU B 1 118 ? -11.641 1.906 -0.577 1 96.81 118 GLU B C 1
ATOM 2694 O O . GLU B 1 118 ? -11.805 0.944 0.176 1 96.81 118 GLU B O 1
ATOM 2699 N N . GLU B 1 119 ? -12.281 2.049 -1.678 1 93.5 119 GLU B N 1
ATOM 2700 C CA . GLU B 1 119 ? -13.258 1.062 -2.133 1 93.5 119 GLU B CA 1
ATOM 2701 C C . GLU B 1 119 ? -12.57 -0.241 -2.537 1 93.5 119 GLU B C 1
ATOM 2703 O O . GLU B 1 119 ? -13.156 -1.32 -2.404 1 93.5 119 GLU B O 1
ATOM 2708 N N . LEU B 1 120 ? -11.367 -0.115 -3.018 1 92.06 120 LEU B N 1
ATOM 2709 C CA . LEU B 1 120 ? -10.625 -1.305 -3.424 1 92.06 120 LEU B CA 1
ATOM 2710 C C . LEU B 1 120 ? -10.312 -2.188 -2.221 1 92.06 120 LEU B C 1
ATOM 2712 O O . LEU B 1 120 ? -10.555 -3.396 -2.254 1 92.06 120 LEU B O 1
ATOM 2716 N N . MET B 1 121 ? -9.781 -1.615 -1.191 1 93.06 121 MET B N 1
ATOM 2717 C CA . MET B 1 121 ? -9.43 -2.285 0.058 1 93.06 121 MET B CA 1
ATOM 2718 C C . MET B 1 121 ? -9.367 -1.287 1.209 1 93.06 121 MET B C 1
ATOM 2720 O O . MET B 1 121 ? -8.742 -0.231 1.088 1 93.06 121 MET B O 1
ATOM 2724 N N . SER B 1 122 ? -9.969 -1.687 2.291 1 94.75 122 SER B N 1
ATOM 2725 C CA . SER B 1 122 ? -9.984 -0.798 3.449 1 94.75 122 SER B CA 1
ATOM 2726 C C . SER B 1 122 ? -8.562 -0.444 3.885 1 94.75 122 SER B C 1
ATOM 2728 O O . SER B 1 122 ? -7.68 -1.302 3.895 1 94.75 122 SER B O 1
ATOM 2730 N N . THR B 1 123 ? -8.414 0.779 4.359 1 96.44 123 THR B N 1
ATOM 2731 C CA . THR B 1 123 ? -7.109 1.221 4.84 1 96.44 123 THR B CA 1
ATOM 2732 C C . THR B 1 123 ? -7.066 1.226 6.363 1 96.44 123 THR B C 1
ATOM 2734 O O . THR B 1 123 ? -6.141 1.779 6.961 1 96.44 123 THR B O 1
ATOM 2737 N N . ALA B 1 124 ? -8.117 0.658 6.996 1 96.38 124 ALA B N 1
ATOM 2738 C CA . ALA B 1 124 ? -8.062 0.438 8.438 1 96.38 124 ALA B CA 1
ATOM 2739 C C . ALA B 1 124 ? -6.992 -0.592 8.797 1 96.38 124 ALA B C 1
ATOM 2741 O O . ALA B 1 124 ? -6.953 -1.679 8.211 1 96.38 124 ALA B O 1
ATOM 2742 N N . ILE B 1 125 ? -6.176 -0.212 9.727 1 95.06 125 ILE B N 1
ATOM 2743 C CA . ILE B 1 125 ? -5.047 -1.088 10.031 1 95.06 125 ILE B CA 1
ATOM 2744 C C . ILE B 1 125 ? -5.164 -1.604 11.461 1 95.06 125 ILE B C 1
ATOM 2746 O O . ILE B 1 125 ? -4.18 -2.059 12.047 1 95.06 125 ILE B O 1
ATOM 2750 N N . GLY B 1 126 ? -6.305 -1.482 12.109 1 94.19 126 GLY B N 1
ATOM 2751 C CA . GLY B 1 126 ? -6.516 -1.95 13.477 1 94.19 126 GLY B CA 1
ATOM 2752 C C . GLY B 1 126 ? -6.281 -0.874 14.516 1 94.19 126 GLY B C 1
ATOM 2753 O O . GLY B 1 126 ? -5.895 0.247 14.18 1 94.19 126 GLY B O 1
ATOM 2754 N N . ARG B 1 127 ? -6.68 -1.141 15.75 1 95.62 127 ARG B N 1
ATOM 2755 C CA . ARG B 1 127 ? -6.449 -0.275 16.906 1 95.62 127 ARG B CA 1
ATOM 2756 C C . ARG B 1 127 ? -7.16 1.063 16.734 1 95.62 127 ARG B C 1
ATOM 2758 O O . ARG B 1 127 ? -6.684 2.092 17.219 1 95.62 127 ARG B O 1
ATOM 2765 N N . GLY B 1 128 ? -8.156 1.028 15.883 1 97.31 128 GLY B N 1
ATOM 2766 C CA . GLY B 1 128 ? -8.953 2.229 15.688 1 97.31 128 GLY B CA 1
ATOM 2767 C C . GLY B 1 128 ? -8.328 3.211 14.719 1 97.31 128 GLY B C 1
ATOM 2768 O O . GLY B 1 128 ? -8.672 4.395 14.711 1 97.31 128 GLY B O 1
ATOM 2769 N N . ILE B 1 129 ? -7.43 2.742 13.883 1 98.31 129 ILE B N 1
ATOM 2770 C CA . ILE B 1 129 ? -6.668 3.619 13 1 98.31 129 ILE B CA 1
ATOM 2771 C C . ILE B 1 129 ? -6.984 3.287 11.539 1 98.31 129 ILE B C 1
ATOM 2773 O O . ILE B 1 129 ? -7.098 2.115 11.18 1 98.31 129 ILE B O 1
ATOM 2777 N N . ALA B 1 130 ? -7.129 4.301 10.719 1 98.44 130 ALA B N 1
ATOM 2778 C CA . ALA B 1 130 ? -7.137 4.16 9.266 1 98.44 130 ALA B CA 1
ATOM 2779 C C . ALA B 1 130 ? -6.145 5.125 8.617 1 98.44 130 ALA B C 1
ATOM 2781 O O . ALA B 1 130 ? -5.953 6.242 9.094 1 98.44 130 ALA B O 1
ATOM 2782 N N . ILE B 1 131 ? -5.5 4.688 7.555 1 98.56 131 ILE B N 1
ATOM 2783 C CA . ILE B 1 131 ? -4.527 5.523 6.859 1 98.56 131 ILE B CA 1
ATOM 2784 C C . ILE B 1 131 ? -4.887 5.609 5.379 1 98.56 131 ILE B C 1
ATOM 2786 O O . ILE B 1 131 ? -4.152 5.105 4.523 1 98.56 131 ILE B O 1
ATOM 2790 N N . PRO B 1 132 ? -5.977 6.309 5.062 1 98.69 132 PRO B N 1
ATOM 2791 C CA . PRO B 1 132 ? -6.254 6.52 3.641 1 98.69 132 PRO B CA 1
ATOM 2792 C C . PRO B 1 132 ? -5.098 7.191 2.908 1 98.69 132 PRO B C 1
ATOM 2794 O O . PRO B 1 132 ? -4.453 8.094 3.453 1 98.69 132 PRO B O 1
ATOM 2797 N N . HIS B 1 133 ? -4.773 6.684 1.724 1 98.31 133 HIS B N 1
ATOM 2798 C CA . HIS B 1 133 ? -3.58 7.195 1.057 1 98.31 133 HIS B CA 1
ATOM 2799 C C . HIS B 1 133 ? -3.682 7.027 -0.456 1 98.31 133 HIS B C 1
ATOM 2801 O O . HIS B 1 133 ? -4.32 6.094 -0.941 1 98.31 133 HIS B O 1
ATOM 2807 N N . VAL B 1 134 ? -3.076 7.957 -1.136 1 97 134 VAL B N 1
ATOM 2808 C CA . VAL B 1 134 ? -3.047 7.918 -2.594 1 97 134 VAL B CA 1
ATOM 2809 C C . VAL B 1 134 ? -1.744 8.531 -3.104 1 97 134 VAL B C 1
ATOM 2811 O O . VAL B 1 134 ? -1.103 9.312 -2.398 1 97 134 VAL B O 1
ATOM 2814 N N . ARG B 1 135 ? -1.357 8.117 -4.254 1 92.62 135 ARG B N 1
ATOM 2815 C CA . ARG B 1 135 ? -0.328 8.773 -5.051 1 92.62 135 ARG B CA 1
ATOM 2816 C C . ARG B 1 135 ? -0.904 9.297 -6.363 1 92.62 135 ARG B C 1
ATOM 2818 O O . ARG B 1 135 ? -1.576 8.562 -7.09 1 92.62 135 ARG B O 1
ATOM 2825 N N . LEU B 1 136 ? -0.641 10.547 -6.57 1 91.19 136 LEU B N 1
ATOM 2826 C CA . LEU B 1 136 ? -1.239 11.203 -7.727 1 91.19 136 LEU B CA 1
ATOM 2827 C C . LEU B 1 136 ? -0.22 12.086 -8.438 1 91.19 136 LEU B C 1
ATOM 2829 O O . LEU B 1 136 ? 0.685 12.633 -7.805 1 91.19 136 LEU B O 1
ATOM 2833 N N . SER B 1 137 ? -0.465 12.25 -9.711 1 86.69 137 SER B N 1
ATOM 2834 C CA . SER B 1 137 ? 0.368 13.18 -10.469 1 86.69 137 SER B CA 1
ATOM 2835 C C . SER B 1 137 ? 0.072 14.625 -10.094 1 86.69 137 SER B C 1
ATOM 2837 O O . SER B 1 137 ? 0.94 15.492 -10.211 1 86.69 137 SER B O 1
ATOM 2839 N N . SER B 1 138 ? -1.124 14.891 -9.625 1 92.12 138 SER B N 1
ATOM 2840 C CA . SER B 1 138 ? -1.541 16.234 -9.258 1 92.12 138 SER B CA 1
ATOM 2841 C C . SER B 1 138 ? -1.068 16.609 -7.859 1 92.12 138 SER B C 1
ATOM 2843 O O . SER B 1 138 ? -1.388 17.688 -7.352 1 92.12 138 SER B O 1
ATOM 2845 N N . VAL B 1 139 ? -0.363 15.734 -7.219 1 94.5 139 VAL B N 1
ATOM 2846 C CA . VAL B 1 139 ? 0.292 16.016 -5.945 1 94.5 139 VAL B CA 1
ATOM 2847 C C . VAL B 1 139 ? 1.797 16.156 -6.16 1 94.5 139 VAL B C 1
ATOM 2849 O O . VAL B 1 139 ? 2.436 15.289 -6.746 1 94.5 139 VAL B O 1
ATOM 2852 N N . THR B 1 140 ? 2.336 17.25 -5.703 1 92.19 140 THR B N 1
ATOM 2853 C CA . THR B 1 140 ? 3.717 17.578 -6.051 1 92.19 140 THR B CA 1
ATOM 2854 C C . THR B 1 140 ? 4.676 17.062 -4.98 1 92.19 140 THR B C 1
ATOM 2856 O O . THR B 1 140 ? 5.855 16.828 -5.258 1 92.19 140 THR B O 1
ATOM 2859 N N . ASP B 1 141 ? 4.164 16.938 -3.721 1 94.5 141 ASP B N 1
ATOM 2860 C CA . ASP B 1 141 ? 4.934 16.422 -2.594 1 94.5 141 ASP B CA 1
ATOM 2861 C C . ASP B 1 141 ? 4.02 15.812 -1.536 1 94.5 141 ASP B C 1
ATOM 2863 O O . ASP B 1 141 ? 2.842 16.172 -1.447 1 94.5 141 ASP B O 1
ATOM 2867 N N . LEU B 1 142 ? 4.641 14.961 -0.781 1 97 142 LEU B N 1
ATOM 2868 C CA . LEU B 1 142 ? 3.863 14.227 0.209 1 97 142 LEU B CA 1
ATOM 2869 C C . LEU B 1 142 ? 3.293 15.164 1.265 1 97 142 LEU B C 1
ATOM 2871 O O . LEU B 1 142 ? 4 16.047 1.769 1 97 142 LEU B O 1
ATOM 2875 N N . VAL B 1 143 ? 2.041 15.062 1.58 1 98.5 143 VAL B N 1
ATOM 2876 C CA . VAL B 1 143 ? 1.356 15.859 2.594 1 98.5 143 VAL B CA 1
ATOM 2877 C C . VAL B 1 143 ? 0.375 14.977 3.365 1 98.5 143 VAL B C 1
ATOM 2879 O O . VAL B 1 143 ? -0.083 13.953 2.854 1 98.5 143 VAL B O 1
ATOM 2882 N N . VAL B 1 144 ? 0.046 15.414 4.617 1 98.81 144 VAL B N 1
ATOM 2883 C CA . VAL B 1 144 ? -0.784 14.617 5.512 1 98.81 144 VAL B CA 1
ATOM 2884 C C . VAL B 1 144 ? -1.9 15.477 6.094 1 98.81 144 VAL B C 1
ATOM 2886 O O . VAL B 1 144 ? -1.703 16.672 6.352 1 98.81 144 VAL B O 1
ATOM 2889 N N . SER B 1 145 ? -3.043 14.93 6.203 1 98.88 145 SER B N 1
ATOM 2890 C CA . SER B 1 145 ? -4.141 15.453 7.016 1 98.88 145 SER B CA 1
ATOM 2891 C C . SER B 1 145 ? -4.559 14.453 8.086 1 98.88 145 SER B C 1
ATOM 2893 O O . SER B 1 145 ? -4.621 13.242 7.828 1 98.88 145 SER B O 1
ATOM 2895 N N . VAL B 1 146 ? -4.891 14.938 9.289 1 98.94 146 VAL B N 1
ATOM 2896 C CA . VAL B 1 146 ? -5.238 14.062 10.406 1 98.94 146 VAL B CA 1
ATOM 2897 C C . VAL B 1 146 ? -6.664 14.352 10.867 1 98.94 146 VAL B C 1
ATOM 2899 O O . VAL B 1 146 ? -7.043 15.516 11.039 1 98.94 146 VAL B O 1
ATOM 2902 N N . GLY B 1 147 ? -7.434 13.312 10.945 1 98.88 147 GLY B N 1
ATOM 2903 C CA . GLY B 1 147 ? -8.766 13.391 11.516 1 98.88 147 GLY B CA 1
ATOM 2904 C C . GLY B 1 147 ? -8.883 12.703 12.867 1 98.88 147 GLY B C 1
ATOM 2905 O O . GLY B 1 147 ? -8.602 11.508 12.984 1 98.88 147 GLY B O 1
ATOM 2906 N N . ILE B 1 148 ? -9.227 13.414 13.836 1 98.88 148 ILE B N 1
ATOM 2907 C CA . ILE B 1 148 ? -9.547 12.883 15.156 1 98.88 148 ILE B CA 1
ATOM 2908 C C . ILE B 1 148 ? -11.062 12.852 15.344 1 98.88 148 ILE B C 1
ATOM 2910 O O . ILE B 1 148 ? -11.695 13.906 15.453 1 98.88 148 ILE B O 1
ATOM 2914 N N . SER B 1 149 ? -11.602 11.688 15.406 1 98.69 149 SER B N 1
ATOM 2915 C CA . SER B 1 149 ? -13.055 11.555 15.367 1 98.69 149 SER B CA 1
ATOM 2916 C C . SER B 1 149 ? -13.648 11.539 16.766 1 98.69 149 SER B C 1
ATOM 2918 O O . SER B 1 149 ? -13.141 10.844 17.656 1 98.69 149 SER B O 1
ATOM 2920 N N . GLN B 1 150 ? -14.727 12.234 16.938 1 96.5 150 GLN B N 1
ATOM 2921 C CA . GLN B 1 150 ? -15.438 12.305 18.203 1 96.5 150 GLN B CA 1
ATOM 2922 C C . GLN B 1 150 ? -16.453 11.164 18.328 1 96.5 150 GLN B C 1
ATOM 2924 O O . GLN B 1 150 ? -17.031 10.953 19.406 1 96.5 150 GLN B O 1
ATOM 2929 N N . CYS B 1 151 ? -16.656 10.453 17.312 1 96.38 151 CYS B N 1
ATOM 2930 C CA . CYS B 1 151 ? -17.531 9.281 17.328 1 96.38 151 CYS B CA 1
ATOM 2931 C C . CYS B 1 151 ? -16.891 8.117 16.594 1 96.38 151 CYS B C 1
ATOM 2933 O O . CYS B 1 151 ? -15.875 8.281 15.922 1 96.38 151 CYS B O 1
ATOM 2935 N N . ASP B 1 152 ? -17.516 6.953 16.828 1 96.75 152 ASP B N 1
ATOM 2936 C CA . ASP B 1 152 ? -17.031 5.746 16.172 1 96.75 152 ASP B CA 1
ATOM 2937 C C . ASP B 1 152 ? -17.406 5.734 14.695 1 96.75 152 ASP B C 1
ATOM 2939 O O . ASP B 1 152 ? -18.562 5.949 14.344 1 96.75 152 ASP B O 1
ATOM 2943 N N . ILE B 1 153 ? -16.406 5.555 13.828 1 97.69 153 ILE B N 1
ATOM 2944 C CA . ILE B 1 153 ? -16.703 5.273 12.422 1 97.69 153 ILE B CA 1
ATOM 2945 C C . ILE B 1 153 ? -16.703 3.764 12.188 1 97.69 153 ILE B C 1
ATOM 2947 O O . ILE B 1 153 ? -15.656 3.123 12.195 1 97.69 153 ILE B O 1
ATOM 2951 N N . ILE B 1 154 ? -17.797 3.16 11.891 1 92.25 154 ILE B N 1
ATOM 2952 C CA . ILE B 1 154 ? -17.953 1.727 12.102 1 92.25 154 ILE B CA 1
ATOM 2953 C C . ILE B 1 154 ? -17.875 0.991 10.766 1 92.25 154 ILE B C 1
ATOM 2955 O O . ILE B 1 154 ? -17.75 -0.236 10.734 1 92.25 154 ILE B O 1
ATOM 2959 N N . ASP B 1 155 ? -17.891 1.658 9.68 1 95 155 ASP B N 1
ATOM 2960 C CA . ASP B 1 155 ? -18.062 0.958 8.406 1 95 155 ASP B CA 1
ATOM 2961 C C . ASP B 1 155 ? -16.734 0.824 7.668 1 95 155 ASP B C 1
ATOM 2963 O O . ASP B 1 155 ? -16.703 0.787 6.438 1 95 155 ASP B O 1
ATOM 2967 N N . PHE B 1 156 ? -15.547 0.798 8.383 1 95.12 156 PHE B N 1
ATOM 2968 C CA . PHE B 1 156 ? -14.25 0.551 7.77 1 95.12 156 PHE B CA 1
ATOM 2969 C C . PHE B 1 156 ? -13.984 -0.945 7.652 1 95.12 156 PHE B C 1
ATOM 2971 O O . PHE B 1 156 ? -12.969 -1.357 7.086 1 95.12 156 PHE B O 1
ATOM 2978 N N . GLN B 1 157 ? -14.797 -1.77 8.133 1 88.19 157 GLN B N 1
ATOM 2979 C CA . GLN B 1 157 ? -14.625 -3.217 8.078 1 88.19 157 GLN B CA 1
ATOM 2980 C C . GLN B 1 157 ? -13.266 -3.631 8.648 1 88.19 157 GLN B C 1
ATOM 2982 O O . GLN B 1 157 ? -12.516 -4.359 7.996 1 88.19 157 GLN B O 1
ATOM 2987 N N . THR B 1 158 ? -13.031 -3.34 9.914 1 91 158 THR B N 1
ATOM 2988 C CA . THR B 1 158 ? -11.75 -3.605 10.562 1 91 158 THR B CA 1
ATOM 2989 C C . THR B 1 158 ? -11.602 -5.09 10.883 1 91 158 THR B C 1
ATOM 2991 O O . THR B 1 158 ? -12.586 -5.766 11.188 1 91 158 THR B O 1
ATOM 2994 N N . LEU B 1 159 ? -10.383 -5.52 10.906 1 87.5 159 LEU B N 1
ATOM 2995 C CA . LEU B 1 159 ? -10.109 -6.926 11.172 1 87.5 159 LEU B CA 1
ATOM 2996 C C . LEU B 1 159 ? -10.195 -7.219 12.672 1 87.5 159 LEU B C 1
ATOM 2998 O O . LEU B 1 159 ? -10.43 -8.359 13.07 1 87.5 159 LEU B O 1
ATOM 3002 N N . ASP B 1 160 ? -10.047 -6.246 13.516 1 90.25 160 ASP B N 1
ATOM 3003 C CA . ASP B 1 160 ? -10.047 -6.445 14.961 1 90.25 160 ASP B CA 1
ATOM 3004 C C . ASP B 1 160 ? -11.352 -5.957 15.586 1 90.25 160 ASP B C 1
ATOM 3006 O O . ASP B 1 160 ? -11.461 -5.859 16.812 1 90.25 160 ASP B O 1
ATOM 3010 N N . ASP B 1 161 ? -12.336 -5.547 14.773 1 90.06 161 ASP B N 1
ATOM 3011 C CA . ASP B 1 161 ? -13.68 -5.125 15.172 1 90.06 161 ASP B CA 1
ATOM 3012 C C . ASP B 1 161 ? -13.625 -3.84 15.992 1 90.06 161 ASP B C 1
ATOM 3014 O O . ASP B 1 161 ? -14.562 -3.535 16.734 1 90.06 161 ASP B O 1
ATOM 3018 N N . GLN B 1 162 ? -12.539 -3.143 15.992 1 94.12 162 GLN B N 1
ATOM 3019 C CA . GLN B 1 162 ? -12.445 -1.833 16.625 1 94.12 162 GLN B CA 1
ATOM 3020 C C . GLN B 1 162 ? -12.82 -0.721 15.656 1 9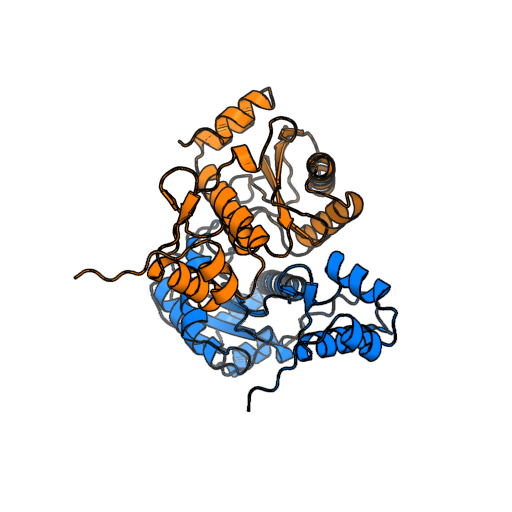4.12 162 GLN B C 1
ATOM 3022 O O . GLN B 1 162 ? -12.258 -0.624 14.562 1 94.12 162 GLN B O 1
ATOM 3027 N N . PRO B 1 163 ? -13.781 0.123 16.078 1 96.62 163 PRO B N 1
ATOM 3028 C CA . PRO B 1 163 ? -14.133 1.225 15.18 1 96.62 163 PRO B CA 1
ATOM 3029 C C . PRO B 1 163 ? -13 2.23 15.008 1 96.62 163 PRO B C 1
ATOM 3031 O O . PRO B 1 163 ? -12.188 2.42 15.922 1 96.62 163 PRO B O 1
ATOM 3034 N N . VAL B 1 164 ? -13.016 2.881 13.891 1 98.38 164 VAL B N 1
ATOM 3035 C CA . VAL B 1 164 ? -11.969 3.852 13.586 1 98.38 164 VAL B CA 1
ATOM 3036 C C . VAL B 1 164 ? -12.289 5.188 14.25 1 98.38 164 VAL B C 1
ATOM 3038 O O . VAL B 1 164 ? -13.438 5.637 14.227 1 98.38 164 VAL B O 1
ATOM 3041 N N . ARG B 1 165 ? -11.211 5.77 14.867 1 98.5 165 ARG B N 1
ATOM 3042 C CA . ARG B 1 165 ? -11.367 7.078 15.484 1 98.5 165 ARG B CA 1
ATOM 3043 C C . ARG B 1 165 ? -10.227 8.008 15.109 1 98.5 165 ARG B C 1
ATOM 3045 O O . ARG B 1 165 ? -10.312 9.219 15.305 1 98.5 165 ARG B O 1
ATOM 3052 N N . LEU B 1 166 ? -9.156 7.445 14.633 1 98.88 166 LEU B N 1
ATOM 3053 C CA . LEU B 1 166 ? -8 8.211 14.172 1 98.88 166 LEU B CA 1
ATOM 3054 C C . LEU B 1 166 ? -7.727 7.941 12.695 1 98.88 166 LEU B C 1
ATOM 3056 O O . LEU B 1 166 ? -7.578 6.785 12.289 1 98.88 166 LEU B O 1
ATOM 3060 N N . LEU B 1 167 ? -7.727 8.969 11.93 1 98.88 167 LEU B N 1
ATOM 3061 C CA . LEU B 1 167 ? -7.434 8.859 10.5 1 98.88 167 LEU B CA 1
ATOM 3062 C C . LEU B 1 167 ? -6.199 9.68 10.141 1 98.88 167 LEU B C 1
ATOM 3064 O O . LEU B 1 167 ? -6.074 10.844 10.547 1 98.88 167 LEU B O 1
ATOM 3068 N N . PHE B 1 168 ? -5.277 9.133 9.414 1 98.88 168 PHE B N 1
ATOM 3069 C CA . PHE B 1 168 ? -4.094 9.781 8.875 1 98.88 168 PHE B CA 1
ATOM 3070 C C . PHE B 1 168 ? -4.062 9.672 7.355 1 98.88 168 PHE B C 1
ATOM 3072 O O . PHE B 1 168 ? -3.592 8.672 6.809 1 98.88 168 PHE B O 1
ATOM 3079 N N . MET B 1 169 ? -4.555 10.688 6.73 1 98.88 169 MET B N 1
ATOM 3080 C CA . MET B 1 169 ? -4.652 10.664 5.273 1 98.88 169 MET B CA 1
ATOM 3081 C C . MET B 1 169 ? -3.367 11.18 4.637 1 98.88 169 MET B C 1
ATOM 3083 O O . MET B 1 169 ? -2.877 12.258 4.996 1 98.88 169 MET B O 1
ATOM 3087 N N . ILE B 1 170 ? -2.854 10.422 3.684 1 98.75 170 ILE B N 1
ATOM 3088 C CA . ILE B 1 170 ? -1.583 10.742 3.043 1 98.75 170 ILE B CA 1
ATOM 3089 C C . ILE B 1 170 ? -1.781 10.867 1.534 1 98.75 170 ILE B C 1
ATOM 3091 O O . ILE B 1 170 ? -2.424 10.016 0.916 1 98.75 170 ILE B O 1
ATOM 3095 N N . ALA B 1 171 ? -1.335 11.906 0.97 1 98.62 171 ALA B N 1
ATOM 3096 C CA . ALA B 1 171 ? -1.206 12.07 -0.477 1 98.62 171 ALA B CA 1
ATOM 3097 C C . ALA B 1 171 ? 0.244 12.336 -0.872 1 98.62 171 ALA B C 1
ATOM 3099 O O . ALA B 1 171 ? 0.946 13.094 -0.204 1 98.62 171 ALA B O 1
ATOM 3100 N N . ALA B 1 172 ? 0.709 11.664 -1.848 1 96.38 172 ALA B N 1
ATOM 3101 C CA . ALA B 1 172 ? 2.086 11.812 -2.309 1 96.38 172 ALA B CA 1
ATOM 3102 C C . ALA B 1 172 ? 2.146 11.93 -3.828 1 96.38 172 ALA B C 1
ATOM 3104 O O . ALA B 1 172 ? 1.165 11.641 -4.52 1 96.38 172 ALA B O 1
ATOM 3105 N N . ALA B 1 173 ? 3.295 12.422 -4.219 1 90.31 173 ALA B N 1
ATOM 3106 C CA . ALA B 1 173 ? 3.533 12.453 -5.66 1 90.31 173 ALA B CA 1
ATOM 3107 C C . ALA B 1 173 ? 3.713 11.047 -6.219 1 90.31 173 ALA B C 1
ATOM 3109 O O . ALA B 1 173 ? 4.105 10.125 -5.496 1 90.31 173 ALA B O 1
ATOM 3110 N N . TYR B 1 174 ? 3.428 10.953 -7.41 1 80.69 174 TYR B N 1
ATOM 3111 C CA . TYR B 1 174 ? 3.424 9.664 -8.094 1 80.69 174 TYR B CA 1
ATOM 3112 C C . TYR B 1 174 ? 4.781 8.984 -7.977 1 80.69 174 TYR B C 1
ATOM 3114 O O . TYR B 1 174 ? 4.859 7.758 -7.855 1 80.69 174 TYR B O 1
ATOM 3122 N N . ASN B 1 175 ? 5.855 9.75 -7.973 1 77.69 175 ASN B N 1
A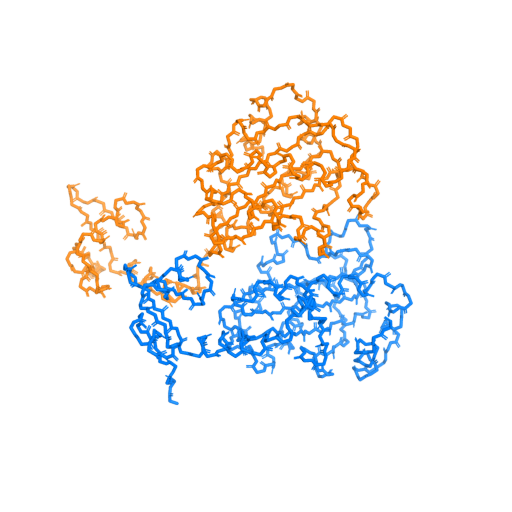TOM 3123 C CA . ASN B 1 175 ? 7.207 9.195 -7.988 1 77.69 175 ASN B CA 1
ATOM 3124 C C . ASN B 1 175 ? 7.781 9.086 -6.578 1 77.69 175 ASN B C 1
ATOM 3126 O O . ASN B 1 175 ? 8.977 8.812 -6.41 1 77.69 175 ASN B O 1
ATOM 3130 N N . GLN B 1 176 ? 7.047 9.273 -5.559 1 86.31 176 GLN B N 1
ATOM 3131 C CA . GLN B 1 176 ? 7.5 9.227 -4.172 1 86.31 176 GLN B CA 1
ATOM 3132 C C . GLN B 1 176 ? 7.105 7.914 -3.504 1 86.31 176 GLN B C 1
ATOM 3134 O O . GLN B 1 176 ? 6.711 7.902 -2.336 1 86.31 176 GLN B O 1
ATOM 3139 N N . HIS B 1 177 ? 7.211 6.883 -4.223 1 86.06 177 HIS B N 1
ATOM 3140 C CA . HIS B 1 177 ? 6.77 5.57 -3.766 1 86.06 177 HIS B CA 1
ATOM 3141 C C . HIS B 1 177 ? 7.457 5.184 -2.457 1 86.06 177 HIS B C 1
ATOM 3143 O O . HIS B 1 177 ? 6.789 4.812 -1.489 1 86.06 177 HIS B O 1
ATOM 3149 N N . ALA B 1 178 ? 8.805 5.258 -2.43 1 84.88 178 ALA B N 1
ATOM 3150 C CA . ALA B 1 178 ? 9.547 4.828 -1.253 1 84.88 178 ALA B CA 1
ATOM 3151 C C . ALA B 1 178 ? 9.188 5.672 -0.034 1 84.88 178 ALA B C 1
ATOM 3153 O O . ALA B 1 178 ? 8.914 5.133 1.042 1 84.88 178 ALA B O 1
ATOM 3154 N N . TYR B 1 179 ? 9.203 6.988 -0.189 1 89.88 179 TYR B N 1
ATOM 3155 C CA . TYR B 1 179 ? 8.891 7.902 0.905 1 89.88 179 TYR B CA 1
ATOM 3156 C C . TYR B 1 179 ? 7.453 7.719 1.37 1 89.88 179 TYR B C 1
ATOM 3158 O O . TYR B 1 179 ? 7.164 7.797 2.566 1 89.88 179 TYR B O 1
ATOM 3166 N N . TYR B 1 180 ? 6.633 7.484 0.405 1 93.12 180 TYR B N 1
ATOM 3167 C CA . TYR B 1 180 ? 5.227 7.203 0.655 1 93.12 180 TYR B CA 1
ATOM 3168 C C . TYR B 1 180 ? 5.062 5.996 1.571 1 93.12 180 TYR B C 1
ATOM 3170 O O . TYR B 1 180 ? 4.398 6.082 2.607 1 93.12 180 TYR B O 1
ATOM 3178 N N . LEU B 1 181 ? 5.711 4.898 1.287 1 92.62 181 LEU B N 1
ATOM 3179 C CA . LEU B 1 181 ? 5.637 3.678 2.082 1 92.62 181 LEU B CA 1
ATOM 3180 C C . LEU B 1 181 ? 6.293 3.873 3.443 1 92.62 181 LEU B C 1
ATOM 3182 O O . LEU B 1 181 ? 5.793 3.377 4.457 1 92.62 181 LEU B O 1
ATOM 3186 N N . GLN B 1 182 ? 7.332 4.559 3.451 1 93.56 182 GLN B N 1
ATOM 3187 C CA . GLN B 1 182 ? 8 4.859 4.711 1 93.56 182 GLN B CA 1
ATOM 3188 C C . GLN B 1 182 ? 7.09 5.645 5.648 1 93.56 182 GLN B C 1
ATOM 3190 O O . GLN B 1 182 ? 7.051 5.379 6.852 1 93.56 182 GLN B O 1
ATOM 3195 N N . THR B 1 183 ? 6.395 6.594 5.133 1 96.56 183 THR B N 1
ATOM 3196 C CA . THR B 1 183 ? 5.492 7.418 5.926 1 96.56 183 THR B CA 1
ATOM 3197 C C . THR B 1 183 ? 4.34 6.586 6.477 1 96.56 183 THR B C 1
ATOM 3199 O O . THR B 1 183 ? 3.971 6.723 7.645 1 96.56 183 THR B O 1
ATOM 3202 N N . LEU B 1 184 ? 3.789 5.723 5.57 1 96.94 184 LEU B N 1
ATOM 3203 C CA . LEU B 1 184 ? 2.754 4.801 6.027 1 96.94 184 LEU B CA 1
ATOM 3204 C C . LEU B 1 184 ? 3.248 3.971 7.207 1 96.94 184 LEU B C 1
ATOM 3206 O O . LEU B 1 184 ? 2.586 3.906 8.242 1 96.94 184 LEU B O 1
ATOM 3210 N N . SER B 1 185 ? 4.414 3.441 7.09 1 94.88 185 SER B N 1
ATOM 3211 C CA . SER B 1 185 ? 5.016 2.602 8.117 1 94.88 185 SER B CA 1
ATOM 3212 C C . SER B 1 185 ? 5.293 3.398 9.391 1 94.88 185 SER B C 1
ATOM 3214 O O . SER B 1 185 ? 5.086 2.9 10.5 1 94.88 185 SER B O 1
ATOM 3216 N N . TYR B 1 186 ? 5.719 4.586 9.227 1 96.31 186 TYR B N 1
ATOM 3217 C CA . TYR B 1 186 ? 6.047 5.453 10.352 1 96.31 186 TYR B CA 1
ATOM 3218 C C . TYR B 1 186 ? 4.824 5.691 11.234 1 96.31 186 TYR B C 1
ATOM 3220 O O . TYR B 1 186 ? 4.871 5.461 12.445 1 96.31 186 TYR B O 1
ATOM 3228 N N . PHE B 1 187 ? 3.744 6.113 10.625 1 96.81 187 PHE B N 1
ATOM 3229 C CA . PHE B 1 187 ? 2.551 6.406 11.406 1 96.81 187 PHE B CA 1
ATOM 3230 C C . PHE B 1 187 ? 1.963 5.133 12 1 96.81 187 PHE B C 1
ATOM 3232 O O . PHE B 1 187 ? 1.467 5.133 13.125 1 96.81 187 PHE B O 1
ATOM 3239 N N . SER B 1 188 ? 1.968 4.062 11.203 1 95.06 188 SER B N 1
ATOM 3240 C CA . SER B 1 188 ? 1.485 2.783 11.711 1 95.06 188 SER B CA 1
ATOM 3241 C C . SER B 1 188 ? 2.25 2.361 12.961 1 95.06 188 SER B C 1
ATOM 3243 O O . SER B 1 188 ? 1.647 1.952 13.953 1 95.06 188 SER B O 1
ATOM 3245 N N . ALA B 1 189 ? 3.574 2.52 12.93 1 94.19 189 ALA B N 1
ATOM 3246 C CA . ALA B 1 189 ? 4.422 2.143 14.055 1 94.19 189 ALA B CA 1
ATOM 3247 C C . ALA B 1 189 ? 4.215 3.088 15.242 1 94.19 189 ALA B C 1
ATOM 3249 O O . ALA B 1 189 ? 4.066 2.643 16.375 1 94.19 189 ALA B O 1
ATOM 3250 N N . LYS B 1 190 ? 4.199 4.34 14.977 1 95.56 190 LYS B N 1
ATOM 3251 C CA . LYS B 1 190 ? 4.043 5.367 16 1 95.56 190 LYS B CA 1
ATOM 3252 C C . LYS B 1 190 ? 2.725 5.191 16.75 1 95.56 190 LYS B C 1
ATOM 3254 O O . LYS B 1 190 ? 2.676 5.352 17.969 1 95.56 190 LYS B O 1
ATOM 3259 N N . LEU B 1 191 ? 1.714 4.781 16.078 1 96.69 191 LEU B N 1
ATOM 3260 C CA . LEU B 1 191 ? 0.372 4.727 16.641 1 96.69 191 LEU B CA 1
ATOM 3261 C C . LEU B 1 191 ? 0.11 3.369 17.281 1 96.69 191 LEU B C 1
ATOM 3263 O O . LEU B 1 191 ? -0.974 3.131 17.828 1 96.69 191 LEU B O 1
ATOM 3267 N N . LYS B 1 192 ? 1.063 2.551 17.219 1 93.06 192 LYS B N 1
ATOM 3268 C CA . LYS B 1 192 ? 0.976 1.331 18.016 1 93.06 192 LYS B CA 1
ATOM 3269 C C . LYS B 1 192 ? 0.992 1.65 19.516 1 93.06 192 LYS B C 1
ATOM 3271 O O . LYS B 1 192 ? 0.537 0.847 20.328 1 93.06 192 LYS B O 1
ATOM 3276 N N . ASN B 1 193 ? 1.511 2.752 19.844 1 95.44 193 ASN B N 1
ATOM 3277 C CA . ASN B 1 193 ? 1.555 3.217 21.234 1 95.44 193 ASN B CA 1
ATOM 3278 C C . ASN B 1 193 ? 0.17 3.615 21.734 1 95.44 193 ASN B C 1
ATOM 3280 O O . ASN B 1 193 ? -0.356 4.66 21.359 1 95.44 193 ASN B O 1
ATOM 3284 N N . LYS B 1 194 ? -0.316 2.824 22.656 1 96.69 194 LYS B N 1
ATOM 3285 C CA . LYS B 1 194 ? -1.66 3.053 23.172 1 96.69 194 LYS B CA 1
ATOM 3286 C C . LYS B 1 194 ? -1.754 4.398 23.891 1 96.69 194 LYS B C 1
ATOM 3288 O O . LYS B 1 194 ? -2.777 5.082 23.797 1 96.69 194 LYS B O 1
ATOM 3293 N N . GLU B 1 195 ? -0.704 4.758 24.578 1 96.75 195 GLU B N 1
ATOM 3294 C CA . GLU B 1 195 ? -0.706 6.031 25.297 1 96.75 195 GLU B CA 1
ATOM 3295 C C . GLU B 1 195 ? -0.827 7.207 24.344 1 96.75 195 GLU B C 1
ATOM 3297 O O . GLU B 1 195 ? -1.547 8.172 24.625 1 96.75 195 GLU B O 1
ATOM 3302 N N . LEU B 1 196 ? -0.14 7.098 23.219 1 97.75 196 LEU B N 1
ATOM 3303 C CA . LEU B 1 196 ? -0.219 8.164 22.219 1 97.75 196 LEU B CA 1
ATOM 3304 C C . LEU B 1 196 ? -1.62 8.25 21.625 1 97.75 196 LEU B C 1
ATOM 3306 O O . LEU B 1 196 ? -2.168 9.344 21.469 1 97.75 196 LEU B O 1
ATOM 3310 N N . ARG B 1 197 ? -2.229 7.137 21.297 1 98.31 197 ARG B N 1
ATOM 3311 C CA . ARG B 1 197 ? -3.578 7.121 20.75 1 98.31 197 ARG B CA 1
ATOM 3312 C C . ARG B 1 197 ? -4.574 7.762 21.703 1 98.31 197 ARG B C 1
ATOM 3314 O O . ARG B 1 197 ? -5.387 8.594 21.297 1 98.31 197 ARG B O 1
ATOM 3321 N N . THR B 1 198 ? -4.465 7.371 22.938 1 98.06 198 THR B N 1
ATOM 3322 C CA . THR B 1 198 ? -5.352 7.91 23.969 1 98.06 198 THR B CA 1
ATOM 3323 C C . THR B 1 198 ? -5.152 9.414 24.125 1 98.06 198 THR B C 1
ATOM 3325 O O . THR B 1 198 ? -6.121 10.172 24.234 1 98.06 198 THR B O 1
ATOM 3328 N N . ALA B 1 199 ? -3.898 9.812 24.125 1 98.25 199 ALA B N 1
ATOM 3329 C CA . ALA B 1 199 ? -3.586 11.234 24.234 1 98.25 199 ALA B CA 1
ATOM 3330 C C . ALA B 1 199 ? -4.164 12.016 23.062 1 98.25 199 ALA B C 1
ATOM 3332 O O . ALA B 1 199 ? -4.758 13.086 23.25 1 98.25 199 ALA B O 1
ATOM 3333 N N . LEU B 1 200 ? -4.02 11.5 21.891 1 98.56 200 LEU B N 1
ATOM 3334 C CA . LEU B 1 200 ? -4.535 12.164 20.703 1 98.56 200 LEU B CA 1
ATOM 3335 C C . LEU B 1 200 ? -6.051 12.328 20.797 1 98.56 200 LEU B C 1
ATOM 3337 O O . LEU B 1 200 ? -6.582 13.398 20.516 1 98.56 200 LEU B O 1
ATOM 3341 N N . LEU B 1 201 ? -6.688 11.289 21.219 1 98.38 201 LEU B N 1
ATOM 3342 C CA . LEU B 1 201 ? -8.148 11.297 21.297 1 98.38 201 LEU B CA 1
ATOM 3343 C C . LEU B 1 201 ? -8.641 12.266 22.359 1 98.38 201 LEU B C 1
ATOM 3345 O O . LEU B 1 201 ? -9.812 12.672 22.344 1 98.38 201 LEU B O 1
ATOM 3349 N N . SER B 1 202 ? -7.758 12.688 23.188 1 97.94 202 SER B N 1
ATOM 3350 C CA . SER B 1 202 ? -8.148 13.562 24.297 1 97.94 202 SER B CA 1
ATOM 3351 C C . SER B 1 202 ? -7.797 15.016 24 1 97.94 202 SER B C 1
ATOM 3353 O O . SER B 1 202 ? -8.148 15.914 24.766 1 97.94 202 SER B O 1
ATOM 3355 N N . THR B 1 203 ? -7.102 15.203 22.953 1 98.19 203 THR B N 1
ATOM 3356 C CA . THR B 1 203 ? -6.727 16.578 22.609 1 98.19 203 THR B CA 1
ATOM 3357 C C . THR B 1 203 ? -7.965 17.422 22.328 1 98.19 203 THR B C 1
ATOM 3359 O O . THR B 1 203 ? -9 16.891 21.906 1 98.19 203 THR B O 1
ATOM 3362 N N . LYS B 1 204 ? -7.762 18.75 22.531 1 97.19 204 LYS B N 1
ATOM 3363 C CA . LYS B 1 204 ? -8.898 19.656 22.359 1 97.19 204 LYS B CA 1
ATOM 3364 C C . LYS B 1 204 ? -8.641 20.641 21.219 1 97.19 204 LYS B C 1
ATOM 3366 O O . LYS B 1 204 ? -9.57 21.281 20.734 1 97.19 204 LYS B O 1
ATOM 3371 N N . THR B 1 205 ? -7.363 20.75 20.859 1 97.88 205 THR B N 1
ATOM 3372 C CA . THR B 1 205 ? -7.023 21.656 19.766 1 97.88 205 THR B CA 1
ATOM 3373 C C . THR B 1 205 ? -6.078 20.984 18.781 1 97.88 205 THR B C 1
ATOM 3375 O O . THR B 1 205 ? -5.32 20.078 19.141 1 97.88 205 THR B O 1
ATOM 3378 N N . PRO B 1 206 ? -6.156 21.469 17.516 1 98.56 206 PRO B N 1
ATOM 3379 C CA . PRO B 1 206 ? -5.207 20.938 16.531 1 98.56 206 PRO B CA 1
ATOM 3380 C C . PRO B 1 206 ? -3.752 21.109 16.969 1 98.56 206 PRO B C 1
ATOM 3382 O O . PRO B 1 206 ? -2.928 20.219 16.719 1 98.56 206 PRO B O 1
ATOM 3385 N N . GLN B 1 207 ? -3.443 22.188 17.641 1 98.38 207 GLN B N 1
ATOM 3386 C CA . GLN B 1 207 ? -2.074 22.438 18.062 1 98.38 207 GLN B CA 1
ATOM 3387 C C . GLN B 1 207 ? -1.618 21.422 19.094 1 98.38 207 GLN B C 1
ATOM 3389 O O . GLN B 1 207 ? -0.473 20.953 19.062 1 98.38 207 GLN B O 1
ATOM 3394 N N . GLU B 1 208 ? -2.516 21.062 20 1 98.12 208 GLU B N 1
ATOM 3395 C CA . GLU B 1 208 ? -2.195 20.047 20.984 1 98.12 208 GLU B CA 1
ATOM 3396 C C . GLU B 1 208 ? -1.87 18.703 20.312 1 98.12 208 GLU B C 1
ATOM 3398 O O . GLU B 1 208 ? -0.882 18.062 20.656 1 98.12 208 GLU B O 1
ATOM 3403 N N . ALA B 1 209 ? -2.742 18.375 19.391 1 98.62 209 ALA B N 1
ATOM 3404 C CA . ALA B 1 209 ? -2.531 17.125 18.672 1 98.62 209 ALA B CA 1
ATOM 3405 C C . ALA B 1 209 ? -1.235 17.172 17.859 1 98.62 209 ALA B C 1
ATOM 3407 O O . ALA B 1 209 ? -0.476 16.188 17.844 1 98.62 209 ALA B O 1
ATOM 3408 N N . TYR B 1 210 ? -0.956 18.281 17.234 1 98.62 210 TYR B N 1
ATOM 3409 C CA . TYR B 1 210 ? 0.264 18.469 16.469 1 98.62 210 TYR B CA 1
ATOM 3410 C C . TYR B 1 210 ? 1.5 18.281 17.328 1 98.62 210 TYR B C 1
ATOM 3412 O O . TYR B 1 210 ? 2.441 17.578 16.938 1 98.62 210 TYR B O 1
ATOM 3420 N N . ASN B 1 211 ? 1.465 18.781 18.5 1 97.94 211 ASN B N 1
ATOM 3421 C CA . ASN B 1 211 ? 2.598 18.672 19.406 1 97.94 211 ASN B CA 1
ATOM 3422 C C . ASN B 1 211 ? 2.867 17.234 19.812 1 97.94 211 ASN B C 1
ATOM 3424 O O . ASN B 1 211 ? 4.023 16.812 19.938 1 97.94 211 ASN B O 1
ATOM 3428 N N . LEU B 1 212 ? 1.823 16.469 19.953 1 97.81 212 LEU B N 1
ATOM 3429 C CA . LEU B 1 212 ? 1.966 15.047 20.297 1 97.81 212 LEU B CA 1
ATOM 3430 C C . LEU B 1 212 ? 2.598 14.281 19.141 1 97.81 212 LEU B C 1
ATOM 3432 O O . LEU B 1 212 ? 3.385 13.352 19.359 1 97.81 212 LEU B O 1
ATOM 3436 N N . LEU B 1 213 ? 2.277 14.727 17.938 1 97.75 213 LEU B N 1
ATOM 3437 C CA . LEU B 1 213 ? 2.689 13.969 16.75 1 97.75 213 LEU B CA 1
ATOM 3438 C C . LEU B 1 213 ? 4.125 14.32 16.359 1 97.75 213 LEU B C 1
ATOM 3440 O O . LEU B 1 213 ? 4.832 13.484 15.789 1 97.75 213 LEU B O 1
ATOM 3444 N N . VAL B 1 214 ? 4.578 15.531 16.594 1 95.12 214 VAL B N 1
ATOM 3445 C CA . VAL B 1 214 ? 5.918 15.953 16.188 1 95.12 214 VAL B CA 1
ATOM 3446 C C . VAL B 1 214 ? 6.93 15.531 17.266 1 95.12 214 VAL B C 1
ATOM 3448 O O . VAL B 1 214 ? 8.125 15.422 16.984 1 95.12 214 VAL B O 1
ATOM 3451 N N . GLN B 1 215 ? 6.496 15.352 18.438 1 83.62 215 GLN B N 1
ATOM 3452 C CA . GLN B 1 215 ? 7.398 14.953 19.5 1 83.62 215 GLN B CA 1
ATOM 3453 C C . GLN B 1 215 ? 7.891 13.523 19.312 1 83.62 215 GLN B C 1
ATOM 3455 O O . GLN B 1 215 ? 7.133 12.648 18.875 1 83.62 215 GLN B O 1
ATOM 3460 N N . ASP B 1 216 ? 9.172 13.273 19.094 1 63.38 216 ASP B N 1
ATOM 3461 C CA . ASP B 1 216 ? 9.766 11.945 18.984 1 63.38 216 ASP B CA 1
ATOM 3462 C C . ASP B 1 216 ? 9.688 11.195 20.312 1 63.38 216 ASP B C 1
ATOM 3464 O O . ASP B 1 216 ? 10.07 11.734 21.359 1 63.38 216 ASP B O 1
ATOM 3468 N N . ARG B 1 217 ? 8.625 10.461 20.625 1 47.78 217 ARG B N 1
ATOM 3469 C CA . ARG B 1 217 ? 8.828 9.688 21.844 1 47.78 217 ARG B CA 1
ATOM 3470 C C . ARG B 1 217 ? 9.672 8.453 21.578 1 47.78 217 ARG B C 1
ATOM 3472 O O . ARG B 1 217 ? 9.656 7.914 20.469 1 47.78 217 ARG B O 1
#

Foldseek 3Di:
DCPQDKDFLVRLCVVVVHDSVVSVVCVVVVVADWDDDDPGIIDGPVRSVVSVVVVVVCPVPPVPLPADQQVVADDLQLEDEAEDQEPLVQLLVSLQSQCPDPQAQDSVCSSVVLVVVCVVAQQDPDPQEGEREDADQRGRAKHKHKYAYPDFHQPSPDPVNGGHGIYIYIYGYNSCVPVRVSVVVNVVVVPVDPVLVVQLNPDDGSVSNVVSVNDDD/DPCQDKDFLVRLCVVVVHDSVVSVVCVVVVNADWDDDDPGIIDGPVRRCVSVCCVVVVVVPDPPLPADQQVVADDLQLEDEAEDQEPLVQLLVSLQSQCPDPQAQDSVVSSVVLVVVCVVAQQDDDPQEGEREDADQRGRAKHKHKYAYPDFHQPSPDPVNGGHGIYIYIYGYNPCVPVRVSVVVNVVVVPVDPVLVVQLNPDDGSVSNVVSVNDDD

Sequence (434 aa):
MIDDDILTIEEVAKYLRVSERTVYDWAQKGEIPAGKIGTVWRFKKSEIEKWVNDRLSMNRMSPQFSSVQVENILSPDRIMFINFATKRDALLALADNLANAPQVKNRQELASEILKREELMSTAIGRGIAIPHVRLSSVTDLVVSVGISQCDIIDFQTLDDQPVRLLFMIAAAYNQHAYYLQTLSYFSAKLKNKELRTALLSTKTPQEAYNLLVQDRMIDDDILTIEEVAKYLRVSERTVYDWAQKGEIPAGKIGTVWRFKKSEIEKWVNDRLSMNRMSPQFSSVQVENILSPDRIMFINFATKRDALLALADNLANAPQVKNRQELASEILKREELMSTAIGRGIAIPHVRLSSVTDLVVSVGISQCDIIDFQTLDDQPVRLLFMIAAAYNQHAYYLQTLSYFSAKLKNKELRTALLSTKTPQEAYNLLVQDR

InterPro domains:
  IPR002178 PTS EIIA type-2 domain [PF00359] (73-213)
  IPR002178 PTS EIIA type-2 domain [PS51094] (71-216)
  IPR002178 PTS EIIA type-2 domain [cd00211] (103-213)
  IPR009061 Putative DNA-binding domain superfamily [SSF46955] (6-55)
  IPR010093 SinI-like, DNA-binding domain [TIGR01764] (7-52)
  IPR016152 Phosphotransferase/anion transporter [G3DSA:3.40.930.10] (64-216)
  IPR016152 Phosphotransferase/anion transporter [SSF55804] (69-214)
  IPR036388 Winged helix-like DNA-binding domain superfamily [G3DSA:1.10.10.10] (7-62)
  IPR041657 Helix-turn-helix domain, group 17 [PF12728] (7-54)
  IPR051541 PTS System Sugar Transport and Nitrogen Regulation [PTHR47738] (69-213)

Secondary structure (DSSP, 8-state):
----PEEPHHHHHHHHTS-HHHHHHHHHHT-S--EEETTEEEEEHHHHHHHHHHHHTTSS---------HHHH--GGGEEEE--SSHHHHHHHHHHHHTTSTTBS-HHHHHHHHHHHHHHS--EEETTEE--EEEETTB-S-EEEEEEEEEEE-TT--TT-PPEEEEEEEEEETT-HHHHHHHHHHHHHHTT-HHHHHHHHH--SHHHHHHHHHS--/-----EE-HHHHHHHHTS-HHHHHHHHHHTSS--EEETTEEEEEHHHHHHHHHHHHTTT----------HHHH--GGGEEEE--SSHHHHHHHHHHHHTTSTTB--HHHHHHHHHHHHHHS--EEETTEE--EEEETTB-S-EEEEEEEEEEE-TT--TT-PPEEEEEEEEEETT-HHHHHHHHHHHHHHTT-HHHHHHHHH--SHHHHHHHHHS--